Protein AF-A0A6M0IDB4-F1 (afdb_monomer)

Nearest PDB structures (foldseek):
  5c9f-assembly1_D  TM=7.263E-01  e=1.564E-06  Rickettsia conorii
  5c9b-assembly1_A  TM=7.153E-01  e=8.595E-06  Rickettsia conorii
  5c9b-assembly1_C  TM=7.112E-01  e=1.019E-05  Rickettsia conorii
  5c9b-assembly1_B  TM=7.009E-01  e=3.173E-05  Rickettsia conorii
  8r2s-assembly1_B  TM=2.379E-01  e=7.999E+00  Streptomyces sclerotialus

InterPro domains:
  IPR001969 Aspartic peptidase, active site [PS00141] (150-161)
  IPR021109 Aspartic peptidase domain superfamily [G3DSA:2.40.70.10] (118-248)
  IPR021109 Aspartic peptidase domain superfamily [SSF50630] (133-236)
  IPR034122 Retropepsin-like domain, bacterial [cd05483] (136-229)

Radius of gyration: 20.63 Å; Cα contacts (8 Å, |Δi|>4): 848; chains: 1; bounding box: 58×44×52 Å

Structure (mmCIF, N/CA/C/O backbone):
data_AF-A0A6M0IDB4-F1
#
_entry.id   AF-A0A6M0IDB4-F1
#
loop_
_atom_site.group_PDB
_atom_site.id
_atom_site.type_symbol
_atom_site.label_atom_id
_atom_site.label_alt_id
_atom_site.label_comp_id
_atom_site.label_asym_id
_atom_site.label_entity_id
_atom_site.label_seq_id
_atom_site.pdbx_PDB_ins_code
_atom_site.Cartn_x
_atom_site.Cartn_y
_atom_site.Cartn_z
_atom_site.occupancy
_atom_site.B_iso_or_equiv
_atom_site.auth_seq_id
_atom_site.auth_comp_id
_atom_site.auth_asym_id
_atom_site.auth_atom_id
_atom_site.pdbx_PDB_model_num
ATOM 1 N N . MET A 1 1 ? 16.745 -18.006 -16.710 1.00 32.66 1 MET A N 1
ATOM 2 C CA . MET A 1 1 ? 16.210 -16.864 -17.486 1.00 32.66 1 MET A CA 1
ATOM 3 C C . MET A 1 1 ? 15.377 -15.965 -16.559 1.00 32.66 1 MET A C 1
ATOM 5 O O . MET A 1 1 ? 14.160 -16.057 -16.555 1.00 32.66 1 MET A O 1
ATOM 9 N N . ARG A 1 2 ? 16.022 -15.216 -15.648 1.00 39.94 2 ARG A N 1
ATOM 10 C CA . ARG A 1 2 ? 15.338 -14.450 -14.570 1.00 39.94 2 ARG A CA 1
ATOM 11 C C . ARG A 1 2 ? 16.126 -13.235 -14.031 1.00 39.94 2 ARG A C 1
ATOM 13 O O . ARG A 1 2 ? 15.680 -12.616 -13.076 1.00 39.94 2 ARG A O 1
ATOM 20 N N . ILE A 1 3 ? 17.271 -12.885 -14.629 1.00 30.62 3 ILE A N 1
ATOM 21 C CA . ILE A 1 3 ? 18.146 -11.785 -14.172 1.00 30.62 3 ILE A CA 1
ATOM 22 C C . ILE A 1 3 ? 18.174 -10.655 -15.217 1.00 30.62 3 ILE A C 1
ATOM 24 O O . ILE A 1 3 ? 17.916 -9.507 -14.872 1.00 30.62 3 ILE A O 1
ATOM 28 N N . ASP A 1 4 ? 18.317 -10.972 -16.507 1.00 28.98 4 ASP A N 1
ATOM 29 C CA . ASP A 1 4 ? 18.526 -9.971 -17.574 1.00 28.98 4 ASP A CA 1
ATOM 30 C C . ASP A 1 4 ? 17.362 -8.982 -17.788 1.00 28.98 4 ASP A C 1
ATOM 32 O O . ASP A 1 4 ? 17.572 -7.832 -18.178 1.00 28.98 4 ASP A O 1
ATOM 36 N N . THR A 1 5 ? 16.120 -9.389 -17.503 1.00 38.00 5 THR A N 1
ATOM 37 C CA . THR A 1 5 ? 14.940 -8.509 -17.608 1.00 38.00 5 THR A CA 1
ATOM 38 C C . THR A 1 5 ? 14.846 -7.530 -16.433 1.00 38.00 5 THR A C 1
ATOM 40 O O . THR A 1 5 ? 14.405 -6.397 -16.616 1.00 38.00 5 THR A O 1
ATOM 43 N N . VAL A 1 6 ? 15.306 -7.939 -15.243 1.00 35.59 6 VAL A N 1
ATOM 44 C CA . VAL A 1 6 ? 15.415 -7.061 -14.066 1.00 35.59 6 VAL A CA 1
ATOM 45 C C . VAL A 1 6 ? 16.589 -6.103 -14.255 1.00 35.59 6 VAL A C 1
ATOM 47 O O . VAL A 1 6 ? 16.429 -4.912 -14.014 1.00 35.59 6 VAL A O 1
ATOM 50 N N . VAL A 1 7 ? 17.716 -6.585 -14.797 1.00 32.28 7 VAL A N 1
ATOM 51 C CA . VAL A 1 7 ? 18.882 -5.754 -15.143 1.00 32.28 7 VAL A CA 1
ATOM 52 C C . VAL A 1 7 ? 18.486 -4.615 -16.083 1.00 32.28 7 VAL A C 1
ATOM 54 O O . VAL A 1 7 ? 18.809 -3.478 -15.773 1.00 32.28 7 VAL A O 1
ATOM 57 N N . LYS A 1 8 ? 17.713 -4.864 -17.155 1.00 31.36 8 LYS A N 1
ATOM 58 C CA . LYS A 1 8 ? 17.266 -3.797 -18.081 1.00 31.36 8 LYS A CA 1
ATOM 59 C C . LYS A 1 8 ? 16.289 -2.790 -17.460 1.00 31.36 8 LYS A C 1
ATOM 61 O O . LYS A 1 8 ? 16.352 -1.606 -17.780 1.00 31.36 8 LYS A O 1
ATOM 66 N N . ALA A 1 9 ? 15.383 -3.235 -16.587 1.00 35.03 9 ALA A N 1
ATOM 67 C CA . ALA A 1 9 ? 14.432 -2.341 -15.919 1.00 35.03 9 ALA A CA 1
ATOM 68 C C . ALA A 1 9 ? 15.112 -1.484 -14.835 1.00 35.03 9 ALA A C 1
ATOM 70 O O . ALA A 1 9 ? 14.792 -0.307 -14.692 1.00 35.03 9 ALA A O 1
ATOM 71 N N . VAL A 1 10 ? 16.079 -2.061 -14.114 1.00 35.75 10 VAL A N 1
ATOM 72 C CA . VAL A 1 10 ? 16.840 -1.404 -13.041 1.00 35.75 10 VAL A CA 1
ATOM 73 C C . VAL A 1 10 ? 17.965 -0.518 -13.587 1.00 35.75 10 VAL A C 1
ATOM 75 O O . VAL A 1 10 ? 18.166 0.576 -13.072 1.00 35.75 10 VAL A O 1
ATOM 78 N N . SER A 1 11 ? 18.616 -0.882 -14.696 1.00 31.44 11 SER A N 1
ATOM 79 C CA . SER A 1 11 ? 19.584 -0.004 -15.374 1.00 31.44 11 SER A CA 1
ATOM 80 C C . SER A 1 11 ? 18.937 1.269 -15.933 1.00 31.44 11 SER A C 1
ATOM 82 O O . SER A 1 11 ? 19.582 2.310 -16.008 1.00 31.44 11 SER A O 1
ATOM 84 N N . CYS A 1 12 ? 17.648 1.222 -16.297 1.00 32.66 12 CYS A N 1
ATOM 85 C CA . CYS A 1 12 ? 16.870 2.420 -16.628 1.00 32.66 12 CYS A CA 1
ATOM 86 C C . CYS A 1 12 ? 16.455 3.230 -15.383 1.00 32.66 12 CYS A C 1
ATOM 88 O O . CYS A 1 12 ? 16.253 4.437 -15.489 1.00 32.66 12 CYS A O 1
ATOM 90 N N . LEU A 1 13 ? 16.363 2.612 -14.199 1.00 36.09 13 LEU A N 1
ATOM 91 C CA . LEU A 1 13 ? 16.073 3.300 -12.932 1.00 36.09 13 LEU A CA 1
ATOM 92 C C . LEU A 1 13 ? 17.270 4.120 -12.423 1.00 36.09 13 LEU A C 1
ATOM 94 O O . LEU A 1 13 ? 17.048 5.205 -11.883 1.00 36.09 13 LEU A O 1
ATOM 98 N N . SER A 1 14 ? 18.512 3.699 -12.704 1.00 32.47 14 SER A N 1
ATOM 99 C CA . SER A 1 14 ? 19.711 4.541 -12.524 1.00 32.47 14 SER A CA 1
ATOM 100 C C . SER A 1 14 ? 19.595 5.876 -13.278 1.00 32.47 14 SER A C 1
ATOM 102 O O . SER A 1 14 ? 20.117 6.894 -12.828 1.00 32.47 14 SER A O 1
ATOM 104 N N . PHE A 1 15 ? 18.858 5.893 -14.399 1.00 28.91 15 PHE A N 1
ATOM 105 C CA . PHE A 1 15 ? 18.568 7.101 -15.173 1.00 28.91 15 PHE A CA 1
ATOM 106 C C . PHE A 1 15 ? 17.353 7.896 -14.663 1.00 28.91 15 PHE A C 1
ATOM 108 O O . PHE A 1 15 ? 17.298 9.104 -14.867 1.00 28.91 15 PHE A O 1
ATOM 115 N N . ALA A 1 16 ? 16.382 7.277 -13.984 1.00 29.70 16 ALA A N 1
ATOM 116 C CA . ALA A 1 16 ? 15.201 7.979 -13.466 1.00 29.70 16 ALA A CA 1
ATOM 117 C C . ALA A 1 16 ? 15.518 8.854 -12.236 1.00 29.70 16 ALA A C 1
ATOM 119 O O . ALA A 1 16 ? 14.938 9.928 -12.078 1.00 29.70 16 ALA A O 1
ATOM 120 N N . TYR A 1 17 ? 16.500 8.457 -11.416 1.00 31.48 17 TYR A N 1
ATOM 121 C CA . TYR A 1 17 ? 17.027 9.300 -10.332 1.00 31.48 17 TYR A CA 1
ATOM 122 C C . TYR A 1 17 ? 17.740 10.574 -10.838 1.00 31.48 17 TYR A C 1
ATOM 124 O O . TYR A 1 17 ? 17.882 11.524 -10.070 1.00 31.48 17 TYR A O 1
ATOM 132 N N . LEU A 1 18 ? 18.120 10.652 -12.126 1.00 32.16 18 LEU A N 1
ATOM 133 C CA . LEU A 1 18 ? 18.742 11.848 -12.726 1.00 32.16 18 LEU A CA 1
ATOM 134 C C . LEU A 1 18 ? 17.792 13.055 -12.824 1.00 32.16 18 LEU A C 1
ATOM 136 O O . LEU A 1 18 ? 18.265 14.167 -13.031 1.00 32.16 18 LEU A O 1
ATOM 140 N N . TRP A 1 19 ? 16.474 12.870 -12.680 1.00 25.84 19 TRP A N 1
ATOM 141 C CA . TRP A 1 19 ? 15.494 13.955 -12.846 1.00 25.84 19 TRP A CA 1
ATOM 142 C C . TRP A 1 19 ? 15.006 14.594 -11.539 1.00 25.84 19 TRP A C 1
ATOM 144 O O . TRP A 1 19 ? 14.279 15.583 -11.595 1.00 25.84 19 TRP A O 1
ATOM 154 N N . PHE A 1 20 ? 15.418 14.084 -10.372 1.00 28.75 20 PHE A N 1
ATOM 155 C CA . PHE A 1 20 ? 14.959 14.598 -9.070 1.00 28.75 20 PHE A CA 1
ATOM 156 C C . PHE A 1 20 ? 16.063 15.141 -8.148 1.00 28.75 20 PHE A C 1
ATOM 158 O O . PHE A 1 20 ? 15.768 15.486 -7.008 1.00 28.75 20 PHE A O 1
ATOM 165 N N . SER A 1 21 ? 17.297 15.318 -8.635 1.00 25.84 21 SER A N 1
ATOM 166 C CA . SER A 1 21 ? 18.351 16.035 -7.897 1.00 25.84 21 SER A CA 1
ATOM 167 C C . SER A 1 21 ? 19.070 17.044 -8.804 1.00 25.84 21 SER A C 1
ATOM 169 O O . SER A 1 21 ? 19.671 16.628 -9.794 1.00 25.84 21 SER A O 1
ATOM 171 N N . PRO A 1 22 ? 19.051 18.360 -8.513 1.00 26.28 22 PRO A N 1
ATOM 172 C CA . PRO A 1 22 ? 19.752 19.349 -9.319 1.00 26.28 22 PRO A CA 1
ATOM 173 C C . PRO A 1 22 ? 21.207 19.477 -8.848 1.00 26.28 22 PRO A C 1
ATOM 175 O O . PRO A 1 22 ? 21.562 20.493 -8.266 1.00 26.28 22 PRO A O 1
ATOM 178 N N . VAL A 1 23 ? 22.063 18.469 -9.069 1.00 27.17 23 VAL A N 1
ATOM 179 C CA . VAL A 1 23 ? 23.525 18.630 -8.914 1.00 27.17 23 VAL A CA 1
ATOM 180 C C . VAL A 1 23 ? 24.295 17.769 -9.932 1.00 27.17 23 VAL A C 1
ATOM 182 O O . VAL A 1 23 ? 24.228 16.546 -9.920 1.00 27.17 23 VAL A O 1
ATOM 185 N N . TYR A 1 24 ? 24.998 18.480 -10.819 1.00 28.58 24 TYR A N 1
ATOM 186 C CA . TYR A 1 24 ? 26.084 18.152 -11.759 1.00 28.58 24 TYR A CA 1
ATOM 187 C C . TYR A 1 24 ? 26.704 16.732 -11.839 1.00 28.58 24 TYR A C 1
ATOM 189 O O . TYR A 1 24 ? 27.225 16.210 -10.864 1.00 28.58 24 TYR A O 1
ATOM 197 N N . GLY A 1 25 ? 26.901 16.276 -13.092 1.00 26.17 25 GLY A N 1
ATOM 198 C CA . GLY A 1 25 ? 28.250 16.012 -13.636 1.00 26.17 25 GLY A CA 1
ATOM 199 C C . GLY A 1 25 ? 28.768 14.563 -13.744 1.00 26.17 25 GLY A C 1
ATOM 200 O O . GLY A 1 25 ? 29.160 13.970 -12.753 1.00 26.17 25 GLY A O 1
ATOM 201 N N . GLN A 1 26 ? 28.929 14.096 -14.996 1.00 26.17 26 GLN A N 1
ATOM 202 C CA . GLN A 1 26 ? 29.851 13.041 -15.488 1.00 26.17 26 GLN A CA 1
ATOM 203 C C . GLN A 1 26 ? 29.678 11.600 -14.943 1.00 26.17 26 GLN A C 1
ATOM 205 O O . GLN A 1 26 ? 30.095 11.253 -13.841 1.00 26.17 26 GLN A O 1
ATOM 210 N N . SER A 1 27 ? 29.159 10.704 -15.794 1.00 34.66 27 SER A N 1
ATOM 211 C CA . SER A 1 27 ? 29.054 9.261 -15.531 1.00 34.66 27 SER A CA 1
ATOM 212 C C . SER A 1 27 ? 30.423 8.562 -15.580 1.00 34.66 27 SER A C 1
ATOM 214 O O . SER A 1 27 ? 30.976 8.345 -16.662 1.00 34.66 27 SER A O 1
ATOM 216 N N . LYS A 1 28 ? 30.957 8.139 -14.430 1.00 38.81 28 LYS A N 1
ATOM 217 C CA . LYS A 1 28 ? 32.023 7.123 -14.381 1.00 38.81 28 LYS A CA 1
ATOM 218 C C . LYS A 1 28 ? 31.418 5.728 -14.582 1.00 38.81 28 LYS A C 1
ATOM 220 O O . LYS A 1 28 ? 30.382 5.416 -14.003 1.00 38.81 28 LYS A O 1
ATOM 225 N N . ARG A 1 29 ? 32.059 4.896 -15.414 1.00 42.34 29 ARG A N 1
ATOM 226 C CA . ARG A 1 29 ? 31.675 3.488 -15.623 1.00 42.34 29 ARG A CA 1
ATOM 227 C C . ARG A 1 29 ? 31.874 2.666 -14.343 1.00 42.34 29 ARG A C 1
ATOM 229 O O . ARG A 1 29 ? 32.854 2.850 -13.627 1.00 42.34 29 ARG A O 1
ATOM 236 N N . LEU A 1 30 ? 30.901 1.788 -14.118 1.00 46.06 30 LEU A N 1
ATOM 237 C CA . LEU A 1 30 ? 30.673 0.906 -12.970 1.00 46.06 30 LEU A CA 1
ATOM 238 C C . LEU A 1 30 ? 31.716 -0.219 -12.852 1.00 46.06 30 LEU A C 1
ATOM 240 O O . LEU A 1 30 ? 32.369 -0.565 -13.835 1.00 46.06 30 LEU A O 1
ATOM 244 N N . SER A 1 31 ? 31.785 -0.857 -11.678 1.00 55.31 31 SER A N 1
ATOM 245 C CA . SER A 1 31 ? 32.191 -2.263 -11.584 1.00 55.31 3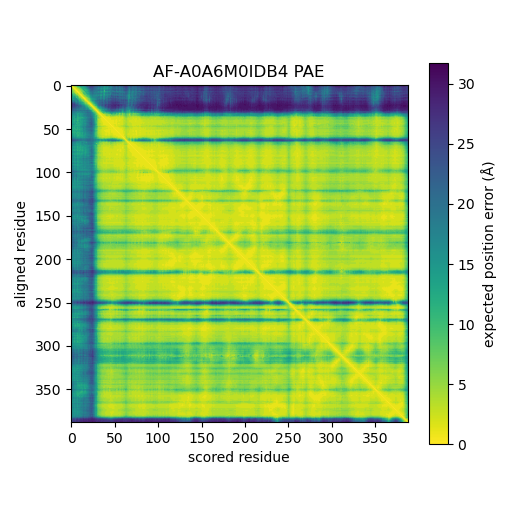1 SER A CA 1
ATOM 246 C C . SER A 1 31 ? 30.946 -3.152 -11.690 1.00 55.31 31 SER A C 1
ATOM 248 O O . SER A 1 31 ? 29.953 -2.935 -10.992 1.00 55.31 31 SER A O 1
ATOM 250 N N . ASP A 1 32 ? 30.985 -4.165 -12.556 1.00 62.41 32 ASP A N 1
ATOM 251 C CA . ASP A 1 32 ? 29.844 -5.056 -12.840 1.00 62.41 32 ASP A CA 1
ATOM 252 C C . ASP A 1 32 ? 29.279 -5.756 -11.580 1.00 62.41 32 ASP A C 1
ATOM 254 O O . ASP A 1 32 ? 28.102 -6.122 -11.510 1.00 62.41 32 ASP A O 1
ATOM 258 N N . THR A 1 33 ? 30.099 -5.901 -10.537 1.00 62.94 33 THR A N 1
ATOM 259 C CA . THR A 1 33 ? 29.767 -6.548 -9.260 1.00 62.94 33 THR A CA 1
ATOM 260 C C . THR A 1 33 ? 28.790 -5.760 -8.384 1.00 62.94 33 THR A C 1
ATOM 262 O O . THR A 1 33 ? 27.941 -6.372 -7.727 1.00 62.94 33 THR A O 1
ATOM 265 N N . LEU A 1 34 ? 28.857 -4.423 -8.366 1.00 65.44 34 LEU A N 1
ATOM 266 C CA . LEU A 1 34 ? 27.969 -3.609 -7.526 1.00 65.44 34 LEU A CA 1
ATOM 267 C C . LEU A 1 34 ? 26.542 -3.590 -8.085 1.00 65.44 34 LEU A C 1
ATOM 269 O O . LEU A 1 34 ? 25.577 -3.834 -7.357 1.00 65.44 34 LEU A O 1
ATOM 273 N N . THR A 1 35 ? 26.416 -3.380 -9.397 1.00 69.12 35 THR A N 1
ATOM 274 C CA . THR A 1 35 ? 25.136 -3.449 -10.112 1.00 69.12 35 THR A CA 1
ATOM 275 C C . THR A 1 35 ? 24.503 -4.831 -9.960 1.00 69.12 35 THR A C 1
ATOM 277 O O . THR A 1 35 ? 23.310 -4.931 -9.678 1.00 69.12 35 THR A O 1
ATOM 280 N N . SER A 1 36 ? 25.303 -5.900 -10.052 1.00 75.62 36 SER A N 1
ATOM 281 C CA . SER A 1 36 ? 24.837 -7.271 -9.817 1.00 75.62 36 SER A CA 1
ATOM 282 C C . SER A 1 36 ? 24.313 -7.479 -8.387 1.00 75.62 36 SER A C 1
ATOM 284 O O . SER A 1 36 ? 23.231 -8.043 -8.203 1.00 75.62 36 SER A O 1
ATOM 286 N N . THR A 1 37 ? 25.016 -6.965 -7.370 1.00 79.56 37 THR A N 1
ATOM 287 C CA . THR A 1 37 ? 24.599 -7.069 -5.958 1.00 79.56 37 THR A CA 1
ATOM 288 C C . THR A 1 37 ? 23.261 -6.374 -5.706 1.00 79.56 37 THR A C 1
ATOM 290 O O . THR A 1 37 ? 22.347 -6.992 -5.158 1.00 79.56 37 THR A O 1
ATOM 293 N N . TYR A 1 38 ? 23.110 -5.124 -6.151 1.00 82.00 38 TYR A N 1
ATOM 294 C CA . TYR A 1 38 ? 21.871 -4.360 -5.980 1.00 82.00 38 TYR A CA 1
ATOM 295 C C . TYR A 1 38 ? 20.684 -5.009 -6.709 1.00 82.00 38 TYR A C 1
ATOM 297 O O . TYR A 1 38 ? 19.630 -5.223 -6.110 1.00 82.00 38 TYR A O 1
ATOM 305 N N . VAL A 1 39 ? 20.861 -5.416 -7.971 1.00 80.56 39 VAL A N 1
ATOM 306 C CA . VAL A 1 39 ? 19.812 -6.110 -8.740 1.00 80.56 39 VAL A CA 1
ATOM 307 C C . VAL A 1 39 ? 19.401 -7.420 -8.064 1.00 80.56 39 VAL A C 1
ATOM 309 O O . VAL A 1 39 ? 18.210 -7.739 -7.982 1.00 80.56 39 VAL A O 1
ATOM 312 N N . THR A 1 40 ? 20.371 -8.173 -7.544 1.00 85.31 40 THR A N 1
ATOM 313 C CA . THR A 1 40 ? 20.094 -9.419 -6.824 1.00 85.31 40 THR A CA 1
ATOM 314 C C . THR A 1 40 ? 19.337 -9.146 -5.524 1.00 85.31 40 THR A C 1
ATOM 316 O O . THR A 1 40 ? 18.385 -9.867 -5.229 1.00 85.31 40 THR A O 1
ATOM 319 N N . ALA A 1 41 ? 19.677 -8.080 -4.795 1.00 87.19 41 ALA A N 1
ATOM 320 C CA . ALA A 1 41 ? 18.965 -7.669 -3.589 1.00 87.19 41 ALA A CA 1
ATOM 321 C C . ALA A 1 41 ? 17.507 -7.277 -3.862 1.00 87.19 41 ALA A C 1
ATOM 323 O O . ALA A 1 41 ? 16.609 -7.777 -3.185 1.00 87.19 41 ALA A O 1
ATOM 324 N N . VAL A 1 42 ? 17.253 -6.459 -4.892 1.00 84.25 42 VAL A N 1
ATOM 325 C CA . VAL A 1 42 ? 15.889 -6.105 -5.329 1.00 84.25 42 VAL A CA 1
ATOM 326 C C . VAL A 1 42 ? 15.101 -7.365 -5.686 1.00 84.25 42 VAL A C 1
ATOM 328 O O . VAL A 1 42 ? 13.954 -7.522 -5.274 1.00 84.25 42 VAL A O 1
ATOM 331 N N . SER A 1 43 ? 15.719 -8.300 -6.414 1.00 84.31 43 SER A N 1
ATOM 332 C CA . SER A 1 43 ? 15.087 -9.575 -6.761 1.00 84.31 43 SER A CA 1
ATOM 333 C C . SER A 1 43 ? 14.775 -10.424 -5.524 1.00 84.31 43 SER A C 1
ATOM 335 O O . SER A 1 43 ? 13.683 -10.981 -5.430 1.00 84.31 43 SER A O 1
ATOM 337 N N . SER A 1 44 ? 15.694 -10.519 -4.561 1.00 87.81 44 SER A N 1
ATOM 338 C CA . SER A 1 44 ? 15.465 -11.212 -3.287 1.00 87.81 44 SER A CA 1
ATOM 339 C C . SER A 1 44 ? 14.297 -10.601 -2.515 1.00 87.81 44 SER A C 1
ATOM 341 O O . SER A 1 44 ? 13.378 -11.336 -2.157 1.00 87.81 44 SER A O 1
ATOM 343 N N . TRP A 1 45 ? 14.279 -9.276 -2.359 1.00 87.31 45 TRP A N 1
ATOM 344 C CA . TRP A 1 45 ? 13.220 -8.539 -1.667 1.00 87.31 45 TRP A CA 1
ATOM 345 C C . TRP A 1 45 ? 11.855 -8.728 -2.330 1.00 87.31 45 TRP A C 1
ATOM 347 O O . TRP A 1 45 ? 10.892 -9.119 -1.678 1.00 87.31 45 TRP A O 1
ATOM 357 N N . LEU A 1 46 ? 11.768 -8.532 -3.652 1.00 82.88 46 LEU A N 1
ATOM 358 C CA . LEU A 1 46 ? 10.509 -8.710 -4.375 1.00 82.88 46 LEU A CA 1
ATOM 359 C C . LEU A 1 46 ? 9.923 -10.106 -4.146 1.00 82.88 46 LEU A C 1
ATOM 361 O O . LEU A 1 46 ? 8.715 -10.234 -4.018 1.00 82.88 46 LEU A O 1
ATOM 365 N N . HIS A 1 47 ? 10.759 -11.139 -4.044 1.00 82.44 47 HIS A N 1
ATOM 366 C CA . HIS A 1 47 ? 10.324 -12.523 -3.853 1.00 82.44 47 HIS A CA 1
ATOM 367 C C . HIS A 1 47 ? 10.255 -12.963 -2.378 1.00 82.44 47 HIS A C 1
ATOM 369 O O . HIS A 1 47 ? 10.293 -14.166 -2.119 1.00 82.44 47 HIS A O 1
ATOM 375 N N . GLY A 1 48 ? 10.186 -12.028 -1.425 1.00 81.50 48 GLY A N 1
ATOM 376 C CA . GLY A 1 48 ? 10.021 -12.327 0.004 1.00 81.50 48 GLY A CA 1
ATOM 377 C C . GLY A 1 48 ? 11.224 -13.012 0.657 1.00 81.50 48 GLY A C 1
ATOM 378 O O . GLY A 1 48 ? 11.102 -13.631 1.710 1.00 81.50 48 GLY A O 1
ATOM 379 N N . ARG A 1 49 ? 12.408 -12.949 0.033 1.00 87.81 49 ARG A N 1
ATOM 380 C CA . ARG A 1 49 ? 13.669 -13.420 0.630 1.00 87.81 49 ARG A CA 1
ATOM 381 C C . ARG A 1 49 ? 14.326 -12.272 1.390 1.00 87.81 49 ARG A C 1
ATOM 383 O O . ARG A 1 49 ? 15.441 -11.862 1.066 1.00 87.81 49 ARG A O 1
ATOM 390 N N . ASP A 1 50 ? 13.614 -11.754 2.383 1.00 88.38 50 ASP A N 1
ATOM 391 C CA . ASP A 1 50 ? 13.936 -10.496 3.060 1.00 88.38 50 ASP A CA 1
ATOM 392 C C . ASP A 1 50 ? 15.297 -10.534 3.764 1.00 88.38 50 ASP A C 1
ATOM 394 O O . ASP A 1 50 ? 16.120 -9.645 3.561 1.00 88.38 50 ASP A O 1
ATOM 398 N N . GLU A 1 51 ? 15.600 -11.609 4.494 1.00 90.88 51 GLU A N 1
ATOM 399 C CA . GLU A 1 51 ? 16.904 -11.782 5.152 1.00 90.88 51 GLU A CA 1
ATOM 400 C C . GLU A 1 51 ? 18.063 -11.842 4.145 1.00 90.88 51 GLU A C 1
ATOM 402 O O . GLU A 1 51 ? 19.123 -11.244 4.349 1.00 90.88 51 GLU A O 1
ATOM 407 N N . GLN A 1 52 ? 17.858 -12.520 3.010 1.00 92.19 52 GLN A N 1
ATOM 408 C CA . GLN A 1 52 ? 18.857 -12.579 1.944 1.00 92.19 52 GLN A CA 1
ATOM 409 C C . GLN A 1 52 ? 19.062 -11.201 1.307 1.00 92.19 52 GLN A C 1
ATOM 411 O O . GLN A 1 52 ? 20.205 -10.792 1.103 1.00 92.19 52 GLN A O 1
ATOM 416 N N . ALA A 1 53 ? 17.974 -10.485 1.020 1.00 91.56 53 ALA A N 1
ATOM 417 C CA . ALA A 1 53 ? 18.017 -9.138 0.467 1.00 91.56 53 ALA A CA 1
ATOM 418 C C . ALA A 1 53 ? 18.740 -8.176 1.415 1.00 91.56 53 ALA A C 1
ATOM 420 O O . ALA A 1 53 ? 19.678 -7.498 1.005 1.00 91.56 53 ALA A O 1
ATOM 421 N N . LYS A 1 54 ? 18.382 -8.180 2.703 1.00 93.00 54 LYS A N 1
ATOM 422 C CA . LYS A 1 54 ? 19.017 -7.358 3.738 1.00 93.00 54 LYS A CA 1
ATOM 423 C C . LYS A 1 54 ? 20.515 -7.639 3.841 1.00 93.00 54 LYS A C 1
ATOM 425 O O . LYS A 1 54 ? 21.306 -6.698 3.843 1.00 93.00 54 LYS A O 1
ATOM 430 N N . LYS A 1 55 ? 20.923 -8.915 3.838 1.00 93.25 55 LYS A N 1
ATOM 431 C CA . LYS A 1 55 ? 22.342 -9.313 3.819 1.00 93.25 55 LYS A CA 1
ATOM 432 C C . LYS A 1 55 ? 23.074 -8.785 2.580 1.00 93.25 55 LYS A C 1
ATOM 434 O O . LYS A 1 55 ? 24.197 -8.308 2.699 1.00 93.25 55 LYS A O 1
ATOM 439 N N . GLN A 1 56 ? 22.449 -8.861 1.404 1.00 91.38 56 GLN A N 1
ATOM 440 C CA . GLN A 1 56 ? 23.018 -8.357 0.148 1.00 91.38 56 GLN A CA 1
ATOM 441 C C . GLN A 1 56 ? 23.171 -6.829 0.160 1.00 91.38 56 GLN A C 1
ATOM 443 O O . GLN A 1 56 ? 24.199 -6.323 -0.276 1.00 91.38 56 GLN A O 1
ATOM 448 N N . LEU A 1 57 ? 22.190 -6.099 0.699 1.00 90.81 57 LEU A N 1
ATOM 449 C CA . LEU A 1 57 ? 22.232 -4.636 0.801 1.00 90.81 57 LEU A CA 1
ATOM 450 C C . LEU A 1 57 ? 23.260 -4.152 1.826 1.00 90.81 57 LEU A C 1
ATOM 452 O O . LEU A 1 57 ? 23.965 -3.184 1.567 1.00 90.81 57 LEU A O 1
ATOM 456 N N . LEU A 1 58 ? 23.395 -4.838 2.964 1.00 90.69 58 LEU A N 1
ATOM 457 C CA . LEU A 1 58 ? 24.407 -4.517 3.979 1.00 90.69 58 LEU A CA 1
ATOM 458 C C . LEU A 1 58 ? 25.845 -4.766 3.498 1.00 90.69 58 LEU A C 1
ATOM 460 O O . LEU A 1 58 ? 26.776 -4.194 4.053 1.00 90.69 58 LEU A O 1
ATOM 464 N N . ALA A 1 59 ? 26.036 -5.594 2.467 1.00 89.06 59 ALA A N 1
ATOM 465 C CA . ALA A 1 59 ? 27.343 -5.824 1.853 1.00 89.06 59 ALA A CA 1
ATOM 466 C C . ALA A 1 59 ? 27.773 -4.697 0.890 1.00 89.06 59 ALA A C 1
ATOM 468 O O . ALA A 1 59 ? 28.903 -4.712 0.401 1.00 89.06 59 ALA A O 1
ATOM 469 N N . VAL A 1 60 ? 26.895 -3.729 0.596 1.00 85.81 60 VAL A N 1
ATOM 470 C CA . VAL A 1 60 ? 27.197 -2.596 -0.288 1.00 85.81 60 VAL A CA 1
ATOM 471 C C . VAL A 1 60 ? 28.113 -1.587 0.436 1.00 85.81 60 VAL A C 1
ATOM 473 O O . VAL A 1 60 ? 27.692 -1.026 1.450 1.00 85.81 60 VAL A O 1
ATOM 476 N N . PRO A 1 61 ? 29.342 -1.309 -0.059 1.00 82.25 61 PRO A N 1
ATOM 477 C CA . PRO A 1 61 ? 30.320 -0.476 0.653 1.00 82.25 61 PRO A CA 1
ATOM 478 C C . PRO A 1 61 ? 29.903 0.992 0.772 1.00 82.25 61 PRO A C 1
ATOM 480 O O . PRO A 1 61 ? 29.577 1.595 -0.249 1.00 82.25 61 PRO A O 1
ATOM 483 N N . ALA A 1 62 ? 30.032 1.578 1.971 1.00 73.94 62 ALA A N 1
ATOM 484 C CA . ALA A 1 62 ? 29.648 2.958 2.320 1.00 73.94 62 ALA A CA 1
ATOM 485 C C . ALA A 1 62 ? 30.418 4.077 1.581 1.00 73.94 62 ALA A C 1
ATOM 487 O O . ALA A 1 62 ? 29.930 5.194 1.474 1.00 73.94 62 ALA A O 1
ATOM 488 N N . HIS A 1 63 ? 31.627 3.802 1.074 1.00 65.12 63 HIS A N 1
ATOM 489 C CA . HIS A 1 63 ? 32.597 4.845 0.692 1.00 65.12 63 HIS A CA 1
ATOM 490 C C . HIS A 1 63 ? 32.665 5.188 -0.805 1.00 65.12 63 HIS A C 1
ATOM 492 O O . HIS A 1 63 ? 33.569 5.905 -1.234 1.00 65.12 63 HIS A O 1
ATOM 498 N N . HIS A 1 64 ? 31.711 4.723 -1.612 1.00 60.81 64 HIS A N 1
ATOM 499 C CA . HIS A 1 64 ? 31.564 5.186 -2.990 1.00 60.81 64 HIS A CA 1
ATOM 500 C C . HIS A 1 64 ? 30.110 5.603 -3.207 1.00 60.81 64 HIS A C 1
ATOM 502 O O . HIS A 1 64 ? 29.194 4.870 -2.860 1.00 60.81 64 HIS A O 1
ATOM 508 N N . ASP A 1 65 ? 29.888 6.811 -3.715 1.00 67.06 65 ASP A N 1
ATOM 509 C CA . ASP A 1 65 ? 28.547 7.387 -3.840 1.00 67.06 65 ASP A CA 1
ATOM 510 C C . ASP A 1 65 ? 28.034 7.258 -5.284 1.00 67.06 65 ASP A C 1
ATOM 512 O O . ASP A 1 65 ? 27.811 8.241 -5.998 1.00 67.06 65 ASP A O 1
ATOM 516 N N . SER A 1 66 ? 27.926 6.011 -5.762 1.00 75.62 66 SER A N 1
ATOM 517 C CA . SER A 1 66 ? 27.239 5.729 -7.027 1.00 75.62 66 SER A CA 1
ATOM 518 C C . SER A 1 66 ? 25.719 5.766 -6.847 1.00 75.62 66 SER A C 1
ATOM 520 O O . SER A 1 66 ? 25.181 5.577 -5.754 1.00 75.62 66 SER A O 1
ATOM 522 N N . THR A 1 67 ? 24.990 5.979 -7.941 1.00 72.88 67 THR A N 1
ATOM 523 C CA . THR A 1 67 ? 23.520 5.975 -7.927 1.00 72.88 67 THR A CA 1
ATOM 524 C C . THR A 1 67 ? 22.949 4.625 -7.487 1.00 72.88 67 THR A C 1
ATOM 526 O O . THR A 1 67 ? 21.951 4.581 -6.768 1.00 72.88 67 THR A O 1
ATOM 529 N N . GLU A 1 68 ? 23.594 3.524 -7.860 1.00 73.56 68 GLU A N 1
ATOM 530 C CA . GLU A 1 68 ? 23.231 2.163 -7.471 1.00 73.56 68 GLU A CA 1
ATOM 531 C C . GLU A 1 68 ? 23.443 1.936 -5.970 1.00 73.56 68 GLU A C 1
ATOM 533 O O . GLU A 1 68 ? 22.589 1.335 -5.322 1.00 73.56 68 GLU A O 1
ATOM 538 N N . GLN A 1 69 ? 24.535 2.464 -5.402 1.00 80.38 69 GLN A N 1
ATOM 539 C CA . GLN A 1 69 ? 24.786 2.452 -3.956 1.00 80.38 69 GLN A CA 1
ATOM 540 C C . GLN A 1 69 ? 23.705 3.198 -3.188 1.00 80.38 69 GLN A C 1
ATOM 542 O O . GLN A 1 69 ? 23.080 2.622 -2.297 1.00 80.38 69 GLN A O 1
ATOM 547 N N . ARG A 1 70 ? 23.413 4.441 -3.589 1.00 80.94 70 ARG A N 1
ATOM 548 C CA . ARG A 1 70 ? 22.320 5.218 -2.993 1.00 80.94 70 ARG A CA 1
ATOM 549 C C . ARG A 1 70 ? 20.998 4.475 -3.084 1.00 80.94 70 ARG A C 1
ATOM 551 O O . ARG A 1 70 ? 20.287 4.382 -2.090 1.00 80.94 70 ARG A O 1
ATOM 558 N N . SER A 1 71 ? 20.686 3.896 -4.243 1.00 82.56 71 SER A N 1
ATOM 559 C CA . SER A 1 71 ? 19.460 3.113 -4.431 1.00 82.56 71 SER A CA 1
ATOM 560 C C . SER A 1 71 ? 19.421 1.911 -3.483 1.00 82.56 71 SER A C 1
ATOM 562 O O . SER A 1 71 ? 18.440 1.734 -2.766 1.00 82.56 71 SER A O 1
ATOM 564 N N . ALA A 1 72 ? 20.504 1.140 -3.374 1.00 86.25 72 ALA A N 1
ATOM 565 C CA . ALA A 1 72 ? 20.590 0.027 -2.433 1.00 86.25 72 ALA A CA 1
ATOM 566 C C . ALA A 1 72 ? 20.348 0.475 -0.979 1.00 86.25 72 ALA A C 1
ATOM 568 O O . ALA A 1 72 ? 19.565 -0.147 -0.257 1.00 86.25 72 ALA A O 1
ATOM 569 N N . TRP A 1 73 ? 20.951 1.585 -0.553 1.00 88.44 73 TRP A N 1
ATOM 570 C CA . TRP A 1 73 ? 20.748 2.114 0.796 1.00 88.44 73 TRP A CA 1
ATOM 571 C C . TRP A 1 73 ? 19.346 2.657 1.021 1.00 88.44 73 TRP A C 1
ATOM 573 O O . TRP A 1 73 ? 18.774 2.397 2.073 1.00 88.44 73 TRP A O 1
ATOM 583 N N . HIS A 1 74 ? 18.751 3.336 0.040 1.00 88.38 74 HIS A N 1
ATOM 584 C CA . HIS A 1 74 ? 17.351 3.746 0.112 1.00 88.38 74 HIS A CA 1
ATOM 585 C C . HIS A 1 74 ? 16.417 2.542 0.232 1.00 88.38 74 HIS A C 1
ATOM 587 O O . HIS A 1 74 ? 15.459 2.599 0.994 1.00 88.38 74 HIS A O 1
ATOM 593 N N . LEU A 1 75 ? 16.707 1.434 -0.460 1.00 89.19 75 LEU A N 1
ATOM 594 C CA . LEU A 1 75 ? 15.885 0.227 -0.375 1.00 89.19 75 LEU A CA 1
ATOM 595 C C . LEU A 1 75 ? 15.962 -0.347 1.033 1.00 89.19 75 LEU A C 1
ATOM 597 O O . LEU A 1 75 ? 14.942 -0.658 1.642 1.00 89.19 75 LEU A O 1
ATOM 601 N N . LEU A 1 76 ? 17.189 -0.457 1.543 1.00 92.50 76 LEU A N 1
ATOM 602 C CA . LEU A 1 76 ? 17.475 -0.964 2.874 1.00 92.50 76 LEU A CA 1
ATOM 603 C C . LEU A 1 76 ? 16.803 -0.105 3.952 1.00 92.50 76 LEU A C 1
ATOM 605 O O . LEU A 1 76 ? 16.088 -0.626 4.802 1.00 92.50 76 LEU A O 1
ATOM 609 N N . LEU A 1 77 ? 17.006 1.209 3.903 1.00 93.94 77 LEU A N 1
ATOM 610 C CA . LEU A 1 77 ? 16.433 2.158 4.849 1.00 93.94 77 LEU A CA 1
ATOM 611 C C . LEU A 1 77 ? 14.904 2.135 4.794 1.00 93.94 77 LEU A C 1
ATOM 613 O O . LEU A 1 77 ? 14.256 1.934 5.820 1.00 93.94 77 LEU A O 1
ATOM 617 N N . ASP A 1 78 ? 14.312 2.274 3.614 1.00 92.25 78 ASP A N 1
ATOM 618 C CA . ASP A 1 78 ? 12.871 2.464 3.502 1.00 92.25 78 ASP A CA 1
ATOM 619 C C . ASP A 1 78 ? 12.114 1.150 3.755 1.00 92.25 78 ASP A C 1
ATOM 621 O O . ASP A 1 78 ? 11.283 1.073 4.665 1.00 92.25 78 ASP A O 1
ATOM 625 N N . GLU A 1 79 ? 12.409 0.092 2.994 1.00 91.50 79 GLU A N 1
ATOM 626 C CA . GLU A 1 79 ? 11.631 -1.155 3.013 1.00 91.50 79 GLU A CA 1
ATOM 627 C C . GLU A 1 79 ? 11.913 -2.033 4.233 1.00 91.50 79 GLU A C 1
ATOM 629 O O . GLU A 1 79 ? 10.987 -2.674 4.734 1.00 91.50 79 GLU A O 1
ATOM 634 N N . PHE A 1 80 ? 13.148 -2.035 4.747 1.00 93.12 80 PHE A N 1
ATOM 635 C CA . PHE A 1 80 ? 13.544 -2.928 5.844 1.00 93.12 80 PHE A CA 1
ATOM 636 C C . PHE A 1 80 ? 13.610 -2.255 7.213 1.00 93.12 80 PHE A C 1
ATOM 638 O O . PHE A 1 80 ? 13.589 -2.968 8.213 1.00 93.12 80 PHE A O 1
ATOM 645 N N . TYR A 1 81 ? 13.663 -0.920 7.289 1.00 95.25 81 TYR A N 1
ATOM 646 C CA . TYR A 1 81 ? 13.696 -0.221 8.578 1.00 95.25 81 TYR A CA 1
ATOM 647 C C . TYR A 1 81 ? 12.533 0.754 8.774 1.00 95.25 81 TYR A C 1
ATOM 649 O O . TYR A 1 81 ? 11.841 0.666 9.788 1.00 95.25 81 TYR A O 1
ATOM 657 N N . PHE A 1 82 ? 12.247 1.649 7.825 1.00 95.69 82 PHE A N 1
ATOM 658 C CA . PHE A 1 82 ? 11.192 2.651 8.012 1.00 95.69 82 PHE A CA 1
ATOM 659 C C . PHE A 1 82 ? 9.792 2.032 8.034 1.00 95.69 82 PHE A C 1
ATOM 661 O O . PHE A 1 82 ? 9.034 2.237 8.983 1.00 95.69 82 PHE A O 1
ATOM 668 N N . TRP A 1 83 ? 9.434 1.272 6.997 1.00 93.12 83 TRP A N 1
ATOM 669 C CA . TRP A 1 83 ? 8.092 0.702 6.871 1.00 93.12 83 TRP A CA 1
ATOM 670 C C . TRP A 1 83 ? 7.763 -0.374 7.919 1.00 93.12 83 TRP A C 1
ATOM 672 O O . TRP A 1 83 ? 6.608 -0.434 8.341 1.00 93.12 83 TRP A O 1
ATOM 682 N N . PRO A 1 84 ? 8.720 -1.200 8.384 1.00 92.31 84 PRO A N 1
ATOM 683 C CA . PRO A 1 84 ? 8.520 -2.082 9.537 1.00 92.31 84 PRO A CA 1
ATOM 684 C C . PRO A 1 84 ? 8.439 -1.359 10.891 1.00 92.31 84 PRO A C 1
ATOM 686 O O . PRO A 1 84 ? 7.984 -1.955 11.862 1.00 92.31 84 PRO A O 1
ATOM 689 N N . GLY A 1 85 ? 8.833 -0.082 10.966 1.00 94.69 85 GLY A N 1
ATOM 690 C CA . GLY A 1 85 ? 8.796 0.713 12.197 1.00 94.69 85 GLY A CA 1
ATOM 691 C C . GLY A 1 85 ? 10.076 0.668 13.039 1.00 94.69 85 GLY A C 1
ATOM 692 O O . GLY A 1 85 ? 10.066 1.107 14.186 1.00 94.69 85 GLY A O 1
ATOM 693 N N . GLU A 1 86 ? 11.196 0.189 12.490 1.00 96.38 86 GLU A N 1
ATOM 694 C CA . GLU A 1 86 ? 12.515 0.180 13.139 1.00 96.38 86 GLU A CA 1
ATOM 695 C C . GLU A 1 86 ? 13.208 1.559 13.043 1.00 96.38 86 GLU A C 1
ATOM 697 O O . GLU A 1 86 ? 14.341 1.689 12.575 1.00 96.38 86 GLU A O 1
ATOM 702 N N . TYR A 1 87 ? 12.528 2.621 13.489 1.00 97.56 87 TYR A N 1
ATOM 703 C CA . TYR A 1 87 ? 12.958 4.009 13.266 1.00 97.56 87 TYR A CA 1
ATOM 704 C C . TYR A 1 87 ? 14.318 4.357 13.892 1.00 97.56 87 TYR A C 1
ATOM 706 O O . TYR A 1 87 ? 15.074 5.132 13.316 1.00 97.56 87 TYR A O 1
ATOM 714 N N . GLN A 1 88 ? 14.673 3.776 15.042 1.00 97.06 88 GLN A N 1
ATOM 715 C CA . GLN A 1 88 ? 15.988 4.014 15.658 1.00 97.06 88 GLN A CA 1
ATOM 716 C C . GLN A 1 88 ? 17.129 3.433 14.812 1.00 97.06 88 GLN A C 1
ATOM 718 O O . GLN A 1 88 ? 18.126 4.112 14.576 1.00 97.06 88 GLN A O 1
ATOM 723 N N . ARG A 1 89 ? 16.959 2.207 14.300 1.00 96.62 89 ARG A N 1
ATOM 724 C CA . ARG A 1 89 ? 17.935 1.561 13.409 1.00 96.62 89 ARG A CA 1
ATOM 725 C C . ARG A 1 89 ? 18.010 2.263 12.057 1.00 96.62 89 ARG A C 1
ATOM 727 O O . ARG A 1 89 ? 19.103 2.412 11.525 1.00 96.62 89 ARG A O 1
ATOM 734 N N . TYR A 1 90 ? 16.875 2.746 11.543 1.00 97.31 90 TYR A N 1
ATOM 735 C CA . TYR A 1 90 ? 16.838 3.603 10.357 1.00 97.31 90 TYR A CA 1
ATOM 736 C C . TYR A 1 90 ? 17.760 4.817 10.524 1.00 97.31 90 TYR A C 1
ATOM 738 O O . TYR A 1 90 ? 18.588 5.075 9.657 1.00 97.31 90 TYR A O 1
ATOM 746 N N . LEU A 1 91 ? 17.632 5.549 11.638 1.00 97.62 91 LEU A N 1
ATOM 747 C CA . LEU A 1 91 ? 18.414 6.764 11.892 1.00 97.62 91 LEU A CA 1
ATOM 748 C C . LEU A 1 91 ? 19.903 6.445 12.049 1.00 97.62 91 LEU A C 1
ATOM 750 O O . LEU A 1 91 ? 20.719 7.038 11.356 1.00 97.62 91 LEU A O 1
ATOM 754 N N . GLN A 1 92 ? 20.238 5.449 12.877 1.00 96.06 92 GLN A N 1
ATOM 755 C CA . GLN A 1 92 ? 21.622 5.003 13.079 1.00 96.06 92 GLN A CA 1
ATOM 756 C C . GLN A 1 92 ? 22.297 4.623 11.758 1.00 96.06 92 GLN A C 1
ATOM 758 O O . GLN A 1 92 ? 23.426 5.033 11.492 1.00 96.06 92 GLN A O 1
ATOM 763 N N . LEU A 1 93 ? 21.598 3.856 10.915 1.00 94.44 93 LEU A N 1
ATOM 764 C CA . LEU A 1 93 ? 22.134 3.437 9.631 1.00 94.44 93 LEU A CA 1
ATOM 765 C C . LEU A 1 93 ? 22.259 4.621 8.665 1.00 94.44 93 LEU A C 1
ATOM 767 O O . LEU A 1 93 ? 23.308 4.769 8.044 1.00 94.44 93 LEU A O 1
ATOM 771 N N . ALA A 1 94 ? 21.239 5.477 8.564 1.00 93.69 94 ALA A N 1
ATOM 772 C CA . ALA A 1 94 ? 21.275 6.658 7.702 1.00 93.69 94 ALA A CA 1
ATOM 773 C C . ALA A 1 94 ? 22.434 7.602 8.066 1.00 93.69 94 ALA A C 1
ATOM 775 O O . ALA A 1 94 ? 23.150 8.043 7.168 1.00 93.69 94 ALA A O 1
ATOM 776 N N . ASP A 1 95 ? 22.660 7.840 9.363 1.00 93.69 95 ASP A N 1
ATOM 777 C CA . ASP A 1 95 ? 23.776 8.646 9.867 1.00 93.69 95 ASP A CA 1
ATOM 778 C C . ASP A 1 95 ? 25.127 7.983 9.544 1.00 93.69 95 ASP A C 1
ATOM 780 O O . ASP A 1 95 ? 26.040 8.648 9.055 1.00 93.69 95 ASP A O 1
ATOM 784 N N . SER A 1 96 ? 25.248 6.663 9.747 1.00 91.31 96 SER A N 1
ATOM 785 C CA . SER A 1 96 ? 26.489 5.921 9.463 1.00 91.31 96 SER A CA 1
ATOM 786 C C . SER A 1 96 ? 26.864 5.908 7.978 1.00 91.31 96 SER A C 1
ATOM 788 O O . SER A 1 96 ? 28.044 5.958 7.639 1.00 91.31 96 SER A O 1
ATOM 790 N N . LEU A 1 97 ? 25.861 5.863 7.096 1.00 87.69 97 LEU A N 1
ATOM 791 C CA . LEU A 1 97 ? 26.046 5.886 5.648 1.00 87.69 97 LEU A CA 1
ATOM 792 C C . LEU A 1 97 ? 26.162 7.317 5.099 1.00 87.69 97 LEU A C 1
ATOM 794 O O . LEU A 1 97 ? 26.500 7.483 3.932 1.00 87.69 97 LEU A O 1
ATOM 798 N N . GLN A 1 98 ? 25.867 8.338 5.913 1.00 87.44 98 GLN A N 1
ATOM 799 C CA . GLN A 1 98 ? 25.828 9.751 5.518 1.00 87.44 98 GLN A CA 1
ATOM 800 C C . GLN A 1 98 ? 24.921 10.014 4.300 1.00 87.44 98 GLN A C 1
ATOM 802 O O . GLN A 1 98 ? 25.236 10.832 3.436 1.00 87.44 98 GLN A O 1
ATOM 807 N N . VAL A 1 99 ? 23.778 9.320 4.218 1.00 82.88 99 VAL A N 1
ATOM 808 C CA . VAL A 1 99 ? 22.858 9.420 3.069 1.00 82.88 99 VAL A CA 1
ATOM 809 C C . VAL A 1 99 ? 21.696 10.360 3.362 1.00 82.88 99 VAL A C 1
ATOM 811 O O . VAL A 1 99 ? 21.123 10.359 4.453 1.00 82.88 99 VAL A O 1
ATOM 814 N N . ALA A 1 100 ? 21.270 11.115 2.348 1.00 82.38 100 ALA A N 1
ATOM 815 C CA . ALA A 1 100 ? 20.061 11.931 2.407 1.00 82.38 100 ALA A CA 1
ATOM 816 C C . ALA A 1 100 ? 18.801 11.046 2.337 1.00 82.38 100 ALA A C 1
ATOM 818 O O . ALA A 1 100 ? 18.179 10.902 1.289 1.00 82.38 100 ALA A O 1
ATOM 819 N N . ALA A 1 101 ? 18.442 10.403 3.447 1.00 86.00 101 ALA A N 1
ATOM 820 C CA . ALA A 1 101 ? 17.382 9.401 3.478 1.00 86.00 101 ALA A CA 1
ATOM 821 C C . ALA A 1 101 ? 15.965 10.011 3.364 1.00 86.00 101 ALA A C 1
ATOM 823 O O . ALA A 1 101 ? 15.629 10.961 4.076 1.00 86.00 101 ALA A O 1
ATOM 824 N N . ASN A 1 102 ? 15.102 9.400 2.542 1.00 86.62 102 ASN A N 1
ATOM 825 C CA . ASN A 1 102 ? 13.775 9.916 2.163 1.00 86.62 102 ASN A CA 1
ATOM 826 C C . ASN A 1 102 ? 12.879 10.268 3.356 1.00 86.62 102 ASN A C 1
ATOM 828 O O . ASN A 1 102 ? 12.181 11.282 3.357 1.00 86.62 102 ASN A O 1
ATOM 832 N N . PHE A 1 103 ? 12.901 9.429 4.391 1.00 91.94 103 PHE A N 1
ATOM 833 C CA . PHE A 1 103 ? 12.011 9.546 5.540 1.00 91.94 103 PHE A CA 1
ATOM 834 C C . PHE A 1 103 ? 12.714 9.988 6.824 1.00 91.94 103 PHE A C 1
ATOM 836 O O . PHE A 1 103 ? 12.120 9.869 7.893 1.00 91.94 103 PHE A O 1
ATOM 843 N N . TYR A 1 104 ? 13.936 10.535 6.756 1.00 94.94 104 TYR A N 1
ATOM 844 C CA . TYR A 1 104 ? 14.735 10.866 7.948 1.00 94.94 104 TYR A CA 1
ATOM 845 C C . TYR A 1 104 ? 13.980 11.719 8.974 1.00 94.94 104 TYR A C 1
ATOM 847 O O . TYR A 1 104 ? 13.874 11.346 10.143 1.00 94.94 104 TYR A O 1
ATOM 855 N N . GLY A 1 105 ? 13.367 12.825 8.538 1.00 95.81 105 GLY A N 1
ATOM 856 C CA . GLY A 1 105 ? 12.595 13.694 9.431 1.00 95.81 105 GLY A CA 1
ATOM 857 C C . GLY A 1 105 ? 11.390 12.992 10.069 1.00 95.81 105 GLY A C 1
ATOM 858 O O . GLY A 1 105 ? 11.131 13.163 11.258 1.00 95.81 105 GLY A O 1
ATOM 859 N N . SER A 1 106 ? 10.686 12.148 9.306 1.00 95.75 106 SER A N 1
ATOM 860 C CA . SER A 1 106 ? 9.557 11.369 9.831 1.00 95.75 106 SER A CA 1
ATOM 861 C C . SER A 1 106 ? 10.028 10.289 10.807 1.00 95.75 106 SER A C 1
ATOM 863 O O . SER A 1 106 ? 9.430 10.127 11.865 1.00 95.75 106 SER A O 1
ATOM 865 N N . ALA A 1 107 ? 11.120 9.589 10.491 1.00 97.50 107 ALA A N 1
ATOM 866 C CA . ALA A 1 107 ? 11.721 8.578 11.354 1.00 97.50 107 ALA A CA 1
ATOM 867 C C . ALA A 1 107 ? 12.173 9.184 12.689 1.00 97.50 107 ALA A C 1
ATOM 869 O O . ALA A 1 107 ? 11.884 8.615 13.735 1.00 97.50 107 ALA A O 1
ATOM 870 N N . LYS A 1 108 ? 12.790 10.374 12.675 1.00 97.69 108 LYS A N 1
ATOM 871 C CA . LYS A 1 108 ? 13.203 11.094 13.891 1.00 97.69 108 LYS A CA 1
ATOM 872 C C . LYS A 1 108 ? 12.032 11.386 14.827 1.00 97.69 108 LYS A C 1
ATOM 874 O O . LYS A 1 108 ? 12.157 11.187 16.031 1.00 97.69 108 LYS A O 1
ATOM 879 N N . LEU A 1 109 ? 10.903 11.836 14.280 1.00 97.75 109 LEU A N 1
ATOM 880 C CA . LEU A 1 109 ? 9.696 12.117 15.062 1.00 97.75 109 LEU A CA 1
ATOM 881 C C . LEU A 1 109 ? 9.048 10.831 15.584 1.00 97.75 109 LEU A C 1
ATOM 883 O O . LEU A 1 109 ? 8.672 10.762 16.751 1.00 97.75 109 LEU A O 1
ATOM 887 N N . LEU A 1 110 ? 8.941 9.808 14.733 1.00 97.81 110 LEU A N 1
ATOM 888 C CA . LEU A 1 110 ? 8.304 8.535 15.071 1.00 97.81 110 LEU A CA 1
ATOM 889 C C . LEU A 1 110 ? 9.132 7.692 16.050 1.00 97.81 110 LEU A C 1
ATOM 891 O O . LEU A 1 110 ? 8.553 6.991 16.871 1.00 97.81 110 LEU A O 1
ATOM 895 N N . ALA A 1 111 ? 10.463 7.802 16.031 1.00 97.69 111 ALA A N 1
ATOM 896 C CA . ALA A 1 111 ? 11.352 7.152 16.998 1.00 97.69 111 ALA A CA 1
ATOM 897 C C . ALA A 1 111 ? 11.151 7.647 18.442 1.00 97.69 111 ALA A C 1
ATOM 899 O O . ALA A 1 111 ? 11.579 6.977 19.378 1.00 97.69 111 ALA A O 1
ATOM 900 N N . GLN A 1 112 ? 10.520 8.813 18.617 1.00 97.50 112 GLN A N 1
ATOM 901 C CA . GLN A 1 112 ? 10.178 9.394 19.920 1.00 97.50 112 GLN A CA 1
ATOM 902 C C . GLN A 1 112 ? 8.758 9.023 20.375 1.00 97.50 112 GLN A C 1
ATOM 904 O O . GLN A 1 112 ? 8.346 9.411 21.464 1.00 97.50 112 GLN A O 1
ATOM 909 N N . GLN A 1 113 ? 7.995 8.310 19.542 1.00 97.19 113 GLN A N 1
ATOM 910 C CA . GLN A 1 113 ? 6.639 7.873 19.864 1.00 97.19 113 GLN A CA 1
ATOM 911 C C . GLN A 1 113 ? 6.646 6.426 20.376 1.00 97.19 113 GLN A C 1
ATOM 913 O O . GLN A 1 113 ? 7.542 5.651 20.027 1.00 97.19 113 GLN A O 1
ATOM 918 N N . PRO A 1 114 ? 5.634 6.014 21.161 1.00 95.94 114 PRO A N 1
ATOM 919 C CA . PRO A 1 114 ? 5.439 4.609 21.488 1.00 95.94 114 PRO A CA 1
ATOM 920 C C . PRO A 1 114 ? 5.295 3.752 20.223 1.00 95.94 114 PRO A C 1
ATOM 922 O O . PRO A 1 114 ? 4.654 4.157 19.251 1.00 95.94 114 PRO A O 1
ATOM 925 N N . ALA A 1 115 ? 5.855 2.542 20.253 1.00 95.38 115 ALA A N 1
ATOM 926 C CA . ALA A 1 115 ? 5.736 1.603 19.144 1.00 95.38 115 ALA A CA 1
ATOM 927 C C . ALA A 1 115 ? 4.268 1.235 18.867 1.00 95.38 115 ALA A C 1
ATOM 929 O O . ALA A 1 115 ? 3.443 1.151 19.787 1.00 95.38 115 ALA A O 1
ATOM 930 N N . VAL A 1 116 ? 3.959 0.971 17.595 1.00 97.31 116 VAL A N 1
ATOM 931 C CA . VAL A 1 116 ? 2.639 0.482 17.179 1.00 97.31 116 VAL A CA 1
ATOM 932 C C . VAL A 1 116 ? 2.403 -0.894 17.790 1.00 97.31 116 VAL A C 1
ATOM 934 O O . VAL A 1 116 ? 3.264 -1.768 17.705 1.00 97.31 116 VAL A O 1
ATOM 937 N N . GLN A 1 117 ? 1.234 -1.106 18.386 1.00 97.50 117 GLN A N 1
ATOM 938 C CA . GLN A 1 117 ? 0.882 -2.388 18.998 1.00 97.50 117 GLN A CA 1
ATOM 939 C C . GLN A 1 117 ? -0.360 -2.962 18.336 1.00 97.50 117 GLN A C 1
ATOM 941 O O . GLN A 1 117 ? -1.392 -2.299 18.290 1.00 97.50 117 GLN A O 1
ATOM 946 N N . TYR A 1 118 ? -0.276 -4.207 17.874 1.00 96.69 118 TYR A N 1
ATOM 947 C CA . TYR A 1 118 ? -1.391 -4.930 17.271 1.00 96.69 118 TYR A CA 1
ATOM 948 C C . TYR A 1 118 ? -1.894 -5.998 18.238 1.00 96.69 118 TYR A C 1
ATOM 950 O O . TYR A 1 118 ? -1.150 -6.896 18.629 1.00 96.69 118 TYR A O 1
ATOM 958 N N . GLN A 1 119 ? -3.173 -5.934 18.593 1.00 97.31 119 GLN A N 1
ATOM 959 C CA . GLN A 1 119 ? -3.832 -6.924 19.433 1.00 97.31 119 GLN A CA 1
ATOM 960 C C . GLN A 1 119 ? -5.095 -7.426 18.738 1.00 97.31 119 GLN A C 1
ATOM 962 O O . GLN A 1 119 ? -6.104 -6.730 18.681 1.00 97.31 119 GLN A O 1
ATOM 967 N N . LEU A 1 120 ? -5.049 -8.656 18.234 1.00 96.44 120 LEU A N 1
ATOM 968 C CA . LEU A 1 120 ? -6.224 -9.378 17.755 1.00 96.44 120 LEU A CA 1
ATOM 969 C C . LEU A 1 120 ? -6.623 -10.393 18.832 1.00 96.44 120 LEU A C 1
ATOM 971 O O . LEU A 1 120 ? -5.851 -11.309 19.113 1.00 96.44 120 LEU A O 1
ATOM 975 N N . ARG A 1 121 ? -7.785 -10.201 19.476 1.00 94.25 121 ARG A N 1
ATOM 976 C CA . ARG A 1 121 ? -8.212 -11.047 20.616 1.00 94.25 121 ARG A CA 1
ATOM 977 C C . ARG A 1 121 ? -8.728 -12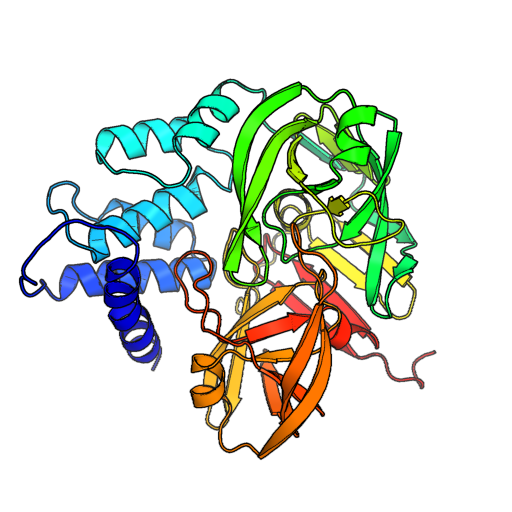.431 20.203 1.00 94.25 121 ARG A C 1
ATOM 979 O O . ARG A 1 121 ? -8.893 -13.292 21.055 1.00 94.25 121 ARG A O 1
ATOM 986 N N . THR A 1 122 ? -9.007 -12.624 18.919 1.00 92.88 122 THR A N 1
ATOM 987 C CA . THR A 1 122 ? -9.476 -13.881 18.313 1.00 92.88 122 THR A CA 1
ATOM 988 C C . THR A 1 122 ? -8.529 -14.293 17.181 1.00 92.88 122 THR A C 1
ATOM 990 O O . THR A 1 122 ? -7.711 -13.492 16.742 1.00 92.88 122 THR A O 1
ATOM 993 N N . ASP A 1 123 ? -8.622 -15.515 16.654 1.00 91.25 123 ASP A N 1
ATOM 994 C CA . ASP A 1 123 ? -7.790 -15.899 15.494 1.00 91.25 123 ASP A CA 1
ATOM 995 C C . ASP A 1 123 ? -8.234 -15.217 14.195 1.00 91.25 123 ASP A C 1
ATOM 997 O O . ASP A 1 123 ? -7.445 -15.040 13.263 1.00 91.25 123 ASP A O 1
ATOM 1001 N N . SER A 1 124 ? -9.504 -14.809 14.136 1.00 96.56 124 SER A N 1
ATOM 1002 C CA . SER A 1 124 ? -10.084 -14.097 13.004 1.00 96.56 124 SER A CA 1
ATOM 1003 C C . SER A 1 124 ? -11.248 -13.194 13.406 1.00 96.56 124 SER A C 1
ATOM 1005 O O . SER A 1 124 ? -11.885 -13.395 14.443 1.00 96.56 124 SER A O 1
ATOM 1007 N N . ILE A 1 125 ? -11.527 -12.210 12.557 1.00 97.50 125 ILE A N 1
ATOM 1008 C CA . ILE A 1 125 ? -12.726 -11.373 12.565 1.00 97.50 125 ILE A CA 1
ATOM 1009 C C . ILE A 1 125 ? -13.368 -11.416 11.183 1.00 97.50 125 ILE A C 1
ATOM 1011 O O . ILE A 1 125 ? -12.666 -11.397 10.172 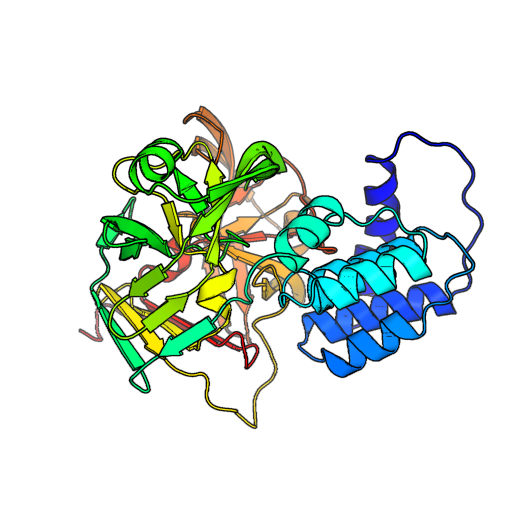1.00 97.50 125 ILE A O 1
ATOM 1015 N N . VAL A 1 126 ? -14.698 -11.441 11.141 1.00 98.19 126 VAL A N 1
ATOM 1016 C CA . VAL A 1 126 ? -15.494 -11.310 9.916 1.00 98.19 126 VAL A CA 1
ATOM 1017 C C . VAL A 1 126 ? -16.420 -10.119 10.093 1.00 98.19 126 VAL A C 1
ATOM 1019 O O . VAL A 1 126 ? -17.168 -10.051 11.065 1.00 98.19 126 VAL A O 1
ATOM 1022 N N . ILE A 1 127 ? -16.337 -9.155 9.183 1.00 97.50 127 ILE A N 1
ATOM 1023 C CA . ILE A 1 127 ? -17.032 -7.873 9.279 1.00 97.50 127 ILE A CA 1
ATOM 1024 C C . ILE A 1 127 ? -17.773 -7.617 7.966 1.00 97.50 127 ILE A C 1
ATOM 1026 O O . ILE A 1 127 ? -17.191 -7.800 6.891 1.00 97.50 127 ILE A O 1
ATOM 1030 N N . PRO A 1 128 ? -19.044 -7.184 8.008 1.00 97.94 128 PRO A N 1
ATOM 1031 C CA . PRO A 1 128 ? -19.746 -6.774 6.802 1.00 97.94 128 PRO A CA 1
ATOM 1032 C C . PRO A 1 128 ? -19.088 -5.531 6.194 1.00 97.94 128 PRO A C 1
ATOM 1034 O O . PRO A 1 128 ? -18.740 -4.584 6.898 1.00 97.94 128 PRO A O 1
ATOM 1037 N N . ILE A 1 129 ? -18.967 -5.506 4.869 1.00 97.94 129 ILE A N 1
ATOM 1038 C CA . ILE A 1 129 ? -18.481 -4.337 4.130 1.00 97.94 129 ILE A CA 1
ATOM 1039 C C . ILE A 1 129 ? -19.580 -3.707 3.291 1.00 97.94 129 ILE A C 1
ATOM 1041 O O . ILE A 1 129 ? -20.486 -4.366 2.779 1.00 97.94 129 ILE A O 1
ATOM 1045 N N . ARG A 1 130 ? -19.463 -2.399 3.075 1.00 96.62 130 ARG A N 1
ATOM 1046 C CA . ARG A 1 130 ? -20.245 -1.688 2.059 1.00 96.62 130 ARG A CA 1
ATOM 1047 C C . ARG A 1 130 ? -19.386 -1.491 0.822 1.00 96.62 130 ARG A C 1
ATOM 1049 O O . ARG A 1 130 ? -18.216 -1.155 0.939 1.00 96.62 130 ARG A O 1
ATOM 1056 N N . LEU A 1 131 ? -19.972 -1.652 -0.361 1.00 95.38 131 LEU A N 1
ATOM 1057 C CA . LEU A 1 131 ? -19.287 -1.353 -1.617 1.00 95.38 131 LEU A CA 1
ATOM 1058 C C . LEU A 1 131 ? -19.694 0.037 -2.107 1.00 95.38 131 LEU A C 1
ATOM 1060 O O . LEU A 1 131 ? -20.848 0.255 -2.480 1.00 95.38 131 LEU A O 1
ATOM 1064 N N . LYS A 1 132 ? -18.748 0.978 -2.127 1.00 91.94 132 LYS A N 1
ATOM 1065 C CA . LYS A 1 132 ? -18.929 2.298 -2.746 1.00 91.94 132 LYS A CA 1
ATOM 1066 C C . LYS A 1 132 ? -18.372 2.322 -4.160 1.00 91.94 132 LYS A C 1
ATOM 1068 O O . LYS A 1 132 ? -17.478 1.557 -4.501 1.00 91.94 132 LYS A O 1
ATOM 1073 N N . HIS A 1 133 ? -18.943 3.178 -5.012 1.00 86.19 133 HIS A N 1
ATOM 1074 C CA . HIS A 1 133 ? -18.495 3.356 -6.401 1.00 86.19 133 HIS A CA 1
ATOM 1075 C C . HIS A 1 133 ? -18.289 2.022 -7.159 1.00 86.19 133 HIS A C 1
ATOM 1077 O O . HIS A 1 133 ? -17.392 1.881 -7.987 1.00 86.19 133 HIS A O 1
ATOM 1083 N N . LYS A 1 134 ? -19.185 1.055 -6.900 1.00 85.44 134 LYS A N 1
ATOM 1084 C CA . LYS A 1 134 ? -19.227 -0.330 -7.413 1.00 85.44 134 LYS A CA 1
ATOM 1085 C C . LYS A 1 134 ? -18.258 -1.328 -6.775 1.00 85.44 134 LYS A C 1
ATOM 1087 O O . LYS A 1 134 ? -18.585 -2.510 -6.802 1.00 85.44 134 LYS A O 1
ATOM 1092 N N . SER A 1 135 ? -17.103 -0.913 -6.260 1.00 92.00 135 SER A N 1
ATOM 1093 C CA . SER A 1 135 ? -16.093 -1.872 -5.784 1.00 92.00 135 SER A CA 1
ATOM 1094 C C . SER A 1 135 ? -15.220 -1.429 -4.623 1.00 92.00 135 SER A C 1
ATOM 1096 O O . SER A 1 135 ? -14.528 -2.283 -4.097 1.00 92.00 135 SER A O 1
ATOM 1098 N N . HIS A 1 136 ? -15.264 -0.183 -4.158 1.00 95.19 136 HIS A N 1
ATOM 1099 C CA . HIS A 1 136 ? -14.497 0.210 -2.976 1.00 95.19 136 HIS A CA 1
ATOM 1100 C C . HIS A 1 136 ? -15.064 -0.461 -1.726 1.00 95.19 136 HIS A C 1
ATOM 1102 O O . HIS A 1 136 ? -16.197 -0.137 -1.354 1.00 95.19 136 HIS A O 1
ATOM 1108 N N . PRO A 1 137 ? -14.325 -1.377 -1.080 1.00 97.06 137 PRO A N 1
ATOM 1109 C CA . PRO A 1 137 ? -14.778 -2.020 0.142 1.00 97.06 137 PRO A CA 1
ATOM 1110 C C . PRO A 1 137 ? -14.614 -1.053 1.316 1.00 97.06 137 PRO A C 1
ATOM 1112 O O . PRO A 1 137 ? -13.530 -0.534 1.552 1.00 97.06 137 PRO A O 1
ATOM 1115 N N . VAL A 1 138 ? -15.697 -0.791 2.041 1.00 98.19 138 VAL A N 1
ATOM 1116 C CA . VAL A 1 138 ? -15.737 0.162 3.155 1.00 98.19 138 VAL A CA 1
ATOM 1117 C C . VAL A 1 138 ? -16.112 -0.559 4.439 1.00 98.19 138 VAL A C 1
ATOM 1119 O O . VAL A 1 138 ? -17.139 -1.242 4.479 1.00 98.19 138 VAL A O 1
ATOM 1122 N N . VAL A 1 139 ? -15.322 -0.332 5.485 1.00 98.19 139 VAL A N 1
ATOM 1123 C CA . VAL A 1 139 ? -15.577 -0.767 6.864 1.00 98.19 139 VAL A CA 1
ATOM 1124 C C . VAL A 1 139 ? -15.832 0.437 7.766 1.00 98.19 139 VAL A C 1
ATOM 1126 O O . VAL A 1 139 ? -15.384 1.549 7.478 1.00 98.19 139 VAL A O 1
ATOM 1129 N N . ASP A 1 140 ? -16.541 0.203 8.866 1.00 98.00 140 ASP A N 1
ATOM 1130 C CA . ASP A 1 140 ? -16.565 1.126 9.998 1.00 98.00 140 ASP A CA 1
ATOM 1131 C C . ASP A 1 140 ? -15.537 0.663 11.030 1.00 98.00 140 ASP A C 1
ATOM 1133 O O . ASP A 1 140 ? -15.501 -0.513 11.394 1.00 98.00 140 ASP A O 1
ATOM 1137 N N . VAL A 1 141 ? -14.706 1.592 11.492 1.00 98.19 141 VAL A N 1
ATOM 1138 C CA . VAL A 1 141 ? -13.780 1.401 12.613 1.00 98.19 141 VAL A CA 1
ATOM 1139 C C . VAL A 1 141 ? -14.110 2.414 13.707 1.00 98.19 141 VAL A C 1
ATOM 1141 O O . VAL A 1 141 ? -14.743 3.437 13.438 1.00 98.19 141 VAL A O 1
ATOM 1144 N N . LEU A 1 142 ? -13.643 2.177 14.929 1.00 98.25 142 LEU A N 1
ATOM 1145 C CA . LEU A 1 142 ? -13.525 3.236 15.931 1.00 98.25 142 LEU A CA 1
ATOM 1146 C C . LEU A 1 142 ? -12.087 3.746 15.921 1.00 98.25 142 LEU A C 1
ATOM 1148 O O . LEU A 1 142 ? -11.163 2.957 16.093 1.00 98.25 142 LEU A O 1
ATOM 1152 N N . LEU A 1 143 ? -11.898 5.047 15.728 1.00 98.06 143 LEU A N 1
ATOM 1153 C CA . LEU A 1 143 ? -10.597 5.704 15.815 1.00 98.06 143 LEU A CA 1
ATOM 1154 C C . LEU A 1 143 ? -10.641 6.730 16.948 1.00 98.06 143 LEU A C 1
ATOM 1156 O O . LEU A 1 143 ? -11.472 7.635 16.911 1.00 98.06 143 LEU A O 1
ATOM 1160 N N . ASN A 1 144 ? -9.816 6.536 17.979 1.00 97.00 144 ASN A N 1
ATOM 1161 C CA . ASN A 1 144 ? -9.904 7.229 19.275 1.00 97.00 144 ASN A CA 1
ATOM 1162 C C . ASN A 1 144 ? -11.356 7.337 19.792 1.00 97.00 144 ASN A C 1
ATOM 1164 O O . ASN A 1 144 ? -11.806 8.396 20.213 1.00 97.00 144 ASN A O 1
ATOM 1168 N N . GLY A 1 145 ? -12.131 6.252 19.687 1.00 96.19 145 GLY A N 1
ATOM 1169 C CA . GLY A 1 145 ? -13.537 6.210 20.115 1.00 96.19 145 GLY A CA 1
ATOM 1170 C C . GLY A 1 145 ? -14.558 6.801 19.130 1.00 96.19 145 GLY A C 1
ATOM 1171 O O . GLY A 1 145 ? -15.757 6.604 19.313 1.00 96.19 145 GLY A O 1
ATOM 1172 N N . HIS A 1 146 ? -14.129 7.455 18.047 1.00 97.00 146 HIS A N 1
ATOM 1173 C CA . HIS A 1 146 ? -15.028 8.008 17.031 1.00 97.00 146 HIS A CA 1
ATOM 1174 C C . HIS A 1 146 ? -15.254 7.033 15.874 1.00 97.00 146 HIS A C 1
ATOM 1176 O O . HIS A 1 146 ? -14.302 6.493 15.311 1.00 97.00 146 HIS A O 1
ATOM 1182 N N . ILE A 1 147 ? -16.510 6.864 15.446 1.00 96.81 147 ILE A N 1
ATOM 1183 C CA . ILE A 1 147 ? -16.833 6.081 14.244 1.00 96.81 147 ILE A CA 1
ATOM 1184 C C . ILE A 1 147 ? -16.185 6.737 13.021 1.00 96.81 147 ILE A C 1
ATOM 1186 O O . ILE A 1 147 ? -16.479 7.888 12.692 1.00 96.81 147 ILE A O 1
ATOM 1190 N N . CYS A 1 148 ? -15.342 5.978 12.330 1.00 97.31 148 CYS A N 1
ATOM 1191 C CA . CYS A 1 148 ? -14.617 6.387 11.139 1.00 97.31 148 CYS A CA 1
ATOM 1192 C C . CYS A 1 148 ? -14.895 5.397 10.006 1.00 97.31 148 CYS A C 1
ATOM 1194 O O . CYS A 1 148 ? -14.679 4.194 10.161 1.00 97.31 148 CYS A O 1
ATOM 1196 N N . ARG A 1 149 ? -15.371 5.886 8.856 1.00 97.50 149 ARG A N 1
ATOM 1197 C CA . ARG A 1 149 ? -15.630 5.022 7.693 1.00 97.50 149 ARG A CA 1
ATOM 1198 C C . ARG A 1 149 ? -14.407 4.987 6.791 1.00 97.50 149 ARG A C 1
ATOM 1200 O O . ARG A 1 149 ? -14.077 6.009 6.187 1.00 97.50 149 ARG A O 1
ATOM 1207 N N . LEU A 1 150 ? -13.773 3.831 6.652 1.00 98.19 150 LEU A N 1
ATOM 1208 C CA . LEU A 1 150 ? -12.527 3.685 5.901 1.00 98.19 150 LEU A CA 1
ATOM 1209 C C . LEU A 1 150 ? -12.715 2.777 4.685 1.00 98.19 150 LEU A C 1
ATOM 1211 O O . LEU A 1 150 ? -13.329 1.715 4.791 1.00 98.19 150 LEU A O 1
ATOM 1215 N N . ILE A 1 151 ? -12.176 3.185 3.533 1.00 98.12 151 ILE A N 1
ATOM 1216 C CA . ILE A 1 151 ? -11.975 2.274 2.394 1.00 98.12 151 ILE A CA 1
ATOM 1217 C C . ILE A 1 151 ? -10.809 1.343 2.745 1.00 98.12 151 ILE A C 1
ATOM 1219 O O . ILE A 1 151 ? -9.781 1.836 3.195 1.00 98.12 151 ILE A O 1
ATOM 1223 N N . LEU A 1 152 ? -10.935 0.030 2.541 1.00 98.19 152 LEU A N 1
ATOM 1224 C CA . LEU A 1 152 ? -9.780 -0.872 2.613 1.00 98.19 152 LEU A CA 1
ATOM 1225 C C . LEU A 1 152 ? -8.920 -0.621 1.375 1.00 98.19 152 LEU A C 1
ATOM 1227 O O . LEU A 1 152 ? -9.354 -0.922 0.258 1.00 98.19 152 LEU A O 1
ATOM 1231 N N . ASP A 1 153 ? -7.735 -0.051 1.562 1.00 97.00 153 ASP A N 1
ATOM 1232 C CA . ASP A 1 153 ? -6.909 0.477 0.482 1.00 97.00 153 ASP A CA 1
ATOM 1233 C C . ASP A 1 153 ? -5.479 -0.066 0.566 1.00 97.00 153 ASP A C 1
ATOM 1235 O O . ASP A 1 153 ? -4.634 0.424 1.313 1.00 97.00 153 ASP A O 1
ATOM 1239 N N . THR A 1 154 ? -5.204 -1.096 -0.231 1.00 96.81 154 THR A N 1
ATOM 1240 C CA . THR A 1 154 ? -3.865 -1.681 -0.351 1.00 96.81 154 THR A CA 1
ATOM 1241 C C . THR A 1 154 ? -2.871 -0.778 -1.088 1.00 96.81 154 THR A C 1
ATOM 1243 O O . THR A 1 154 ? -1.671 -1.018 -0.997 1.00 96.81 154 THR A O 1
ATOM 1246 N N . GLY A 1 155 ? -3.342 0.243 -1.813 1.00 93.31 155 GLY A N 1
ATOM 1247 C CA . GLY A 1 155 ? -2.507 1.223 -2.510 1.00 93.31 155 GLY A CA 1
ATOM 1248 C C . GLY A 1 155 ? -2.023 2.365 -1.610 1.00 93.31 155 GLY A C 1
ATOM 1249 O O . GLY A 1 155 ? -1.064 3.056 -1.957 1.00 93.31 155 GLY A O 1
ATOM 1250 N N . ALA A 1 156 ? -2.640 2.555 -0.441 1.00 94.00 156 ALA A N 1
ATOM 1251 C CA . ALA A 1 156 ? -2.212 3.532 0.555 1.00 94.00 156 ALA A CA 1
ATOM 1252 C C . ALA A 1 156 ? -1.181 2.914 1.515 1.00 94.00 156 ALA A C 1
ATOM 1254 O O . ALA A 1 156 ? -1.540 2.114 2.371 1.00 94.00 156 ALA A O 1
ATOM 1255 N N . GLN A 1 157 ? 0.098 3.300 1.430 1.00 93.19 157 GLN A N 1
ATOM 1256 C CA . GLN A 1 157 ? 1.153 2.734 2.296 1.00 93.19 157 GLN A CA 1
ATOM 1257 C C . GLN A 1 157 ? 0.893 2.948 3.796 1.00 93.19 157 GLN A C 1
ATOM 1259 O O . GLN A 1 157 ? 1.260 2.107 4.613 1.00 93.19 157 GLN A O 1
ATOM 1264 N N . ARG A 1 158 ? 0.270 4.078 4.158 1.00 95.25 158 ARG A N 1
ATOM 1265 C CA . ARG A 1 158 ? -0.182 4.392 5.520 1.00 95.25 158 ARG A CA 1
ATOM 1266 C C . ARG A 1 158 ? -1.685 4.583 5.551 1.00 95.25 158 ARG A C 1
ATOM 1268 O O . ARG A 1 158 ? -2.266 5.058 4.578 1.00 95.25 158 ARG A O 1
ATOM 1275 N N . THR A 1 159 ? -2.289 4.313 6.699 1.00 97.81 159 THR A N 1
ATOM 1276 C CA . THR A 1 159 ? -3.674 4.679 6.979 1.00 97.81 159 THR A CA 1
ATOM 1277 C C . THR A 1 159 ? -3.827 6.198 6.890 1.00 97.81 159 THR A C 1
ATOM 1279 O O . THR A 1 159 ? -3.077 6.962 7.507 1.00 97.81 159 THR A O 1
ATOM 1282 N N . MET A 1 160 ? -4.789 6.652 6.086 1.00 97.12 160 MET A N 1
ATOM 1283 C CA . MET A 1 160 ? -4.990 8.070 5.796 1.00 97.12 160 MET A CA 1
ATOM 1284 C C . MET A 1 160 ? -6.378 8.533 6.217 1.00 97.12 160 MET A C 1
ATOM 1286 O O . MET A 1 160 ? -7.360 7.817 6.063 1.00 97.12 160 MET A O 1
ATOM 1290 N N . LEU A 1 161 ? -6.485 9.773 6.675 1.00 96.81 161 LEU A N 1
ATOM 1291 C CA . LEU A 1 161 ? -7.718 10.373 7.161 1.00 96.81 161 LEU A CA 1
ATOM 1292 C C . LEU A 1 161 ? -7.980 11.691 6.442 1.00 96.81 161 LEU A C 1
ATOM 1294 O O . LEU A 1 161 ? -7.065 12.451 6.121 1.00 96.81 161 LEU A O 1
ATOM 1298 N N . SER A 1 162 ? -9.252 11.994 6.217 1.00 94.75 162 SER A N 1
ATOM 1299 C CA . SER A 1 162 ? -9.663 13.311 5.745 1.00 94.75 162 SER A CA 1
ATOM 1300 C C . SER A 1 162 ? -9.309 14.383 6.776 1.00 94.75 162 SER A C 1
ATOM 1302 O O . SER A 1 162 ? -9.499 14.183 7.976 1.00 94.75 162 SER A O 1
ATOM 1304 N N . ARG A 1 163 ? -8.873 15.563 6.316 1.00 90.56 163 ARG A N 1
ATOM 1305 C CA . ARG A 1 163 ? -8.648 16.740 7.186 1.00 90.56 163 ARG A CA 1
ATOM 1306 C C . ARG A 1 163 ? -9.844 17.015 8.108 1.00 90.56 163 ARG A C 1
ATOM 1308 O O . ARG A 1 163 ? -9.674 17.272 9.293 1.00 90.56 163 ARG A O 1
ATOM 1315 N N . ARG A 1 164 ? -11.065 16.871 7.578 1.00 90.19 164 ARG A N 1
ATOM 1316 C CA . ARG A 1 164 ? -12.315 17.008 8.340 1.00 90.19 164 ARG A CA 1
ATOM 1317 C C . ARG A 1 164 ? -12.406 16.015 9.503 1.00 90.19 164 ARG A C 1
ATOM 1319 O O . ARG A 1 164 ? -12.875 16.379 10.576 1.00 90.19 164 ARG A O 1
ATOM 1326 N N . PHE A 1 165 ? -12.014 14.760 9.287 1.00 94.44 165 PHE A N 1
ATOM 1327 C CA . PHE A 1 165 ? -12.032 13.747 10.339 1.00 94.44 165 PHE A CA 1
ATOM 1328 C C . PHE A 1 165 ? -10.925 13.987 11.368 1.00 94.44 165 PHE A C 1
ATOM 1330 O O . PHE A 1 165 ? -11.205 13.922 12.558 1.00 94.44 165 PHE A O 1
ATOM 1337 N N . VAL A 1 166 ? -9.716 14.345 10.923 1.00 92.88 166 VAL A N 1
ATOM 1338 C CA . VAL A 1 166 ? -8.578 14.664 11.802 1.00 92.88 166 VAL A CA 1
ATOM 1339 C C . VAL A 1 166 ? -8.935 15.731 12.837 1.00 92.88 166 VAL A C 1
ATOM 1341 O O . VAL A 1 166 ? -8.662 15.539 14.017 1.00 92.88 166 VAL A O 1
ATOM 1344 N N . ASN A 1 167 ? -9.625 16.799 12.428 1.00 87.19 167 ASN A N 1
ATOM 1345 C CA . ASN A 1 167 ? -10.044 17.860 13.349 1.00 87.19 167 ASN A CA 1
ATOM 1346 C C . ASN A 1 167 ? -11.002 17.370 14.449 1.00 87.19 167 ASN A C 1
ATOM 1348 O O . ASN A 1 167 ? -11.028 17.943 15.530 1.00 87.19 167 ASN A O 1
ATOM 1352 N N . ARG A 1 168 ? -11.791 16.321 14.181 1.00 89.62 168 ARG A N 1
ATOM 1353 C CA . ARG A 1 168 ? -12.693 15.709 15.173 1.00 89.62 168 ARG A CA 1
ATOM 1354 C C . ARG A 1 168 ? -12.000 14.663 16.039 1.00 89.62 168 ARG A C 1
ATOM 1356 O O . ARG A 1 168 ? -12.457 14.414 17.141 1.00 89.62 168 ARG A O 1
ATOM 1363 N N . LEU A 1 169 ? -10.948 14.037 15.515 1.00 90.12 169 LEU A N 1
ATOM 1364 C CA . LEU A 1 169 ? -10.232 12.941 16.164 1.00 90.12 169 LEU A CA 1
ATOM 1365 C C . LEU A 1 169 ? -9.408 13.404 17.374 1.00 90.12 169 LEU A C 1
ATOM 1367 O O . LEU A 1 169 ? -9.121 12.595 18.250 1.00 90.12 169 LEU A O 1
ATOM 1371 N N . GLY A 1 170 ? -8.976 14.672 17.388 1.00 84.88 170 GLY A N 1
ATOM 1372 C CA . GLY A 1 170 ? -8.112 15.215 18.443 1.00 84.88 170 GLY A CA 1
ATOM 1373 C C . GLY A 1 170 ? -6.705 14.601 18.479 1.00 84.88 170 GLY A C 1
ATOM 1374 O O . GLY A 1 170 ? -6.011 14.731 19.479 1.00 84.88 170 GLY A O 1
ATOM 1375 N N . ALA A 1 171 ? -6.283 13.920 17.407 1.00 88.56 171 ALA A N 1
ATOM 1376 C CA . ALA A 1 171 ? -4.981 13.259 17.330 1.00 88.56 171 ALA A CA 1
ATOM 1377 C C . ALA A 1 171 ? -3.815 14.258 17.354 1.00 88.56 171 ALA A C 1
ATOM 1379 O O . ALA A 1 171 ? -3.868 15.316 16.717 1.00 88.56 171 ALA A O 1
ATOM 1380 N N . ALA A 1 172 ? -2.722 13.880 18.022 1.00 90.81 172 ALA A N 1
ATOM 1381 C CA . ALA A 1 172 ? -1.517 14.695 18.103 1.00 90.81 172 ALA A CA 1
ATOM 1382 C C . ALA A 1 172 ? -0.848 14.811 16.724 1.00 90.81 172 ALA A C 1
ATOM 1384 O O . ALA A 1 172 ? -0.386 13.819 16.153 1.00 90.81 172 ALA A O 1
ATOM 1385 N N . LYS A 1 173 ? -0.786 16.030 16.176 1.00 95.88 173 LYS A N 1
ATOM 1386 C CA . LYS A 1 173 ? -0.044 16.321 14.944 1.00 95.88 173 LYS A CA 1
ATOM 1387 C C . LYS A 1 173 ? 1.451 16.393 15.254 1.00 95.88 173 LYS A C 1
ATOM 1389 O O . LYS A 1 173 ? 1.869 17.237 16.037 1.00 95.88 173 LYS A O 1
ATOM 1394 N N . LEU A 1 174 ? 2.248 15.570 14.577 1.00 96.50 174 LEU A N 1
ATOM 1395 C CA . LEU A 1 174 ? 3.708 15.577 14.698 1.00 96.50 174 LEU A CA 1
ATOM 1396 C C . LEU A 1 174 ? 4.352 16.579 13.740 1.00 96.50 174 LEU A C 1
ATOM 1398 O O . LEU A 1 174 ? 5.236 17.335 14.124 1.00 96.50 174 LEU A O 1
ATOM 1402 N N . THR A 1 175 ? 3.929 16.578 12.473 1.00 96.62 175 THR A N 1
ATOM 1403 C CA . THR A 1 175 ? 4.479 17.483 11.454 1.00 96.62 175 THR A CA 1
AT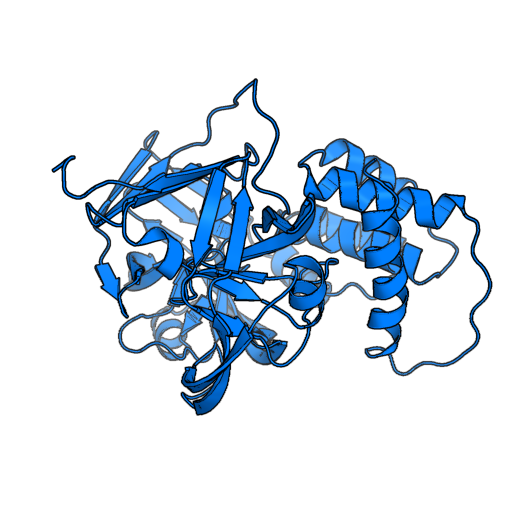OM 1404 C C . THR A 1 175 ? 3.560 17.613 10.237 1.00 96.62 175 THR A C 1
ATOM 1406 O O . THR A 1 175 ? 2.622 16.835 10.049 1.00 96.62 175 THR A O 1
ATOM 1409 N N . THR A 1 176 ? 3.826 18.610 9.397 1.00 95.88 176 THR A N 1
ATOM 1410 C CA . THR A 1 176 ? 3.308 18.689 8.025 1.00 95.88 176 THR A CA 1
ATOM 1411 C C . THR A 1 176 ? 4.303 17.993 7.097 1.00 95.88 176 THR A C 1
ATOM 1413 O O . THR A 1 176 ? 5.509 18.123 7.280 1.00 95.88 176 THR A O 1
ATOM 1416 N N . LEU A 1 177 ? 3.815 17.272 6.091 1.00 93.50 177 LEU A N 1
ATOM 1417 C CA . LEU A 1 177 ? 4.667 16.604 5.108 1.00 93.50 177 LEU A CA 1
ATOM 1418 C C . LEU A 1 177 ? 4.040 16.632 3.715 1.00 93.50 177 LEU A C 1
ATOM 1420 O O . LEU A 1 177 ? 2.879 17.012 3.549 1.00 93.50 177 LEU A O 1
ATOM 1424 N N . THR A 1 178 ? 4.808 16.197 2.726 1.00 90.62 178 THR A N 1
ATOM 1425 C CA . THR A 1 178 ? 4.323 15.966 1.366 1.00 90.62 178 THR A CA 1
ATOM 1426 C C . THR A 1 178 ? 4.078 14.476 1.166 1.00 90.62 178 THR A C 1
ATOM 1428 O O . THR A 1 178 ? 4.914 13.650 1.521 1.00 90.62 178 THR A O 1
ATOM 1431 N N . VAL A 1 179 ? 2.923 14.137 0.603 1.00 86.81 179 VAL A N 1
ATOM 1432 C CA . VAL A 1 179 ? 2.527 12.781 0.219 1.00 86.81 179 VAL A CA 1
ATOM 1433 C C . VAL A 1 179 ? 2.407 12.738 -1.293 1.00 86.81 179 VAL A C 1
ATOM 1435 O O . VAL A 1 179 ? 1.786 13.623 -1.878 1.00 86.81 179 VAL A O 1
ATOM 1438 N N . THR A 1 180 ? 2.933 11.700 -1.925 1.00 86.19 180 THR A N 1
ATOM 1439 C CA . THR A 1 180 ? 2.706 11.461 -3.351 1.00 86.19 180 THR A CA 1
ATOM 1440 C C . THR A 1 180 ? 1.416 10.667 -3.534 1.00 86.19 180 THR A C 1
ATOM 1442 O O . THR A 1 180 ? 1.238 9.608 -2.934 1.0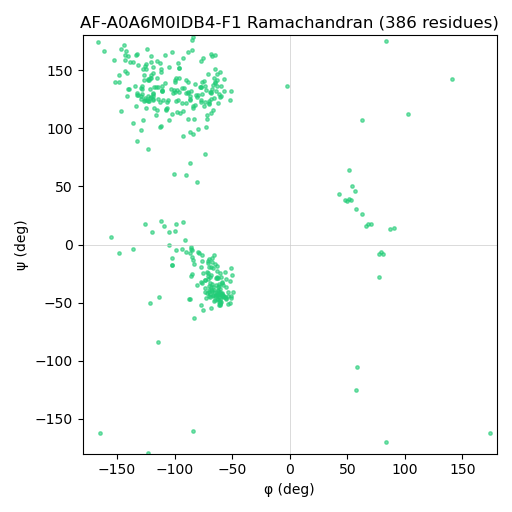0 86.19 180 THR A O 1
ATOM 1445 N N . ASN A 1 181 ? 0.480 11.185 -4.327 1.00 83.31 181 ASN A N 1
ATOM 1446 C CA . ASN A 1 181 ? -0.794 10.518 -4.581 1.00 83.31 181 ASN A CA 1
ATOM 1447 C C . ASN A 1 181 ? -0.688 9.466 -5.706 1.00 83.31 181 ASN A C 1
ATOM 1449 O O . ASN A 1 181 ? 0.340 9.309 -6.364 1.00 83.31 181 ASN A O 1
ATOM 1453 N N . TYR A 1 182 ? -1.802 8.786 -5.985 1.00 78.62 182 TYR A N 1
ATOM 1454 C CA . TYR A 1 182 ? -1.923 7.765 -7.035 1.00 78.62 182 TYR A CA 1
ATOM 1455 C C . TYR A 1 182 ? -1.450 8.208 -8.440 1.00 78.62 182 TYR A C 1
ATOM 1457 O O . TYR A 1 182 ? -0.956 7.383 -9.221 1.00 78.62 182 TYR A O 1
ATOM 1465 N N . ASN A 1 183 ? -1.596 9.497 -8.763 1.00 76.19 183 ASN A N 1
ATOM 1466 C CA . ASN A 1 183 ? -1.201 10.078 -10.047 1.00 76.19 183 ASN A CA 1
ATOM 1467 C C . ASN A 1 183 ? 0.284 10.471 -10.100 1.00 76.19 183 ASN A C 1
ATOM 1469 O O . ASN A 1 183 ? 0.750 10.856 -11.167 1.00 76.19 183 ASN A O 1
ATOM 1473 N N . GLY A 1 184 ? 1.030 10.346 -8.997 1.00 78.00 184 GLY A N 1
ATOM 1474 C CA . GLY A 1 184 ? 2.419 10.802 -8.897 1.00 78.00 184 GLY A CA 1
ATOM 1475 C C . GLY A 1 184 ? 2.557 12.270 -8.486 1.00 78.00 184 GLY A C 1
ATOM 1476 O O . GLY A 1 184 ? 3.633 12.841 -8.614 1.00 78.00 184 GLY A O 1
ATOM 1477 N N . GLU A 1 185 ? 1.486 12.901 -8.002 1.00 81.94 185 GLU A N 1
ATOM 1478 C CA . GLU A 1 185 ? 1.498 14.319 -7.637 1.00 81.94 185 GLU A CA 1
ATOM 1479 C C . GLU A 1 185 ? 1.750 14.504 -6.143 1.00 81.94 185 GLU A C 1
ATOM 1481 O O . GLU A 1 185 ? 1.236 13.756 -5.309 1.00 81.94 185 GLU A O 1
ATOM 1486 N N . ASN A 1 186 ? 2.493 15.554 -5.810 1.00 87.56 186 ASN A N 1
ATOM 1487 C CA . ASN A 1 186 ? 2.802 15.929 -4.439 1.00 87.56 186 ASN A CA 1
ATOM 1488 C C . ASN A 1 186 ? 1.645 16.702 -3.800 1.00 87.56 186 ASN A C 1
ATOM 1490 O O . ASN A 1 186 ? 1.176 17.712 -4.322 1.00 87.56 186 ASN A O 1
ATOM 1494 N N . VAL A 1 187 ? 1.204 16.230 -2.638 1.00 87.94 187 VAL A N 1
ATOM 1495 C CA . VAL A 1 187 ? 0.054 16.744 -1.898 1.00 87.94 187 VAL A CA 1
ATOM 1496 C C . VAL A 1 187 ? 0.459 17.021 -0.462 1.00 87.94 187 VAL A C 1
ATOM 1498 O O . VAL A 1 187 ? 1.087 16.196 0.194 1.00 87.94 187 VAL A O 1
ATOM 1501 N N . GLN A 1 188 ? 0.036 18.162 0.073 1.00 92.88 188 GLN A N 1
ATOM 1502 C CA . GLN A 1 188 ? 0.266 18.480 1.476 1.00 92.88 188 GLN A CA 1
ATOM 1503 C C . GLN A 1 188 ? -0.586 17.597 2.404 1.00 92.88 188 GLN A C 1
ATOM 1505 O O . GLN A 1 188 ? -1.826 17.635 2.376 1.00 92.88 188 GLN A O 1
ATOM 1510 N N . GLY A 1 189 ? 0.093 16.871 3.286 1.00 94.00 189 GLY A N 1
ATOM 1511 C CA . GLY A 1 189 ? -0.481 16.081 4.365 1.00 94.00 189 GLY A CA 1
ATOM 1512 C C . GLY A 1 189 ? 0.055 16.485 5.739 1.00 94.00 189 GLY A C 1
ATOM 1513 O O . GLY A 1 189 ? 0.855 17.406 5.897 1.00 94.00 189 GLY A O 1
ATOM 1514 N N . SER A 1 190 ? -0.408 15.800 6.773 1.00 95.81 190 SER A N 1
ATOM 1515 C CA . SER A 1 190 ? 0.123 15.905 8.132 1.00 95.81 190 SER A CA 1
ATOM 1516 C C . SER A 1 190 ? 0.306 14.513 8.706 1.00 95.81 190 SER A C 1
ATOM 1518 O O . SER A 1 190 ? -0.568 13.671 8.531 1.00 95.81 190 SER A O 1
ATOM 1520 N N . LEU A 1 191 ? 1.430 14.283 9.375 1.00 97.12 191 LEU A N 1
ATOM 1521 C CA . LEU A 1 191 ? 1.670 13.072 10.149 1.00 97.12 191 LEU A CA 1
ATOM 1522 C C . LEU A 1 191 ? 1.105 13.273 11.551 1.00 97.12 191 LEU A C 1
ATOM 1524 O O . LEU A 1 191 ? 1.426 14.270 12.203 1.00 97.12 191 LEU A O 1
ATOM 1528 N N . LEU A 1 192 ? 0.273 12.339 12.002 1.00 97.06 192 LEU A N 1
ATOM 1529 C CA . LEU A 1 192 ? -0.340 12.355 13.327 1.00 97.06 192 LEU A CA 1
ATOM 1530 C C . LEU A 1 192 ? -0.225 10.989 14.002 1.00 97.06 192 LEU A C 1
ATOM 1532 O O . LEU A 1 192 ? -0.027 9.983 13.322 1.00 97.06 192 LEU A O 1
ATOM 1536 N N . MET A 1 193 ? -0.421 10.961 15.318 1.00 97.44 193 MET A N 1
ATOM 1537 C CA . MET A 1 193 ? -0.560 9.731 16.098 1.00 97.44 193 MET A CA 1
ATOM 1538 C C . MET A 1 193 ? -2.017 9.530 16.511 1.00 97.44 193 MET A C 1
ATOM 1540 O O . MET A 1 193 ? -2.580 10.357 17.225 1.00 97.44 193 MET A O 1
ATOM 1544 N N . ALA A 1 194 ? -2.626 8.439 16.050 1.00 97.62 194 ALA A N 1
ATOM 1545 C CA . ALA A 1 194 ? -3.894 7.953 16.576 1.00 97.62 194 ALA A CA 1
ATOM 1546 C C . ALA A 1 194 ? -3.625 7.010 17.758 1.00 97.62 194 ALA A C 1
ATOM 1548 O O . ALA A 1 194 ? -2.820 6.081 17.654 1.00 97.62 194 ALA A O 1
ATOM 1549 N N . ASP A 1 195 ? -4.324 7.219 18.868 1.00 97.19 195 ASP A N 1
ATOM 1550 C CA . ASP A 1 195 ? -4.137 6.448 20.100 1.00 97.19 195 ASP A CA 1
ATOM 1551 C C . ASP A 1 195 ? -4.634 5.017 19.926 1.00 97.19 195 ASP A C 1
ATOM 1553 O O . ASP A 1 195 ? -3.989 4.066 20.372 1.00 97.19 195 ASP A O 1
ATOM 1557 N N . SER A 1 196 ? -5.780 4.850 19.256 1.00 97.62 196 SER A N 1
ATOM 1558 C CA . SER A 1 196 ? -6.347 3.532 18.983 1.00 97.62 196 SER A CA 1
ATOM 1559 C C . SER A 1 196 ? -7.196 3.470 17.715 1.00 97.62 196 SER A C 1
ATOM 1561 O O . SER A 1 196 ? -8.003 4.357 17.444 1.00 97.62 196 SER A O 1
ATOM 1563 N N . LEU A 1 197 ? -7.053 2.368 16.978 1.00 98.56 197 LEU A N 1
ATOM 1564 C CA . LEU A 1 197 ? -7.965 1.900 15.938 1.00 98.56 197 LEU A CA 1
ATOM 1565 C C . LEU A 1 197 ? -8.583 0.576 16.391 1.00 98.56 197 LEU A C 1
ATOM 1567 O O . LEU A 1 197 ? -7.856 -0.369 16.689 1.00 98.56 197 LEU A O 1
ATOM 1571 N N . VAL A 1 198 ? -9.912 0.486 16.408 1.00 98.62 198 VAL A N 1
ATOM 1572 C CA . VAL A 1 198 ? -10.652 -0.741 16.728 1.00 98.62 198 VAL A CA 1
ATOM 1573 C C . VAL A 1 198 ? -11.503 -1.173 15.539 1.00 98.62 198 VAL A C 1
ATOM 1575 O O . VAL A 1 198 ? -12.324 -0.404 15.039 1.00 98.62 198 VAL A O 1
ATOM 1578 N N . LEU A 1 199 ? -11.321 -2.420 15.105 1.00 98.25 199 LEU A N 1
ATOM 1579 C CA . LEU A 1 199 ? -12.072 -3.060 14.025 1.00 98.25 199 LEU A CA 1
ATOM 1580 C C . LEU A 1 199 ? -12.444 -4.485 14.453 1.00 98.25 199 LEU A C 1
ATOM 1582 O O . LEU A 1 199 ? -11.595 -5.371 14.487 1.00 98.25 199 LEU A O 1
ATOM 1586 N N . GLY A 1 200 ? -13.707 -4.718 14.812 1.00 96.56 200 GLY A N 1
ATOM 1587 C CA . GLY A 1 200 ? -14.098 -5.979 15.452 1.00 96.56 200 GLY A CA 1
ATOM 1588 C C . GLY A 1 200 ? -13.292 -6.215 16.737 1.00 96.56 200 GLY A C 1
ATOM 1589 O O . GLY A 1 200 ? -13.256 -5.350 17.607 1.00 96.56 200 GLY A O 1
ATOM 1590 N N . SER A 1 201 ? -12.621 -7.364 16.850 1.00 97.12 201 SER A N 1
ATOM 1591 C CA . SER A 1 201 ? -11.719 -7.683 17.969 1.00 97.12 201 SER A CA 1
ATOM 1592 C C . SER A 1 201 ? -10.252 -7.275 17.738 1.00 97.12 201 SER A C 1
ATOM 1594 O O . SER A 1 201 ? -9.406 -7.566 18.591 1.00 97.12 201 SER A O 1
ATOM 1596 N N . LEU A 1 202 ? -9.934 -6.617 16.612 1.00 98.44 202 LEU A N 1
ATOM 1597 C CA . LEU A 1 202 ? -8.630 -5.997 16.380 1.00 98.44 202 LEU A CA 1
ATOM 1598 C C . LEU A 1 202 ? -8.567 -4.649 17.098 1.00 98.44 202 LEU A C 1
ATOM 1600 O O . LEU A 1 202 ? -9.421 -3.790 16.894 1.00 98.44 202 LEU A O 1
ATOM 1604 N N . THR A 1 203 ? -7.515 -4.440 17.879 1.00 98.62 203 THR A N 1
ATOM 1605 C CA . THR A 1 203 ? -7.100 -3.141 18.403 1.00 98.62 203 THR A CA 1
ATOM 1606 C C . THR A 1 203 ? -5.675 -2.855 17.940 1.00 98.62 203 THR A C 1
ATOM 1608 O O . THR A 1 203 ? -4.779 -3.664 18.168 1.00 98.62 203 THR A O 1
ATOM 1611 N N . VAL A 1 204 ? -5.461 -1.703 17.310 1.00 98.56 204 VAL A N 1
ATOM 1612 C CA . VAL A 1 204 ? -4.133 -1.171 16.984 1.00 98.56 204 VAL A CA 1
ATOM 1613 C C . VAL A 1 204 ? -3.908 0.075 17.824 1.00 98.56 204 VAL A C 1
ATOM 1615 O O . VAL A 1 204 ? -4.722 0.990 17.750 1.00 98.56 204 VAL A O 1
ATOM 1618 N N . LYS A 1 205 ? -2.846 0.121 18.630 1.00 98.44 205 LYS A N 1
ATOM 1619 C CA . LYS A 1 205 ? -2.489 1.298 19.438 1.00 98.44 205 LYS A CA 1
ATOM 1620 C C . LYS A 1 205 ? -1.301 2.043 18.851 1.00 98.44 205 LYS A C 1
ATOM 1622 O O . LYS A 1 205 ? -0.443 1.415 18.229 1.00 98.44 205 LYS A O 1
ATOM 1627 N N . ASN A 1 206 ? -1.236 3.346 19.120 1.00 97.56 206 ASN A N 1
ATOM 1628 C CA . ASN A 1 206 ? -0.138 4.233 18.721 1.00 97.56 206 ASN A CA 1
ATOM 1629 C C . ASN A 1 206 ? 0.091 4.219 17.201 1.00 97.56 206 ASN A C 1
ATOM 1631 O O . ASN A 1 206 ? 1.216 4.064 16.739 1.00 97.56 206 ASN A O 1
ATOM 1635 N N . LEU A 1 207 ? -0.979 4.311 16.411 1.00 97.75 207 LEU A N 1
ATOM 1636 C CA . LEU A 1 207 ? -0.923 4.183 14.957 1.00 97.75 207 LEU A CA 1
ATOM 1637 C C . LEU A 1 207 ? -0.551 5.527 14.305 1.00 97.75 207 LEU A C 1
ATOM 1639 O O . LEU A 1 207 ? -1.326 6.482 14.415 1.00 97.75 207 LEU A O 1
ATOM 1643 N N . PRO A 1 208 ? 0.571 5.624 13.568 1.00 97.62 208 PRO A N 1
ATOM 1644 C CA . PRO A 1 208 ? 0.858 6.790 12.749 1.00 97.62 208 PRO A CA 1
ATOM 1645 C C . PRO A 1 208 ? -0.121 6.861 11.578 1.00 97.62 208 PRO A C 1
ATOM 1647 O O . PRO A 1 208 ? -0.217 5.923 10.789 1.00 97.62 208 PRO A O 1
ATOM 1650 N N . VAL A 1 209 ? -0.810 7.987 11.431 1.00 97.69 209 VAL A N 1
ATOM 1651 C CA . VAL A 1 209 ? -1.789 8.222 10.363 1.00 97.69 209 VAL A CA 1
ATOM 1652 C C . VAL A 1 209 ? -1.454 9.486 9.584 1.00 97.69 209 VAL A C 1
ATOM 1654 O O . VAL A 1 209 ? -0.818 10.409 10.098 1.00 97.69 209 VAL A O 1
ATOM 1657 N N . ILE A 1 210 ? -1.912 9.547 8.335 1.00 97.00 210 ILE A N 1
ATOM 1658 C CA . ILE A 1 210 ? -1.733 10.722 7.480 1.00 97.00 210 ILE A CA 1
ATOM 1659 C C . ILE A 1 210 ? -3.048 11.477 7.305 1.00 97.00 210 ILE A C 1
ATOM 1661 O O . ILE A 1 210 ? -3.989 10.979 6.696 1.00 97.00 210 ILE A O 1
ATOM 1665 N N . GLY A 1 211 ? -3.105 12.718 7.776 1.00 95.69 211 GLY A N 1
ATOM 1666 C CA . GLY A 1 211 ? -4.196 13.645 7.491 1.00 95.69 211 GLY A CA 1
ATOM 1667 C C . GLY A 1 211 ? -4.006 14.335 6.142 1.00 95.69 211 GLY A C 1
ATOM 1668 O O . GLY A 1 211 ? -3.028 15.057 5.964 1.00 95.69 211 GLY A O 1
ATOM 1669 N N . ALA A 1 212 ? -4.937 14.174 5.201 1.00 93.31 212 ALA A N 1
ATOM 1670 C CA . ALA A 1 212 ? -4.874 14.817 3.885 1.00 93.31 212 ALA A CA 1
ATOM 1671 C C . ALA A 1 212 ? -6.265 15.184 3.343 1.00 93.31 212 ALA A C 1
ATOM 1673 O O . ALA A 1 212 ? -7.303 14.790 3.882 1.00 93.31 212 ALA A O 1
ATOM 1674 N N . GLN A 1 213 ? -6.303 15.989 2.280 1.00 89.62 213 GLN A N 1
ATOM 1675 C CA . GLN A 1 213 ? -7.552 16.253 1.568 1.00 89.62 213 GLN A CA 1
ATOM 1676 C C . GLN A 1 213 ? -7.972 14.983 0.817 1.00 89.62 213 GLN A C 1
ATOM 1678 O O . GLN A 1 213 ? -7.225 14.492 -0.028 1.00 89.62 213 GLN A O 1
ATOM 1683 N N . MET A 1 214 ? -9.159 14.454 1.115 1.00 85.38 214 MET A N 1
ATOM 1684 C CA . MET A 1 214 ? -9.664 13.221 0.502 1.00 85.38 214 MET A CA 1
ATOM 1685 C C . MET A 1 214 ? -10.652 13.527 -0.630 1.00 85.38 214 MET A C 1
ATOM 1687 O O . MET A 1 214 ? -11.470 14.435 -0.474 1.00 85.38 214 MET A O 1
ATOM 1691 N N . PRO A 1 215 ? -10.626 12.768 -1.742 1.00 76.75 215 PRO A N 1
ATOM 1692 C CA . PRO A 1 215 ? -11.534 12.976 -2.869 1.00 76.75 215 PRO A CA 1
ATOM 1693 C C . PRO A 1 215 ? -12.898 12.294 -2.680 1.00 76.75 215 PRO A C 1
ATOM 1695 O O . PRO A 1 215 ? -13.830 12.534 -3.445 1.00 76.75 215 PRO A O 1
ATOM 1698 N N . PHE A 1 216 ? -13.015 11.393 -1.704 1.00 75.69 216 PHE A N 1
ATOM 1699 C CA . PHE A 1 216 ? -14.141 10.474 -1.593 1.00 75.69 216 PHE A CA 1
ATOM 1700 C C . PHE A 1 216 ? -15.241 11.025 -0.684 1.00 75.69 216 PHE A C 1
ATOM 1702 O O . PHE A 1 216 ? -15.031 11.259 0.507 1.00 75.69 216 PHE A O 1
ATOM 1709 N N . LEU A 1 217 ? -16.451 11.171 -1.226 1.00 76.69 217 LEU A N 1
ATOM 1710 C CA . LEU A 1 217 ? -17.608 11.609 -0.448 1.00 76.69 217 LEU A CA 1
ATOM 1711 C C . LEU A 1 217 ? -18.183 10.478 0.421 1.00 76.69 217 LEU A C 1
ATOM 1713 O O . LEU A 1 217 ? -18.394 9.332 0.002 1.00 76.69 217 LEU A O 1
ATOM 1717 N N . GLY A 1 218 ? -18.494 10.827 1.670 1.00 84.75 218 GLY A N 1
ATOM 1718 C CA . GLY A 1 218 ? -19.141 9.950 2.647 1.00 84.75 218 GLY A CA 1
ATOM 1719 C C . GLY A 1 218 ? -18.265 8.805 3.168 1.00 84.75 218 GLY A C 1
ATOM 1720 O O . GLY A 1 218 ? -18.814 7.815 3.659 1.00 84.75 218 GLY A O 1
ATOM 1721 N N . VAL A 1 219 ? -16.949 8.897 3.007 1.00 92.94 219 VAL A N 1
ATOM 1722 C CA . VAL A 1 219 ? -15.961 8.137 3.783 1.00 92.94 219 VAL A CA 1
ATOM 1723 C C . VAL A 1 219 ? -15.067 9.137 4.506 1.00 92.94 219 VAL A C 1
ATOM 1725 O O . VAL A 1 219 ? -14.978 10.297 4.104 1.00 92.94 219 VAL A O 1
ATOM 1728 N N . ASP A 1 220 ? -14.445 8.704 5.590 1.00 96.00 220 ASP A N 1
ATOM 1729 C CA . ASP A 1 220 ? -13.607 9.552 6.428 1.00 96.00 220 ASP A CA 1
ATOM 1730 C C . ASP A 1 220 ? -12.109 9.323 6.187 1.00 96.00 220 ASP A C 1
ATOM 1732 O O . ASP A 1 220 ? -11.311 10.158 6.614 1.00 96.00 220 ASP A O 1
ATOM 1736 N N . GLY A 1 221 ? -11.730 8.264 5.460 1.00 96.62 221 GLY A N 1
ATOM 1737 C CA . GLY A 1 221 ? -10.339 7.942 5.149 1.00 96.62 221 GLY A CA 1
ATOM 1738 C C . GLY A 1 221 ? -10.133 6.608 4.419 1.00 96.62 221 GLY A C 1
ATOM 1739 O O . GLY A 1 221 ? -11.066 6.035 3.849 1.00 96.62 221 GLY A O 1
ATOM 1740 N N . LEU A 1 222 ? -8.890 6.133 4.467 1.00 97.75 222 LEU A N 1
ATOM 1741 C CA . LEU A 1 222 ? -8.361 4.908 3.872 1.00 97.75 222 LEU A CA 1
ATOM 1742 C C . LEU A 1 222 ? -7.689 4.082 4.979 1.00 97.75 222 LEU A C 1
ATOM 1744 O O . LEU A 1 222 ? -6.817 4.602 5.675 1.00 97.75 222 LEU A O 1
ATOM 1748 N N . LEU A 1 223 ? -8.079 2.817 5.146 1.00 98.50 223 LEU A N 1
ATOM 1749 C CA . LEU A 1 223 ? -7.351 1.848 5.963 1.00 98.50 223 LEU A CA 1
ATOM 1750 C C . LEU A 1 223 ? -6.229 1.274 5.102 1.00 98.50 223 LEU A C 1
ATOM 1752 O O . LEU A 1 223 ? -6.503 0.544 4.148 1.00 98.50 223 LEU A O 1
ATOM 1756 N N . GLY A 1 224 ? -5.001 1.666 5.424 1.00 97.56 224 GLY A N 1
ATOM 1757 C CA . GLY A 1 224 ? -3.843 1.466 4.568 1.00 97.56 224 GLY A CA 1
ATOM 1758 C C . GLY A 1 224 ? -3.177 0.103 4.711 1.00 97.56 224 GLY A C 1
ATOM 1759 O O . GLY A 1 224 ? -3.509 -0.729 5.563 1.00 97.56 224 GLY A O 1
ATOM 1760 N N . TRP A 1 225 ? -2.179 -0.101 3.861 1.00 97.12 225 TRP A N 1
ATOM 1761 C CA . TRP A 1 225 ? -1.330 -1.278 3.825 1.00 97.12 225 TRP A CA 1
ATOM 1762 C C . TRP A 1 225 ? -0.504 -1.463 5.102 1.00 97.12 225 TRP A C 1
ATOM 1764 O O . TRP A 1 225 ? -0.240 -2.601 5.472 1.00 97.12 225 TRP A O 1
ATOM 1774 N N . ASP A 1 226 ? -0.169 -0.391 5.826 1.00 96.44 226 ASP A N 1
ATOM 1775 C CA . ASP A 1 226 ? 0.490 -0.445 7.140 1.00 96.44 226 ASP A CA 1
ATOM 1776 C C . ASP A 1 226 ? -0.212 -1.382 8.134 1.00 96.44 226 ASP A C 1
ATOM 1778 O O . ASP A 1 226 ? 0.452 -2.198 8.780 1.00 96.44 226 ASP A O 1
ATOM 1782 N N . VAL A 1 227 ? -1.546 -1.305 8.199 1.00 97.81 227 VAL A N 1
ATOM 1783 C CA . VAL A 1 227 ? -2.383 -2.176 9.032 1.00 97.81 227 VAL A CA 1
ATOM 1784 C C . VAL A 1 227 ? -2.732 -3.472 8.301 1.00 97.81 227 VAL A C 1
ATOM 1786 O O . VAL A 1 227 ? -2.612 -4.553 8.877 1.00 97.81 227 VAL A O 1
ATOM 1789 N N . LEU A 1 228 ? -3.161 -3.393 7.035 1.00 97.88 228 LEU A N 1
ATOM 1790 C CA . LEU A 1 228 ? -3.661 -4.559 6.292 1.00 97.88 228 LEU A CA 1
ATOM 1791 C C . LEU A 1 228 ? -2.594 -5.648 6.101 1.00 97.88 228 LEU A C 1
ATOM 1793 O O . LEU A 1 228 ? -2.919 -6.832 6.182 1.00 97.88 228 LEU A O 1
ATOM 1797 N N . ARG A 1 229 ? -1.327 -5.267 5.895 1.00 95.69 229 ARG A N 1
ATOM 1798 C CA . ARG A 1 229 ? -0.226 -6.208 5.630 1.00 95.69 229 ARG A CA 1
ATOM 1799 C C . ARG A 1 229 ? 0.183 -7.056 6.835 1.00 95.69 229 ARG A C 1
ATOM 1801 O O . ARG A 1 229 ? 0.925 -8.015 6.673 1.00 95.69 229 ARG A O 1
ATOM 1808 N N . GLN A 1 230 ? -0.280 -6.719 8.038 1.00 95.50 230 GLN A N 1
ATOM 1809 C CA . GLN A 1 230 ? 0.043 -7.475 9.256 1.00 95.50 230 GLN A CA 1
ATOM 1810 C C . GLN A 1 230 ? -0.751 -8.786 9.366 1.00 95.50 230 GLN A C 1
ATOM 1812 O O . GLN A 1 230 ? -0.497 -9.604 10.250 1.00 95.50 230 GLN A O 1
ATOM 1817 N N .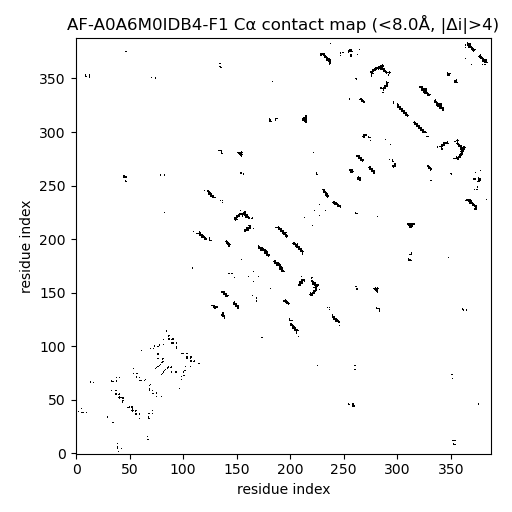 PHE A 1 231 ? -1.739 -8.989 8.490 1.00 96.12 231 PHE A N 1
ATOM 1818 C CA . PHE A 1 231 ? -2.709 -10.071 8.589 1.00 96.12 231 PHE A CA 1
ATOM 1819 C C . PHE A 1 231 ? -2.889 -10.800 7.260 1.00 96.12 231 PHE A C 1
ATOM 1821 O O . PHE A 1 231 ? -2.569 -10.290 6.186 1.00 96.12 231 PHE A O 1
ATOM 1828 N N . ALA A 1 232 ? -3.487 -11.988 7.337 1.00 96.94 232 ALA A N 1
ATOM 1829 C CA . ALA A 1 232 ? -4.111 -12.596 6.176 1.00 96.94 232 ALA A CA 1
ATOM 1830 C C . ALA A 1 232 ? -5.526 -12.024 6.041 1.00 96.94 232 ALA A C 1
ATOM 1832 O O . ALA A 1 232 ? -6.375 -12.210 6.917 1.00 96.94 232 ALA A O 1
ATOM 1833 N N . ILE A 1 233 ? -5.787 -11.329 4.940 1.00 98.12 233 ILE A N 1
ATOM 1834 C CA . ILE A 1 233 ? -7.059 -10.670 4.674 1.00 98.12 233 ILE A CA 1
ATOM 1835 C C . ILE A 1 233 ? -7.814 -11.327 3.522 1.00 98.12 233 ILE A C 1
ATOM 1837 O O . ILE A 1 233 ? -7.236 -11.867 2.578 1.00 98.12 233 ILE A O 1
ATOM 1841 N N . THR A 1 234 ? -9.138 -11.290 3.598 1.00 98.56 234 THR A N 1
ATOM 1842 C CA . THR A 1 234 ? -10.050 -11.746 2.550 1.00 98.56 234 THR A CA 1
ATOM 1843 C C . THR A 1 234 ? -11.125 -10.697 2.327 1.00 98.56 234 THR A C 1
ATOM 1845 O O . THR A 1 234 ? -11.783 -10.278 3.272 1.00 98.56 234 THR A O 1
ATOM 1848 N N . ILE A 1 235 ? -11.319 -10.294 1.075 1.00 98.56 235 ILE A N 1
ATOM 1849 C CA . ILE A 1 235 ? -12.425 -9.443 0.643 1.00 98.56 235 ILE A CA 1
ATOM 1850 C C . ILE A 1 235 ? -13.324 -10.304 -0.244 1.00 98.56 235 ILE A C 1
ATOM 1852 O O . ILE A 1 235 ? -13.002 -10.575 -1.404 1.00 98.56 235 ILE A O 1
ATOM 1856 N N . ASP A 1 236 ? -14.440 -10.767 0.315 1.00 98.06 236 ASP A N 1
ATOM 1857 C CA . ASP A 1 236 ? -15.500 -11.435 -0.435 1.00 98.06 236 ASP A CA 1
ATOM 1858 C C . ASP A 1 236 ? -16.442 -10.360 -0.989 1.00 98.06 236 ASP A C 1
ATOM 1860 O O . ASP A 1 236 ? -17.329 -9.857 -0.295 1.00 98.06 236 ASP A O 1
ATOM 1864 N N . TYR A 1 237 ? -16.227 -9.975 -2.248 1.00 97.31 237 TYR A N 1
ATOM 1865 C CA . TYR A 1 237 ? -17.031 -8.945 -2.911 1.00 97.31 237 TYR A CA 1
ATOM 1866 C C . TYR A 1 237 ? -18.470 -9.396 -3.164 1.00 97.31 237 TYR A C 1
ATOM 1868 O O . TYR A 1 237 ? -19.368 -8.557 -3.258 1.00 97.31 237 TYR A O 1
ATOM 1876 N N . VAL A 1 238 ? -18.686 -10.707 -3.275 1.00 95.69 238 VAL A N 1
ATOM 1877 C CA . VAL A 1 238 ? -19.987 -11.306 -3.577 1.00 95.69 238 VAL A CA 1
ATOM 1878 C C . VAL A 1 238 ? -20.864 -11.286 -2.332 1.00 95.69 238 VAL A C 1
ATOM 1880 O O . VAL A 1 238 ? -21.967 -10.745 -2.363 1.00 95.69 238 VAL A O 1
ATOM 1883 N N . ASN A 1 239 ? -20.329 -11.794 -1.223 1.00 96.94 239 ASN A N 1
ATOM 1884 C CA . ASN A 1 239 ? -21.028 -11.850 0.058 1.00 96.94 239 ASN A CA 1
ATOM 1885 C C . ASN A 1 239 ? -20.882 -10.564 0.881 1.00 96.94 239 ASN A C 1
ATOM 1887 O O . ASN A 1 239 ? -21.485 -10.445 1.944 1.00 96.94 239 ASN A O 1
ATOM 1891 N N . ARG A 1 240 ? -20.094 -9.596 0.394 1.00 97.56 240 ARG A N 1
ATOM 1892 C CA . ARG A 1 240 ? -19.805 -8.317 1.056 1.00 97.56 240 ARG A CA 1
ATOM 1893 C C . ARG A 1 240 ? -19.268 -8.510 2.470 1.00 97.56 240 ARG A C 1
ATOM 1895 O O . ARG A 1 240 ? -19.725 -7.874 3.419 1.00 97.56 240 ARG A O 1
ATOM 1902 N N . GLN A 1 241 ? -18.256 -9.360 2.588 1.00 98.31 241 GLN A N 1
ATOM 1903 C CA . GLN A 1 241 ? -17.580 -9.631 3.851 1.00 98.31 241 GLN A CA 1
ATOM 1904 C C . GLN A 1 241 ? -16.090 -9.336 3.743 1.00 98.31 241 GLN A C 1
ATOM 1906 O O . GLN A 1 241 ? -15.445 -9.625 2.734 1.00 98.31 241 GLN A O 1
ATOM 1911 N N . PHE A 1 242 ? -15.549 -8.774 4.815 1.00 98.62 242 PHE A N 1
ATOM 1912 C CA . PHE A 1 242 ? -14.124 -8.662 5.050 1.00 98.62 242 PHE A CA 1
ATOM 1913 C C . PHE A 1 242 ? -13.738 -9.594 6.188 1.00 98.62 242 PHE A C 1
ATOM 1915 O O . PHE A 1 242 ? -14.287 -9.502 7.284 1.00 98.62 242 PHE A O 1
ATOM 1922 N N . THR A 1 243 ? -12.783 -10.477 5.930 1.00 98.62 243 THR A N 1
ATOM 1923 C CA . THR A 1 243 ? -12.174 -11.314 6.958 1.00 98.62 243 THR A CA 1
ATOM 1924 C C . THR A 1 243 ? -10.742 -10.870 7.169 1.00 98.62 243 THR A C 1
ATOM 1926 O O . THR A 1 243 ? -9.985 -10.740 6.209 1.00 98.62 243 THR A O 1
ATOM 1929 N N . LEU A 1 244 ? -10.359 -10.699 8.425 1.00 97.94 244 LEU A N 1
ATOM 1930 C CA . LEU A 1 244 ? -8.982 -10.476 8.842 1.00 97.94 244 LEU A CA 1
ATOM 1931 C C . LEU A 1 244 ? -8.634 -11.562 9.850 1.00 97.94 244 LEU A C 1
ATOM 1933 O O . LEU A 1 244 ? -9.382 -11.796 10.795 1.00 97.94 244 LEU A O 1
ATOM 1937 N N . ARG A 1 245 ? -7.527 -12.267 9.629 1.00 96.62 245 ARG A N 1
ATOM 1938 C CA . ARG A 1 245 ? -7.074 -13.352 10.504 1.00 96.62 245 ARG A CA 1
ATOM 1939 C C . ARG A 1 245 ? -5.572 -13.304 10.705 1.00 96.62 245 ARG A C 1
ATOM 1941 O O . ARG A 1 245 ? -4.843 -12.770 9.864 1.00 96.62 245 ARG A O 1
ATOM 1948 N N . ARG A 1 246 ? -5.104 -13.900 11.800 1.00 95.31 246 ARG A N 1
ATOM 1949 C CA . ARG A 1 246 ? -3.672 -14.119 12.002 1.00 95.31 246 ARG A CA 1
ATOM 1950 C C . ARG A 1 246 ? -3.127 -14.935 10.829 1.00 95.31 246 ARG A C 1
ATOM 1952 O O . ARG A 1 246 ? -3.732 -15.929 10.418 1.00 95.31 246 ARG A O 1
ATOM 1959 N N . SER A 1 247 ? -2.015 -14.480 10.259 1.00 91.94 247 SER A N 1
ATOM 1960 C CA . SER A 1 247 ? -1.311 -15.284 9.268 1.00 91.94 247 SER A CA 1
ATOM 1961 C C . SER A 1 247 ? -0.686 -16.487 9.972 1.00 91.94 247 SER A C 1
ATOM 1963 O O . SER A 1 247 ? -0.070 -16.345 11.027 1.00 91.94 247 SER A O 1
ATOM 1965 N N . MET A 1 248 ? -0.907 -17.674 9.416 1.00 86.75 248 MET A N 1
ATOM 1966 C CA . MET A 1 248 ? -0.324 -18.914 9.921 1.00 86.75 248 MET A CA 1
ATOM 1967 C C . MET A 1 248 ? 0.856 -19.261 9.020 1.00 86.75 248 MET A C 1
ATOM 1969 O O . MET A 1 248 ? 0.650 -19.263 7.802 1.00 86.75 248 MET A O 1
ATOM 1973 N N . PRO A 1 249 ? 2.047 -19.567 9.565 1.00 79.75 249 PRO A N 1
ATOM 1974 C CA . PRO A 1 249 ? 3.192 -19.953 8.752 1.00 79.75 249 PRO A CA 1
ATOM 1975 C C . PRO A 1 249 ? 2.810 -21.080 7.790 1.00 79.75 249 PRO A C 1
ATOM 1977 O O . PRO A 1 249 ? 2.295 -22.119 8.209 1.00 79.75 249 PRO A O 1
ATOM 1980 N N . LYS A 1 250 ? 3.024 -20.872 6.489 1.00 72.81 250 LYS A N 1
ATOM 1981 C CA . LYS A 1 250 ? 2.839 -21.917 5.477 1.00 72.81 250 LYS A CA 1
ATOM 1982 C C . LYS A 1 250 ? 4.183 -22.338 4.906 1.00 72.81 250 LYS A C 1
ATOM 1984 O O . LYS A 1 250 ? 4.966 -21.502 4.479 1.00 72.81 250 LYS A O 1
ATOM 1989 N N . ALA A 1 251 ? 4.400 -23.651 4.845 1.00 53.00 251 ALA A N 1
ATOM 1990 C CA . ALA A 1 251 ? 5.652 -24.233 4.373 1.00 53.00 251 ALA A CA 1
ATOM 1991 C C . ALA A 1 251 ? 5.816 -24.228 2.840 1.00 53.00 251 ALA A C 1
ATOM 1993 O O . ALA A 1 251 ? 6.938 -24.349 2.370 1.00 53.00 251 ALA A O 1
ATOM 1994 N N . ASN A 1 252 ? 4.742 -24.096 2.048 1.00 60.22 252 ASN A N 1
ATOM 1995 C CA . ASN A 1 252 ? 4.795 -24.434 0.620 1.00 60.22 252 ASN A CA 1
ATOM 1996 C C . ASN A 1 252 ? 4.034 -23.456 -0.291 1.00 60.22 252 ASN A C 1
ATOM 1998 O O . ASN A 1 252 ? 2.862 -23.148 -0.059 1.00 60.22 252 ASN A O 1
ATOM 2002 N N . GLY A 1 253 ? 4.697 -23.057 -1.383 1.00 65.69 253 GLY A N 1
ATOM 2003 C CA . GLY A 1 253 ? 4.147 -22.295 -2.508 1.00 65.69 253 GLY A CA 1
ATOM 2004 C C . GLY A 1 253 ? 5.135 -21.252 -3.037 1.00 65.69 253 GLY A C 1
ATOM 2005 O O . GLY A 1 253 ? 5.841 -20.620 -2.259 1.00 65.69 253 GLY A O 1
ATOM 2006 N N . ASN A 1 254 ? 5.182 -21.046 -4.356 1.00 78.25 254 ASN A N 1
ATOM 2007 C CA . ASN A 1 254 ? 5.947 -19.928 -4.910 1.00 78.25 254 ASN A CA 1
ATOM 2008 C C . ASN A 1 254 ? 5.265 -18.599 -4.517 1.00 78.25 254 ASN A C 1
ATOM 2010 O O . ASN A 1 254 ? 4.043 -18.480 -4.695 1.00 78.25 254 ASN A O 1
ATOM 2014 N N . PRO A 1 255 ? 6.016 -17.608 -4.001 1.00 84.38 255 PRO A N 1
ATOM 2015 C CA . PRO A 1 255 ? 5.461 -16.304 -3.669 1.00 84.38 255 PRO A CA 1
ATOM 2016 C C . PRO A 1 255 ? 4.950 -15.626 -4.940 1.00 84.38 255 PRO A C 1
ATOM 2018 O O . PRO A 1 255 ? 5.600 -15.654 -5.988 1.00 84.38 255 PRO A O 1
ATOM 2021 N N . ASN A 1 256 ? 3.769 -15.029 -4.844 1.00 87.56 256 ASN A N 1
ATOM 2022 C CA . ASN A 1 256 ? 3.122 -14.315 -5.948 1.00 87.56 256 ASN A CA 1
ATOM 2023 C C . ASN A 1 256 ? 2.509 -12.972 -5.513 1.00 87.56 256 ASN A C 1
ATOM 2025 O O . ASN A 1 256 ? 2.022 -12.229 -6.366 1.00 87.56 256 ASN A O 1
ATOM 2029 N N . LEU A 1 257 ? 2.559 -12.661 -4.212 1.00 90.81 257 LEU A N 1
ATOM 2030 C CA . LEU A 1 257 ? 2.402 -11.321 -3.657 1.00 90.81 257 LEU A CA 1
ATOM 2031 C C . LEU A 1 257 ? 3.794 -10.834 -3.246 1.00 90.81 257 LEU A C 1
ATOM 2033 O O . LEU A 1 257 ? 4.391 -11.332 -2.297 1.00 90.81 257 LEU A O 1
ATOM 2037 N N . LEU A 1 258 ? 4.309 -9.901 -4.026 1.00 87.00 258 LEU A N 1
ATOM 2038 C CA . LEU A 1 258 ? 5.650 -9.352 -3.966 1.00 87.00 258 LEU A CA 1
ATOM 2039 C C . LEU A 1 258 ? 5.653 -7.973 -3.297 1.00 87.00 258 LEU A C 1
ATOM 2041 O O . LEU A 1 258 ? 4.620 -7.302 -3.212 1.00 87.00 258 LEU A O 1
ATOM 2045 N N . GLY A 1 259 ? 6.851 -7.523 -2.926 1.00 78.31 259 GLY A N 1
ATOM 2046 C CA . GLY A 1 259 ? 7.090 -6.195 -2.359 1.00 78.31 259 GLY A CA 1
ATOM 2047 C C . GLY A 1 259 ? 6.841 -6.113 -0.853 1.00 78.31 259 GLY A C 1
ATOM 2048 O O . GLY A 1 259 ? 6.409 -7.072 -0.220 1.00 78.31 259 GLY A O 1
ATOM 2049 N N . GLY A 1 260 ? 7.140 -4.945 -0.282 1.00 83.31 260 GLY A N 1
ATOM 2050 C CA . GLY A 1 260 ? 6.971 -4.648 1.142 1.00 83.31 260 GLY A CA 1
ATOM 2051 C C . GLY A 1 260 ? 5.908 -3.579 1.371 1.00 83.31 260 GLY A C 1
ATOM 2052 O O . GLY A 1 260 ? 4.742 -3.866 1.648 1.00 83.31 260 GLY A O 1
ATOM 2053 N N . SER A 1 261 ? 6.312 -2.316 1.265 1.00 86.38 261 SER A N 1
ATOM 2054 C CA . SER A 1 261 ? 5.456 -1.147 1.485 1.00 86.38 261 SER A CA 1
ATOM 2055 C C . SER A 1 261 ? 4.363 -0.963 0.428 1.00 86.38 261 SER A C 1
ATOM 2057 O O . SER A 1 261 ? 3.358 -0.316 0.711 1.00 86.38 261 SER A O 1
ATOM 2059 N N . TYR A 1 262 ? 4.519 -1.588 -0.741 1.00 87.81 262 TYR A N 1
ATOM 2060 C CA . TYR A 1 262 ? 3.519 -1.647 -1.801 1.00 87.81 262 TYR A CA 1
ATOM 2061 C C . TYR A 1 262 ? 3.263 -3.100 -2.213 1.00 87.81 262 TYR A C 1
ATOM 2063 O O . TYR A 1 262 ? 4.206 -3.775 -2.636 1.00 87.81 262 TYR A O 1
ATOM 2071 N N . PRO A 1 263 ? 2.012 -3.585 -2.147 1.00 93.00 263 PRO A N 1
ATOM 2072 C CA . PRO A 1 263 ? 1.690 -4.933 -2.578 1.00 93.00 263 PRO A CA 1
ATOM 2073 C C . PRO A 1 263 ? 1.709 -5.019 -4.098 1.00 93.00 263 PRO A C 1
ATOM 2075 O O . PRO A 1 263 ? 0.969 -4.317 -4.791 1.00 93.00 263 PRO A O 1
ATOM 2078 N N . MET A 1 264 ? 2.530 -5.918 -4.620 1.00 91.75 264 MET A N 1
ATOM 2079 C CA . MET A 1 264 ? 2.642 -6.196 -6.046 1.00 91.75 264 MET A CA 1
ATOM 2080 C C . MET A 1 264 ? 2.265 -7.641 -6.333 1.00 91.75 264 MET A C 1
ATOM 2082 O O . MET A 1 264 ? 2.518 -8.523 -5.526 1.00 91.75 264 MET A O 1
ATOM 2086 N N . VAL A 1 265 ? 1.681 -7.917 -7.491 1.00 90.38 265 VAL A N 1
ATOM 2087 C CA . VAL A 1 265 ? 1.499 -9.287 -7.974 1.00 90.38 265 VAL A CA 1
ATOM 2088 C C . VAL A 1 265 ? 2.434 -9.560 -9.127 1.00 90.38 265 VAL A C 1
ATOM 2090 O O . VAL A 1 265 ? 2.612 -8.725 -10.019 1.00 90.38 265 VAL A O 1
ATOM 2093 N N . LEU A 1 266 ? 3.011 -10.757 -9.111 1.00 79.94 266 LEU A N 1
ATOM 2094 C CA . LEU A 1 266 ? 3.797 -11.248 -10.226 1.00 79.94 266 LEU A CA 1
ATOM 2095 C C . LEU A 1 266 ? 2.852 -11.607 -11.373 1.00 79.94 266 LEU A C 1
ATOM 2097 O O . LEU A 1 266 ? 2.195 -12.648 -11.351 1.00 79.94 266 LEU A O 1
ATOM 2101 N N . ALA A 1 267 ? 2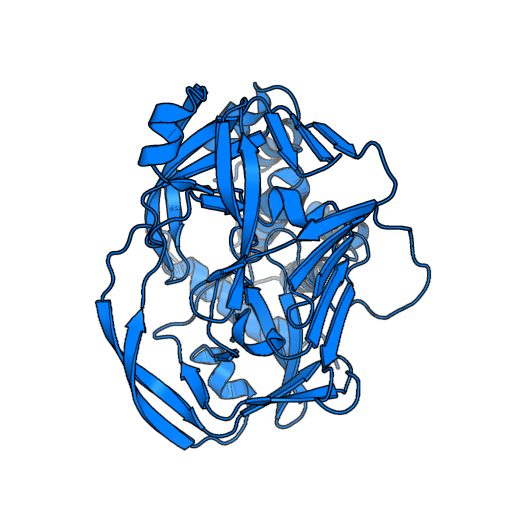.769 -10.720 -12.359 1.00 89.75 267 ALA A N 1
ATOM 2102 C CA . ALA A 1 267 ? 1.935 -10.907 -13.533 1.00 89.75 267 ALA A CA 1
ATOM 2103 C C . ALA A 1 267 ? 2.788 -11.023 -14.798 1.00 89.75 267 ALA A C 1
ATOM 2105 O O . ALA A 1 267 ? 3.915 -10.536 -14.859 1.00 89.75 267 ALA A O 1
ATOM 2106 N N . TYR A 1 268 ? 2.222 -11.635 -15.831 1.00 90.00 268 TYR A N 1
ATOM 2107 C CA . TYR A 1 268 ? 2.864 -11.801 -17.129 1.00 90.00 268 TYR A CA 1
ATOM 2108 C C . TYR A 1 268 ? 1.948 -11.310 -18.250 1.00 90.00 268 TYR A C 1
ATOM 2110 O O . TYR A 1 268 ? 0.754 -11.610 -18.262 1.00 90.00 268 TYR A O 1
ATOM 2118 N N . GLY A 1 269 ? 2.505 -10.531 -19.176 1.00 85.31 269 GLY A N 1
ATOM 2119 C CA . GLY A 1 269 ? 1.845 -10.097 -20.405 1.00 85.31 269 GLY A CA 1
ATOM 2120 C C . GLY A 1 269 ? 1.952 -11.137 -21.525 1.00 85.31 269 GLY A C 1
ATOM 2121 O O . GLY A 1 269 ? 2.224 -12.317 -21.289 1.00 85.31 269 GLY A O 1
ATOM 2122 N N . ALA A 1 270 ? 1.759 -10.700 -22.772 1.00 72.25 270 ALA A N 1
ATOM 2123 C CA . ALA A 1 270 ? 1.960 -11.561 -23.935 1.00 72.25 270 ALA A CA 1
ATOM 2124 C C . ALA A 1 270 ? 3.429 -12.014 -24.042 1.00 72.25 270 ALA A C 1
ATOM 2126 O O . ALA A 1 270 ? 4.346 -11.266 -23.704 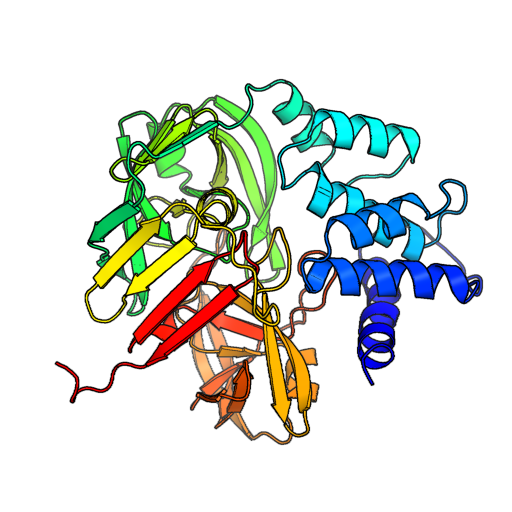1.00 72.25 270 ALA A O 1
ATOM 2127 N N . VAL A 1 271 ? 3.647 -13.238 -24.536 1.00 70.19 271 VAL A N 1
ATOM 2128 C CA . VAL A 1 271 ? 4.988 -13.836 -24.719 1.00 70.19 271 VAL A CA 1
ATOM 2129 C C . VAL A 1 271 ? 5.808 -13.903 -23.413 1.00 70.19 271 VAL A C 1
ATOM 2131 O O . VAL A 1 271 ? 7.030 -13.840 -23.426 1.00 70.19 271 VAL A O 1
ATOM 2134 N N . ASN A 1 272 ? 5.132 -14.053 -22.266 1.00 74.62 272 ASN A N 1
ATOM 2135 C CA . ASN A 1 272 ? 5.745 -14.255 -20.946 1.00 74.62 272 ASN A CA 1
ATOM 2136 C C . ASN A 1 272 ? 6.627 -13.091 -20.440 1.00 74.62 272 ASN A C 1
ATOM 2138 O O . ASN A 1 272 ? 7.519 -13.287 -19.612 1.00 74.62 272 ASN A O 1
ATOM 2142 N N . ASN A 1 273 ? 6.366 -11.863 -20.896 1.00 84.31 273 ASN A N 1
ATOM 2143 C CA . ASN A 1 273 ? 7.005 -10.670 -20.339 1.00 84.31 273 ASN A CA 1
ATOM 2144 C C . ASN A 1 273 ? 6.482 -10.387 -18.926 1.00 84.31 273 ASN A C 1
ATOM 2146 O O . ASN A 1 273 ? 5.279 -10.209 -18.737 1.00 84.31 273 ASN A O 1
ATOM 2150 N N . GLN A 1 274 ? 7.377 -10.307 -17.941 1.00 86.69 274 GLN A N 1
ATOM 2151 C CA . GLN A 1 274 ? 7.016 -9.979 -16.560 1.00 86.69 274 GLN A CA 1
ATOM 2152 C C . GLN A 1 274 ? 6.505 -8.533 -16.436 1.00 86.69 274 GLN A C 1
ATOM 2154 O O . GLN A 1 274 ? 7.099 -7.606 -16.989 1.00 86.69 274 GLN A O 1
ATOM 2159 N N . LEU A 1 275 ? 5.435 -8.353 -15.663 1.00 89.31 275 LEU A N 1
ATOM 2160 C CA . LEU A 1 275 ? 4.815 -7.080 -15.310 1.00 89.31 275 LEU A CA 1
ATOM 2161 C C . LEU A 1 275 ? 4.865 -6.870 -13.789 1.00 89.31 275 LEU A C 1
ATOM 2163 O O . LEU A 1 275 ? 4.402 -7.720 -13.027 1.00 89.31 275 LEU A O 1
ATOM 2167 N N . ASN A 1 276 ? 5.345 -5.705 -13.356 1.00 86.94 276 ASN A N 1
ATOM 2168 C CA . ASN A 1 276 ? 5.243 -5.237 -11.973 1.00 86.94 276 ASN A CA 1
ATOM 2169 C C . ASN A 1 276 ? 3.875 -4.575 -11.763 1.00 86.94 276 ASN A C 1
ATOM 2171 O O . ASN A 1 276 ? 3.677 -3.401 -12.098 1.00 86.94 276 ASN A O 1
ATOM 2175 N N . VAL A 1 277 ? 2.909 -5.338 -11.254 1.00 93.19 277 VAL A N 1
ATOM 2176 C CA . VAL A 1 277 ? 1.522 -4.879 -11.112 1.00 93.19 277 VAL A CA 1
ATOM 2177 C C . VAL A 1 277 ? 1.201 -4.621 -9.649 1.00 93.19 277 VAL A C 1
ATOM 2179 O O . VAL A 1 277 ? 1.173 -5.552 -8.854 1.00 93.19 277 VAL A O 1
ATOM 2182 N N . VAL A 1 278 ? 0.922 -3.371 -9.290 1.00 94.38 278 VAL A N 1
ATOM 2183 C CA . VAL A 1 278 ? 0.504 -3.002 -7.927 1.00 94.38 278 VAL A CA 1
ATOM 2184 C C . VAL A 1 278 ? -0.955 -3.401 -7.696 1.00 94.38 278 VAL A C 1
ATOM 2186 O O . VAL A 1 278 ? -1.797 -3.241 -8.582 1.00 94.38 278 VAL A O 1
ATOM 2189 N N . LEU A 1 279 ? -1.266 -3.907 -6.505 1.00 95.44 279 LEU A N 1
ATOM 2190 C CA . LEU A 1 279 ? -2.634 -4.127 -6.045 1.00 95.44 279 LEU A CA 1
ATOM 2191 C C . LEU A 1 279 ? -3.150 -2.892 -5.316 1.00 95.44 279 LEU A C 1
ATOM 2193 O O . LEU A 1 279 ? -2.605 -2.491 -4.291 1.00 95.44 279 LEU A O 1
ATOM 2197 N N . ASP A 1 280 ? -4.249 -2.334 -5.804 1.00 95.44 280 ASP A N 1
ATOM 2198 C CA . ASP A 1 280 ? -4.839 -1.116 -5.260 1.00 95.44 280 ASP A CA 1
ATOM 2199 C C . ASP A 1 280 ? -6.351 -1.295 -5.080 1.00 95.44 280 ASP A C 1
ATOM 2201 O O . ASP A 1 280 ? -7.162 -1.009 -5.965 1.00 95.44 280 ASP A O 1
ATOM 2205 N N . THR A 1 281 ? -6.773 -1.796 -3.920 1.00 96.25 281 THR A N 1
ATOM 2206 C CA . THR A 1 281 ? -8.207 -1.910 -3.609 1.00 96.25 281 THR A CA 1
ATOM 2207 C C . THR A 1 281 ? -8.898 -0.545 -3.449 1.00 96.25 281 THR A C 1
ATOM 2209 O O . THR A 1 281 ? -10.133 -0.495 -3.485 1.00 96.25 281 THR A O 1
ATOM 2212 N N . GLY A 1 282 ? -8.133 0.550 -3.358 1.00 93.50 282 GLY A N 1
ATOM 2213 C CA . GLY A 1 282 ? -8.575 1.941 -3.448 1.00 93.50 282 GLY A CA 1
ATOM 2214 C C . GLY A 1 282 ? -8.805 2.450 -4.879 1.00 93.50 282 GLY A C 1
ATOM 2215 O O . GLY A 1 282 ? -9.385 3.523 -5.062 1.00 93.50 282 GLY A O 1
ATOM 2216 N N . ASP A 1 283 ? -8.482 1.674 -5.920 1.00 91.88 283 ASP A N 1
ATOM 2217 C CA . ASP A 1 283 ? -8.844 1.954 -7.316 1.00 91.88 283 ASP A CA 1
ATOM 2218 C C . ASP A 1 283 ? -10.082 1.135 -7.741 1.00 91.88 283 ASP A C 1
ATOM 2220 O O . ASP A 1 283 ? -10.150 -0.076 -7.554 1.00 91.88 283 ASP A O 1
ATOM 2224 N N . ASN A 1 284 ? -11.091 1.768 -8.353 1.00 90.25 284 ASN A N 1
ATOM 2225 C CA . ASN A 1 284 ? -12.289 1.081 -8.879 1.00 90.25 284 ASN A CA 1
ATOM 2226 C C . ASN A 1 284 ? -12.132 0.541 -10.306 1.00 90.25 284 ASN A C 1
ATOM 2228 O O . ASN A 1 284 ? -13.045 -0.112 -10.842 1.00 90.25 284 ASN A O 1
ATOM 2232 N N . ARG A 1 285 ? -11.021 0.856 -10.975 1.00 91.38 285 ARG A N 1
ATOM 2233 C CA . ARG A 1 285 ? -10.701 0.289 -12.287 1.00 91.38 285 ARG A CA 1
ATOM 2234 C C . ARG A 1 285 ? -10.411 -1.208 -12.141 1.00 91.38 285 ARG A C 1
ATOM 2236 O O . ARG A 1 285 ? -10.233 -1.725 -11.046 1.00 91.38 285 ARG A O 1
ATOM 2243 N N . GLN A 1 286 ? -10.459 -1.933 -13.257 1.00 94.25 286 GLN A N 1
ATOM 2244 C CA . GLN A 1 286 ? -10.100 -3.357 -13.253 1.00 94.25 286 GLN A CA 1
ATOM 2245 C C . GLN A 1 286 ? -8.589 -3.496 -13.366 1.00 94.25 286 GLN A C 1
ATOM 2247 O O . GLN A 1 286 ? -7.930 -3.944 -12.440 1.00 94.25 286 GLN A O 1
ATOM 2252 N N . PHE A 1 287 ? -8.057 -3.033 -14.490 1.00 95.25 287 PHE A N 1
ATOM 2253 C CA . PHE A 1 287 ? -6.637 -3.032 -14.763 1.00 95.25 287 PHE A CA 1
ATOM 2254 C C . PHE A 1 287 ? -6.266 -1.731 -15.467 1.00 95.25 287 PHE A C 1
ATOM 2256 O O . PHE A 1 287 ? -6.952 -1.313 -16.408 1.00 95.25 287 PHE A O 1
ATOM 2263 N N . SER A 1 288 ? -5.192 -1.110 -15.006 1.00 94.50 288 SER A N 1
ATOM 2264 C CA . SER A 1 288 ? -4.574 0.061 -15.617 1.00 94.50 288 SER A CA 1
ATOM 2265 C C . SER A 1 288 ? -3.131 -0.281 -15.971 1.00 94.50 288 SER A C 1
ATOM 2267 O O . SER A 1 288 ? -2.479 -1.010 -15.231 1.00 94.50 288 SER A O 1
ATOM 2269 N N . VAL A 1 289 ? -2.636 0.233 -17.091 1.00 94.38 289 VAL A N 1
ATOM 2270 C CA . VAL A 1 289 ? -1.291 -0.035 -17.618 1.00 94.38 289 VAL A CA 1
ATOM 2271 C C . VAL A 1 289 ? -0.528 1.265 -17.802 1.00 94.38 289 VAL A C 1
ATOM 2273 O O . VAL A 1 289 ? -1.104 2.280 -18.197 1.00 94.38 289 VAL A O 1
ATOM 2276 N N . SER A 1 290 ? 0.763 1.253 -17.498 1.00 92.94 290 SER A N 1
ATOM 2277 C CA . SER A 1 290 ? 1.647 2.393 -17.728 1.00 92.94 290 SER A CA 1
ATOM 2278 C C . SER A 1 290 ? 2.183 2.403 -19.166 1.00 92.94 290 SER A C 1
ATOM 2280 O O . SER A 1 290 ? 2.042 1.397 -19.871 1.00 92.94 290 SER A O 1
ATOM 2282 N N . PRO A 1 291 ? 2.798 3.505 -19.634 1.00 92.38 291 PRO A N 1
ATOM 2283 C CA . PRO A 1 291 ? 3.518 3.520 -20.907 1.00 92.38 291 PRO A CA 1
ATOM 2284 C C . PRO A 1 291 ? 4.540 2.379 -21.044 1.00 92.38 291 PRO A C 1
ATOM 2286 O O . PRO A 1 291 ? 4.513 1.670 -22.049 1.00 92.38 291 PRO A O 1
ATOM 2289 N N . THR A 1 292 ? 5.361 2.122 -20.022 1.00 91.00 292 THR A N 1
ATOM 2290 C CA . THR A 1 292 ? 6.281 0.973 -20.005 1.00 91.00 292 THR A CA 1
ATOM 2291 C C . THR A 1 292 ? 5.521 -0.356 -20.011 1.00 91.00 292 THR A C 1
ATOM 2293 O O . THR A 1 292 ? 5.841 -1.245 -20.802 1.00 91.00 292 THR A O 1
ATOM 2296 N N . GLY A 1 293 ? 4.453 -0.493 -19.220 1.00 91.75 293 GLY A N 1
ATOM 2297 C CA . GLY A 1 293 ? 3.611 -1.692 -19.216 1.00 91.75 293 GLY A CA 1
ATOM 2298 C C . GLY A 1 293 ? 2.997 -2.020 -20.583 1.00 91.75 293 GLY A C 1
ATOM 2299 O O . GLY A 1 293 ? 2.910 -3.191 -20.955 1.00 91.75 293 GLY A O 1
ATOM 2300 N N . LEU A 1 294 ? 2.643 -1.009 -21.390 1.00 91.88 294 LEU A N 1
ATOM 2301 C CA . LEU A 1 294 ? 2.132 -1.207 -22.755 1.00 91.88 294 LEU A CA 1
ATOM 2302 C C . LEU A 1 294 ? 3.111 -1.954 -23.663 1.00 91.88 294 LEU A C 1
ATOM 2304 O O . LEU A 1 294 ? 2.681 -2.710 -24.532 1.00 91.88 294 LEU A O 1
ATOM 2308 N N . THR A 1 295 ? 4.414 -1.769 -23.459 1.00 89.69 295 THR A N 1
ATOM 2309 C CA . THR A 1 295 ? 5.447 -2.464 -24.244 1.00 89.69 295 THR A CA 1
ATOM 2310 C C . THR A 1 295 ? 5.514 -3.961 -23.921 1.00 89.69 295 THR A C 1
ATOM 2312 O O . THR A 1 295 ? 6.001 -4.748 -24.728 1.00 89.69 295 THR A O 1
ATOM 2315 N N . LYS A 1 296 ? 4.975 -4.370 -22.765 1.00 89.88 296 LYS A N 1
ATOM 2316 C CA . LYS A 1 296 ? 5.065 -5.729 -22.214 1.00 89.88 296 LYS A CA 1
ATOM 2317 C C . LYS A 1 296 ? 3.789 -6.557 -22.408 1.00 89.88 296 LYS A C 1
ATOM 2319 O O . LYS A 1 296 ? 3.838 -7.780 -22.313 1.00 89.88 296 LYS A O 1
ATOM 2324 N N . ILE A 1 297 ? 2.645 -5.932 -22.703 1.00 87.62 297 ILE A N 1
ATOM 2325 C CA . ILE A 1 297 ? 1.351 -6.631 -22.865 1.00 87.62 297 ILE A CA 1
ATOM 2326 C C . ILE A 1 297 ? 1.098 -7.185 -24.280 1.00 87.62 297 ILE A C 1
ATOM 2328 O O . ILE A 1 297 ? 0.076 -7.833 -24.495 1.00 87.62 297 ILE A O 1
ATOM 2332 N N . GLY A 1 298 ? 2.015 -6.968 -25.229 1.00 83.00 298 GLY A N 1
ATOM 2333 C CA . GLY A 1 298 ? 1.887 -7.418 -26.622 1.00 83.00 298 GLY A CA 1
ATOM 2334 C C . GLY A 1 298 ? 1.069 -6.475 -27.515 1.00 83.00 298 GLY A C 1
ATOM 2335 O O . GLY A 1 298 ? 0.769 -5.355 -27.109 1.00 83.00 298 GLY A O 1
ATOM 2336 N N . PRO A 1 299 ? 0.715 -6.892 -28.746 1.00 86.62 299 PRO A N 1
ATOM 2337 C CA . PRO A 1 299 ? -0.021 -6.056 -29.693 1.00 86.62 299 PRO A CA 1
ATOM 2338 C C . PRO A 1 299 ? -1.381 -5.620 -29.150 1.00 86.62 299 PRO A C 1
ATOM 2340 O O . PRO A 1 299 ? -2.142 -6.425 -28.613 1.00 86.62 299 PRO A O 1
ATOM 2343 N N . TYR A 1 300 ? -1.725 -4.347 -29.341 1.00 90.94 300 TYR A N 1
ATOM 2344 C CA . TYR A 1 300 ? -2.943 -3.793 -28.772 1.00 90.94 300 TYR A CA 1
ATOM 2345 C C . TYR A 1 300 ? -3.650 -2.790 -29.681 1.00 90.94 300 TYR A C 1
ATOM 2347 O O . TYR A 1 300 ? -3.065 -2.165 -30.562 1.00 90.94 300 TYR A O 1
ATOM 2355 N N . ARG A 1 301 ? -4.950 -2.597 -29.429 1.00 94.06 301 ARG A N 1
ATOM 2356 C CA . ARG A 1 301 ? -5.752 -1.525 -30.037 1.00 94.06 301 ARG A CA 1
ATOM 2357 C C . ARG A 1 301 ? -6.219 -0.563 -28.965 1.00 94.06 301 ARG A C 1
ATOM 2359 O O . ARG A 1 301 ? -6.608 -0.988 -27.877 1.00 94.06 301 ARG A O 1
ATOM 2366 N N . THR A 1 302 ? -6.261 0.722 -29.294 1.00 95.38 302 THR A N 1
ATOM 2367 C CA . THR A 1 302 ? -6.717 1.751 -28.357 1.00 95.38 302 THR A CA 1
ATOM 2368 C C . THR A 1 302 ? -8.085 2.319 -28.733 1.00 95.38 302 THR A C 1
ATOM 2370 O O . THR A 1 302 ? -8.607 2.118 -29.832 1.00 95.38 302 THR A O 1
ATOM 2373 N N . LYS A 1 303 ? -8.716 2.983 -27.770 1.00 95.12 303 LYS A N 1
ATOM 2374 C CA . LYS A 1 303 ? -9.785 3.964 -27.982 1.00 95.12 303 LYS A CA 1
ATOM 2375 C C . LYS A 1 303 ? -9.629 5.084 -26.967 1.00 95.12 303 LYS A C 1
ATOM 2377 O O . LYS A 1 303 ? -8.982 4.892 -25.941 1.00 95.12 303 LYS A O 1
ATOM 2382 N N . GLN A 1 304 ? -10.275 6.210 -27.221 1.00 93.56 304 GLN A N 1
ATOM 2383 C CA . GLN A 1 304 ? -10.449 7.248 -26.214 1.00 93.56 304 GLN A CA 1
ATOM 2384 C C . GLN A 1 304 ? -11.814 7.110 -25.544 1.00 93.56 304 GLN A C 1
ATOM 2386 O O . GLN A 1 304 ? -12.766 6.588 -26.134 1.00 93.56 304 GLN A O 1
ATOM 2391 N N . ARG A 1 305 ? -11.906 7.557 -24.296 1.00 91.44 305 ARG A N 1
ATOM 2392 C CA . ARG A 1 305 ? -13.166 7.661 -23.567 1.00 91.44 305 ARG A CA 1
ATOM 2393 C C . ARG A 1 305 ? -13.090 8.841 -22.609 1.00 91.44 305 ARG A C 1
ATOM 2395 O O . ARG A 1 305 ? -12.075 9.019 -21.949 1.00 91.44 305 ARG A O 1
ATOM 2402 N N . LEU A 1 306 ? -14.179 9.596 -22.493 1.00 89.94 306 LEU A N 1
ATOM 2403 C CA . LEU A 1 306 ? -14.334 10.526 -21.380 1.00 89.94 306 LEU A CA 1
ATOM 2404 C C . LEU A 1 306 ? -14.342 9.757 -20.054 1.00 89.94 306 LEU A C 1
ATOM 2406 O O . LEU A 1 306 ? -15.067 8.766 -19.890 1.00 89.94 306 LEU A O 1
ATOM 2410 N N . ALA A 1 307 ? -13.513 10.213 -19.130 1.00 82.25 307 ALA A N 1
ATOM 2411 C CA . ALA A 1 307 ? -13.335 9.645 -17.813 1.00 82.25 307 ALA A CA 1
ATOM 2412 C C . ALA A 1 307 ? -13.394 10.747 -16.758 1.00 82.25 307 ALA A C 1
ATOM 2414 O O . ALA A 1 307 ? -13.122 11.915 -17.030 1.00 82.25 307 ALA A O 1
ATOM 2415 N N . PHE A 1 308 ? -13.776 10.331 -15.557 1.00 82.38 308 PHE A N 1
ATOM 2416 C CA . PHE A 1 308 ? -13.765 11.151 -14.360 1.00 82.38 308 PHE A CA 1
ATOM 2417 C C . PHE A 1 308 ? -12.808 10.475 -13.390 1.00 82.38 308 PHE A C 1
ATOM 2419 O O . PHE A 1 308 ? -12.974 9.287 -13.089 1.00 82.38 308 PHE A O 1
ATOM 2426 N N . SER A 1 309 ? -11.808 11.212 -12.930 1.00 77.38 309 SER A N 1
ATOM 2427 C CA . SER A 1 309 ? -10.801 10.719 -11.995 1.00 77.38 309 SER A CA 1
ATOM 2428 C C . SER A 1 309 ? -10.680 11.640 -10.799 1.00 77.38 309 SER A C 1
ATOM 2430 O O . SER A 1 309 ? -10.917 12.842 -10.876 1.00 77.38 309 SER A O 1
ATOM 2432 N N . SER A 1 310 ? -10.301 11.041 -9.680 1.00 79.50 310 SER A N 1
ATOM 2433 C CA . SER A 1 310 ? -10.043 11.729 -8.428 1.00 79.50 310 SER A CA 1
ATOM 2434 C C . SER A 1 310 ? -8.948 10.984 -7.674 1.00 79.50 310 SER A C 1
ATOM 2436 O O . SER A 1 310 ? -8.895 9.755 -7.739 1.00 79.50 310 SER A O 1
ATOM 2438 N N . ALA A 1 311 ? -8.107 11.713 -6.953 1.00 81.81 311 ALA A N 1
ATOM 2439 C CA . ALA A 1 311 ? -7.034 11.164 -6.131 1.00 81.81 311 ALA A CA 1
ATOM 2440 C C . ALA A 1 311 ? -6.909 11.985 -4.842 1.00 81.81 311 ALA A C 1
ATOM 2442 O O . ALA A 1 311 ? -7.478 13.072 -4.734 1.00 81.81 311 ALA A O 1
ATOM 2443 N N . VAL A 1 312 ? -6.178 11.470 -3.850 1.00 79.94 312 VAL A N 1
ATOM 2444 C CA . VAL A 1 312 ? -5.846 12.241 -2.641 1.00 79.94 312 VAL A CA 1
ATOM 2445 C C . VAL A 1 312 ? -5.250 13.589 -3.048 1.00 79.94 312 VAL A C 1
ATOM 2447 O O . VAL A 1 312 ? -4.404 13.648 -3.937 1.00 79.94 312 VAL A O 1
ATOM 2450 N N . GLY A 1 313 ? -5.742 14.672 -2.441 1.00 79.94 313 GLY A N 1
ATOM 2451 C CA . GLY A 1 313 ? -5.310 16.043 -2.722 1.00 79.94 313 GLY A CA 1
ATOM 2452 C C . GLY A 1 313 ? -5.890 16.705 -3.966 1.00 79.94 313 GLY A C 1
ATOM 2453 O O . GLY A 1 313 ? -5.653 17.893 -4.155 1.00 79.94 313 GLY A O 1
ATOM 2454 N N . GLN A 1 314 ? -6.638 15.981 -4.797 1.00 78.81 314 GLN A N 1
ATOM 2455 C CA . GLN A 1 314 ? -7.069 16.457 -6.110 1.00 78.81 314 GLN A CA 1
ATOM 2456 C C . GLN A 1 314 ? -8.598 16.471 -6.229 1.00 78.81 314 GLN A C 1
ATOM 2458 O O . GLN A 1 314 ? -9.246 15.476 -5.881 1.00 78.81 314 GLN A O 1
ATOM 2463 N N . PRO A 1 315 ? -9.200 17.559 -6.748 1.00 77.62 315 PRO A N 1
ATOM 2464 C CA . PRO A 1 315 ? -10.617 17.562 -7.080 1.00 77.62 315 PRO A CA 1
ATOM 2465 C C . PRO A 1 315 ? -10.912 16.567 -8.212 1.00 77.62 315 PRO A C 1
ATOM 2467 O O . PRO A 1 315 ? -10.019 16.119 -8.938 1.00 77.62 315 PRO A O 1
ATOM 2470 N N . VAL A 1 316 ? -12.192 16.225 -8.372 1.00 82.25 316 VAL A N 1
ATOM 2471 C CA . VAL A 1 316 ? -12.640 15.443 -9.530 1.00 82.25 316 VAL A CA 1
ATOM 2472 C C . VAL A 1 316 ? -12.312 16.226 -10.797 1.00 82.25 316 VAL A C 1
ATOM 2474 O O . VAL A 1 316 ? -12.702 17.385 -10.923 1.00 82.25 316 VAL A O 1
ATOM 2477 N N . HIS A 1 317 ? -11.635 15.588 -11.745 1.00 81.88 317 HIS A N 1
ATOM 2478 C CA . HIS A 1 317 ? -11.352 16.175 -13.048 1.00 81.88 317 HIS A CA 1
ATOM 2479 C C . HIS A 1 317 ? -11.837 15.275 -14.180 1.00 81.88 317 HIS A C 1
ATOM 2481 O O . HIS A 1 317 ? -11.943 14.053 -14.044 1.00 81.88 317 HIS A O 1
ATOM 2487 N N . ILE A 1 318 ? -12.137 15.913 -15.308 1.00 85.88 318 ILE A N 1
ATOM 2488 C CA . ILE A 1 318 ? -12.572 15.258 -16.538 1.00 85.88 318 ILE A CA 1
ATOM 2489 C C . ILE A 1 318 ? -11.361 15.104 -17.451 1.00 85.88 318 ILE A C 1
ATOM 2491 O O . ILE A 1 318 ? -10.609 16.053 -17.671 1.00 85.88 318 ILE A O 1
ATOM 2495 N N . SER A 1 319 ? -11.182 13.916 -18.012 1.00 84.81 319 SER A N 1
ATOM 2496 C CA . SER A 1 319 ? -10.118 13.623 -18.969 1.00 84.81 319 SER A CA 1
ATOM 2497 C C . SER A 1 319 ? -10.635 12.808 -20.150 1.00 84.81 319 SER A C 1
ATOM 2499 O O . SER A 1 319 ? -11.650 12.115 -20.070 1.00 84.81 319 SER A O 1
ATOM 2501 N N . ARG A 1 320 ? -9.921 12.873 -21.279 1.00 88.31 320 ARG A N 1
ATOM 2502 C CA . ARG A 1 320 ? -10.038 11.873 -22.347 1.00 88.31 320 ARG A CA 1
ATOM 2503 C C . ARG A 1 320 ? -8.980 10.803 -22.120 1.00 88.31 320 ARG A C 1
ATOM 2505 O O . ARG A 1 320 ? -7.845 10.940 -22.568 1.00 88.31 320 ARG A O 1
ATOM 2512 N N . ASP A 1 321 ? -9.361 9.739 -21.430 1.00 88.75 321 ASP A N 1
ATOM 2513 C CA . ASP A 1 321 ? -8.455 8.635 -21.138 1.00 88.75 321 ASP A CA 1
ATOM 2514 C C . ASP A 1 321 ? -8.266 7.752 -22.370 1.00 88.75 321 ASP A C 1
ATOM 2516 O O . ASP A 1 321 ? -9.224 7.365 -23.056 1.00 88.75 321 ASP A O 1
ATOM 2520 N N . ARG A 1 322 ? -7.009 7.383 -22.627 1.00 93.88 322 ARG A N 1
ATOM 2521 C CA . ARG A 1 322 ? -6.674 6.312 -23.561 1.00 93.88 322 ARG A CA 1
ATOM 2522 C C . ARG A 1 322 ? -6.958 4.979 -22.876 1.00 93.88 322 ARG A C 1
ATOM 2524 O O . ARG A 1 322 ? -6.520 4.730 -21.758 1.00 93.88 322 ARG A O 1
ATOM 2531 N N . LEU A 1 323 ? -7.698 4.118 -23.562 1.00 94.56 323 LEU A N 1
ATOM 2532 C CA . LEU A 1 323 ? -8.012 2.768 -23.115 1.00 94.56 323 LEU A CA 1
ATOM 2533 C C . LEU A 1 323 ? -7.443 1.758 -24.102 1.00 94.56 323 LEU A C 1
ATOM 2535 O O . LEU A 1 323 ? -7.651 1.895 -25.309 1.00 94.56 323 LEU A O 1
ATOM 2539 N N . VAL A 1 324 ? -6.815 0.707 -23.592 1.00 94.69 324 VAL A N 1
ATOM 2540 C CA . VAL A 1 324 ? -6.460 -0.478 -24.372 1.00 94.69 324 VAL A CA 1
ATOM 2541 C C . VAL A 1 324 ? -7.635 -1.443 -24.400 1.00 94.69 324 VAL A C 1
ATOM 2543 O O . VAL A 1 324 ? -8.234 -1.719 -23.363 1.00 94.69 324 VAL A O 1
ATOM 2546 N N . LYS A 1 325 ? -7.989 -1.954 -25.579 1.00 94.31 325 LYS A N 1
ATOM 2547 C CA . LYS A 1 325 ? -9.048 -2.956 -25.753 1.00 94.31 325 LYS A CA 1
ATOM 2548 C C . LYS A 1 325 ? -8.470 -4.363 -25.613 1.00 94.31 325 LYS A C 1
ATOM 2550 O O . LYS A 1 325 ? -7.446 -4.640 -26.224 1.00 94.31 325 LYS A O 1
ATOM 2555 N N . ARG A 1 326 ? -9.211 -5.252 -24.940 1.00 90.88 326 ARG A N 1
ATOM 2556 C CA . ARG A 1 326 ? -8.957 -6.707 -24.882 1.00 90.88 326 ARG A CA 1
ATOM 2557 C C . ARG A 1 326 ? -7.513 -7.046 -24.493 1.00 90.88 326 ARG A C 1
ATOM 2559 O O . ARG A 1 326 ? -6.773 -7.624 -25.278 1.00 90.88 326 ARG A O 1
ATOM 2566 N N . THR A 1 327 ? -7.130 -6.672 -23.284 1.00 90.38 327 THR A N 1
ATOM 2567 C CA . THR A 1 327 ? -5.863 -7.097 -22.684 1.00 90.38 327 THR A CA 1
ATOM 2568 C C . THR A 1 327 ? -6.088 -8.355 -21.856 1.00 90.38 327 THR A C 1
ATOM 2570 O O . THR A 1 327 ? -7.214 -8.656 -21.457 1.00 90.38 327 THR A O 1
ATOM 2573 N N . ALA A 1 328 ? -5.018 -9.087 -21.584 1.00 91.00 328 ALA A N 1
ATOM 2574 C CA . ALA A 1 328 ? -5.007 -10.116 -20.561 1.00 91.00 328 ALA A CA 1
ATOM 2575 C C . ALA A 1 328 ? -3.645 -10.109 -19.873 1.00 91.00 328 ALA A C 1
ATOM 2577 O O . ALA A 1 328 ? -2.637 -9.782 -20.500 1.00 91.00 328 ALA A O 1
ATOM 2578 N N . ILE A 1 329 ? -3.633 -10.467 -18.595 1.00 92.44 329 ILE A N 1
ATOM 2579 C CA . ILE A 1 329 ? -2.404 -10.787 -17.864 1.00 92.44 329 ILE A CA 1
ATOM 2580 C C . ILE A 1 329 ? -2.556 -12.175 -17.254 1.00 92.44 329 ILE A C 1
ATOM 2582 O O . ILE A 1 329 ? -3.671 -12.587 -16.940 1.00 92.44 329 ILE A O 1
ATOM 2586 N N . SER A 1 330 ? -1.457 -12.893 -17.084 1.00 91.12 330 SER A N 1
ATOM 2587 C CA . SER A 1 330 ? -1.431 -14.171 -16.376 1.00 91.12 330 SER A CA 1
ATOM 2588 C C . SER A 1 330 ? -0.841 -13.990 -14.982 1.00 91.12 330 SER A C 1
ATOM 2590 O O . SER A 1 330 ? 0.188 -13.334 -14.848 1.00 91.12 330 SER A O 1
ATOM 2592 N N . ILE A 1 331 ? -1.477 -14.555 -13.957 1.00 90.00 331 ILE A N 1
ATOM 2593 C CA . ILE A 1 331 ? -0.953 -14.624 -12.582 1.00 90.00 331 ILE A CA 1
ATOM 2594 C C . ILE A 1 331 ? -1.074 -16.083 -12.146 1.00 90.00 331 ILE A C 1
ATOM 2596 O O . ILE A 1 331 ? -2.157 -16.658 -12.251 1.00 90.00 331 ILE A O 1
ATOM 2600 N N . ASP A 1 332 ? 0.027 -16.694 -11.702 1.00 86.44 332 ASP A N 1
ATOM 2601 C CA . ASP A 1 332 ? 0.116 -18.137 -11.408 1.00 86.44 332 ASP A CA 1
ATOM 2602 C C . ASP A 1 332 ? -0.415 -19.033 -12.549 1.00 86.44 332 ASP A C 1
ATOM 2604 O O . ASP A 1 332 ? -1.080 -20.040 -12.321 1.00 86.44 332 ASP A O 1
ATOM 2608 N N . GLY A 1 333 ? -0.168 -18.647 -13.805 1.00 85.94 333 GLY A N 1
ATOM 2609 C CA . GLY A 1 333 ? -0.639 -19.387 -14.982 1.00 85.94 333 GLY A CA 1
ATOM 2610 C C . GLY A 1 333 ? -2.124 -19.188 -15.316 1.00 85.94 333 GLY A C 1
ATOM 2611 O O . GLY A 1 333 ? -2.563 -19.602 -16.387 1.00 85.94 333 GLY A O 1
ATOM 2612 N N . VAL A 1 334 ? -2.894 -18.514 -14.458 1.00 88.25 334 VAL A N 1
ATOM 2613 C CA . VAL A 1 334 ? -4.306 -18.199 -14.703 1.00 88.25 334 VAL A CA 1
ATOM 2614 C C . VAL A 1 334 ? -4.413 -16.901 -15.495 1.00 88.25 334 VAL A C 1
ATOM 2616 O O . VAL A 1 334 ? -3.905 -15.864 -15.072 1.00 88.25 334 VAL A O 1
ATOM 2619 N N . SER A 1 335 ? -5.105 -16.945 -16.635 1.00 90.50 335 SER A N 1
ATOM 2620 C CA . SER A 1 335 ? -5.339 -15.771 -17.481 1.00 90.50 335 SER A CA 1
ATOM 2621 C C . SER A 1 335 ? -6.502 -14.916 -16.969 1.00 90.50 335 SER A C 1
ATOM 2623 O O . SER A 1 335 ? -7.614 -15.406 -16.768 1.00 90.50 335 SER A O 1
ATOM 2625 N N . TYR A 1 336 ? -6.257 -13.616 -16.823 1.00 91.12 336 TYR A N 1
ATOM 2626 C CA . TYR A 1 336 ? -7.224 -12.604 -16.411 1.00 91.12 336 TYR A CA 1
ATOM 2627 C C . TYR A 1 336 ? -7.511 -11.646 -17.571 1.00 91.12 336 TYR A C 1
ATOM 2629 O O . TYR A 1 336 ? -6.705 -10.749 -17.838 1.00 91.12 336 TYR A O 1
ATOM 2637 N N . PRO A 1 337 ? -8.642 -11.809 -18.282 1.00 92.50 337 PRO A N 1
ATOM 2638 C CA . PRO A 1 337 ? -8.987 -10.954 -19.409 1.00 92.50 337 PRO A CA 1
ATOM 2639 C C . PRO A 1 337 ? -9.643 -9.642 -18.958 1.00 92.50 337 PRO A C 1
ATOM 2641 O O . PRO A 1 337 ? -10.574 -9.626 -18.151 1.00 92.50 337 PRO A O 1
ATOM 2644 N N . PHE A 1 338 ? -9.249 -8.532 -19.582 1.00 93.12 338 PHE A N 1
ATOM 2645 C CA . PHE A 1 338 ? -9.851 -7.217 -19.387 1.00 93.12 338 PHE A CA 1
ATOM 2646 C C . PHE A 1 338 ? -10.346 -6.636 -20.708 1.00 93.12 338 PHE A C 1
ATOM 2648 O O . PHE A 1 338 ? -9.610 -6.416 -21.671 1.00 93.12 338 PHE A O 1
ATOM 2655 N N . ARG A 1 339 ? -11.642 -6.307 -20.754 1.00 92.50 339 ARG A N 1
ATOM 2656 C CA . ARG A 1 339 ? -12.255 -5.720 -21.956 1.00 92.50 339 ARG A CA 1
ATOM 2657 C C . ARG A 1 339 ? -11.650 -4.360 -22.299 1.00 92.50 339 ARG A C 1
ATOM 2659 O O . ARG A 1 339 ? -11.467 -4.063 -23.478 1.00 92.50 339 ARG A O 1
ATOM 2666 N N . ASN A 1 340 ? -11.420 -3.528 -21.284 1.00 93.19 340 ASN A N 1
ATOM 2667 C CA . ASN A 1 340 ? -10.768 -2.233 -21.429 1.00 93.19 340 ASN A CA 1
ATOM 2668 C C . ASN A 1 340 ? -9.842 -1.992 -20.235 1.00 93.19 340 ASN A C 1
ATOM 2670 O O . ASN A 1 340 ? -10.321 -2.052 -19.100 1.00 93.19 340 ASN A O 1
ATOM 2674 N N . SER A 1 341 ? -8.586 -1.651 -20.504 1.00 94.75 341 SER A N 1
ATOM 2675 C CA . SER A 1 341 ? -7.612 -1.225 -19.496 1.00 94.75 341 SER A CA 1
ATOM 2676 C C . SER A 1 341 ? -7.288 0.247 -19.669 1.00 94.75 341 SER A C 1
ATOM 2678 O O . SER A 1 341 ? -7.067 0.690 -20.796 1.00 94.75 341 SER A O 1
ATOM 2680 N N . ALA A 1 342 ? -7.298 1.011 -18.579 1.00 92.75 342 ALA A N 1
ATOM 2681 C CA . ALA A 1 342 ? -6.912 2.418 -18.632 1.00 92.75 342 ALA A CA 1
ATOM 2682 C C . ALA A 1 342 ? -5.403 2.551 -18.846 1.00 92.75 342 ALA A C 1
ATOM 2684 O O . ALA A 1 342 ? -4.647 1.705 -18.382 1.00 92.75 342 ALA A O 1
ATOM 2685 N N . VAL A 1 343 ? -4.972 3.592 -19.553 1.00 93.19 343 VAL A N 1
ATOM 2686 C CA . VAL A 1 343 ? -3.552 3.895 -19.745 1.00 93.19 343 VAL A CA 1
ATOM 2687 C C . VAL A 1 343 ? -3.191 5.097 -18.885 1.00 93.19 343 VAL A C 1
ATOM 2689 O O . VAL A 1 343 ? -3.825 6.147 -19.004 1.00 93.19 343 VAL A O 1
ATOM 2692 N N . PHE A 1 344 ? -2.184 4.949 -18.027 1.00 89.81 344 PHE A N 1
ATOM 2693 C CA . PHE A 1 344 ? -1.627 6.076 -17.284 1.00 89.81 344 PHE A CA 1
ATOM 2694 C C . PHE A 1 344 ? -0.968 7.083 -18.226 1.00 89.81 344 PHE A C 1
ATOM 2696 O O . PHE A 1 344 ? -0.455 6.723 -19.283 1.00 89.81 344 PHE A O 1
ATOM 2703 N N . ARG A 1 345 ? -0.956 8.359 -17.828 1.00 85.25 345 ARG A N 1
ATOM 2704 C CA . ARG A 1 345 ? -0.310 9.421 -18.614 1.00 85.25 345 ARG A CA 1
ATOM 2705 C C . ARG A 1 345 ? 1.214 9.297 -18.630 1.00 85.25 345 ARG A C 1
ATOM 2707 O O . ARG A 1 345 ? 1.824 9.636 -19.635 1.00 85.25 345 ARG A O 1
ATOM 2714 N N . ALA A 1 346 ? 1.791 8.814 -17.535 1.00 86.31 346 ALA A N 1
ATOM 2715 C CA . ALA A 1 346 ? 3.224 8.657 -17.346 1.00 86.31 346 ALA A CA 1
ATOM 2716 C C . ALA A 1 346 ? 3.528 7.351 -16.602 1.00 86.31 346 ALA A C 1
ATOM 2718 O O . ALA A 1 346 ? 2.643 6.749 -15.980 1.00 86.31 346 ALA A O 1
ATOM 2719 N N . ASP A 1 347 ? 4.781 6.918 -16.693 1.00 86.94 347 ASP A N 1
ATOM 2720 C CA . ASP A 1 347 ? 5.323 5.894 -15.810 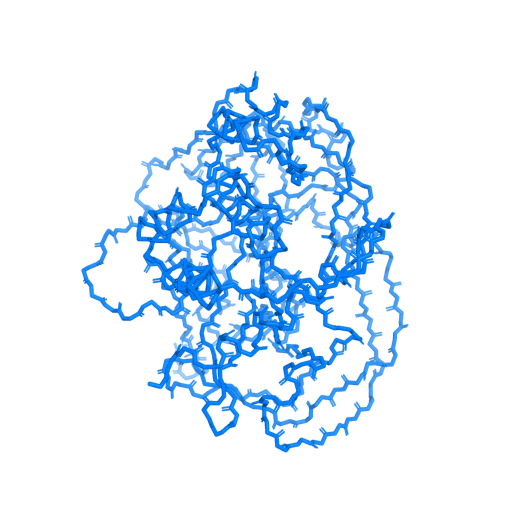1.00 86.94 347 ASP A CA 1
ATOM 2721 C C . ASP A 1 347 ? 5.572 6.488 -14.423 1.00 86.94 347 ASP A C 1
ATOM 2723 O O . ASP A 1 347 ? 6.046 7.614 -14.301 1.00 86.94 347 ASP A O 1
ATOM 2727 N N . ASN A 1 348 ? 5.274 5.703 -13.388 1.00 84.62 348 ASN A N 1
ATOM 2728 C CA . ASN A 1 348 ? 5.554 6.058 -12.001 1.00 84.62 348 ASN A CA 1
ATOM 2729 C C . ASN A 1 348 ? 6.465 4.996 -11.385 1.00 84.62 348 ASN A C 1
ATOM 2731 O O . ASN A 1 348 ? 6.311 3.799 -11.656 1.00 84.62 348 ASN A O 1
ATOM 2735 N N . VAL A 1 349 ? 7.378 5.439 -10.526 1.00 80.62 349 VAL A N 1
ATOM 2736 C CA . VAL A 1 349 ? 8.201 4.561 -9.691 1.00 80.62 349 VAL A CA 1
ATOM 2737 C C . VAL A 1 349 ? 7.493 4.359 -8.358 1.00 80.62 349 VAL A C 1
ATOM 2739 O O . VAL A 1 349 ? 6.970 5.302 -7.769 1.00 80.62 349 VAL A O 1
ATOM 2742 N N . VAL A 1 350 ? 7.443 3.112 -7.906 1.00 74.44 350 VAL A N 1
ATOM 2743 C CA . VAL A 1 350 ? 6.842 2.704 -6.639 1.00 74.44 350 VAL A CA 1
ATOM 2744 C C . VAL A 1 350 ? 7.904 1.948 -5.853 1.00 74.44 350 VAL A C 1
ATOM 2746 O O . VAL A 1 350 ? 8.410 0.928 -6.321 1.00 74.44 350 VAL A O 1
ATOM 2749 N N . GLY A 1 351 ? 8.289 2.478 -4.689 1.00 74.81 351 GLY A N 1
ATOM 2750 C CA . GLY A 1 351 ? 9.511 2.045 -4.010 1.00 74.81 351 GLY A CA 1
ATOM 2751 C C . GLY A 1 351 ? 10.711 2.270 -4.931 1.00 74.81 351 GLY A C 1
ATOM 2752 O O . GLY A 1 351 ? 11.098 3.409 -5.171 1.00 74.81 351 GLY A O 1
ATOM 2753 N N . GLN A 1 352 ? 11.244 1.188 -5.502 1.00 76.19 352 GLN A N 1
ATOM 2754 C CA . GLN A 1 352 ? 12.364 1.227 -6.453 1.00 76.19 352 GLN A CA 1
ATOM 2755 C C . GLN A 1 352 ? 12.077 0.526 -7.778 1.00 76.19 352 GLN A C 1
ATOM 2757 O O . GLN A 1 352 ? 12.996 0.177 -8.513 1.00 76.19 352 GLN A O 1
ATOM 2762 N N . VAL A 1 353 ? 10.804 0.287 -8.096 1.00 79.12 353 VAL A N 1
ATOM 2763 C CA . VAL A 1 353 ? 10.409 -0.401 -9.327 1.00 79.12 353 VAL A CA 1
ATOM 2764 C C . VAL A 1 353 ? 9.457 0.450 -10.153 1.00 79.12 353 VAL A C 1
ATOM 2766 O O . VAL A 1 353 ? 8.576 1.126 -9.624 1.00 79.12 353 VAL A O 1
ATOM 2769 N N . ILE A 1 354 ? 9.612 0.402 -11.478 1.00 84.25 354 ILE A N 1
ATOM 2770 C CA . ILE A 1 354 ? 8.625 0.983 -12.393 1.00 84.25 354 ILE A CA 1
ATOM 2771 C C . ILE A 1 354 ? 7.330 0.181 -12.257 1.00 84.25 354 ILE A C 1
ATOM 2773 O O . ILE A 1 354 ? 7.328 -1.047 -12.396 1.00 84.25 354 ILE A O 1
ATOM 2777 N N . ARG A 1 355 ? 6.231 0.888 -11.993 1.00 89.50 355 ARG A N 1
ATOM 2778 C CA . ARG A 1 355 ? 4.885 0.323 -11.925 1.00 89.50 355 ARG A CA 1
ATOM 2779 C C . ARG A 1 355 ? 4.336 0.139 -13.336 1.00 89.50 355 ARG A C 1
ATOM 2781 O O . ARG A 1 355 ? 3.800 1.081 -13.914 1.00 89.50 355 ARG A O 1
ATOM 2788 N N . ASP A 1 356 ? 4.407 -1.086 -13.851 1.00 92.56 356 ASP A N 1
ATOM 2789 C CA . ASP A 1 356 ? 3.890 -1.438 -15.181 1.00 92.56 356 ASP A CA 1
ATOM 2790 C C . ASP A 1 356 ? 2.357 -1.399 -15.243 1.00 92.56 356 ASP A C 1
ATOM 2792 O O . ASP A 1 356 ? 1.760 -1.162 -16.297 1.00 92.56 356 ASP A O 1
ATOM 2796 N N . GLY A 1 357 ? 1.695 -1.644 -14.112 1.00 94.06 357 GLY A N 1
ATOM 2797 C CA . GLY A 1 357 ? 0.245 -1.599 -14.038 1.00 94.06 357 GLY A CA 1
ATOM 2798 C C . GLY A 1 357 ? -0.309 -1.579 -12.622 1.00 94.06 357 GLY A C 1
ATOM 2799 O O . GLY A 1 357 ? 0.417 -1.699 -11.637 1.00 94.06 357 GLY A O 1
ATOM 2800 N N . VAL A 1 358 ? -1.626 -1.418 -12.542 1.00 95.06 358 VAL A N 1
ATOM 2801 C CA . VAL A 1 358 ? -2.404 -1.458 -11.302 1.00 95.06 358 VAL A CA 1
ATOM 2802 C C . VAL A 1 358 ? -3.610 -2.361 -11.502 1.00 95.06 358 VAL A C 1
ATOM 2804 O O . VAL A 1 358 ? -4.373 -2.166 -12.451 1.00 95.06 358 VAL A O 1
ATOM 2807 N N . LEU A 1 359 ? -3.805 -3.316 -10.596 1.00 96.00 359 LEU A N 1
ATOM 2808 C CA . LEU A 1 359 ? -5.056 -4.051 -10.446 1.00 96.00 359 LEU A CA 1
ATOM 2809 C C . LEU A 1 359 ? -5.900 -3.399 -9.360 1.00 96.00 359 LEU A C 1
ATOM 2811 O O . LEU A 1 359 ? -5.548 -3.428 -8.182 1.00 96.00 359 LEU A O 1
ATOM 2815 N N . GLY A 1 360 ? -7.025 -2.832 -9.784 1.00 95.75 360 GLY A N 1
ATOM 2816 C CA . GLY A 1 360 ? -7.978 -2.211 -8.881 1.00 95.75 360 GLY A CA 1
ATOM 2817 C C . GLY A 1 360 ? -9.014 -3.196 -8.341 1.00 95.75 360 GLY A C 1
ATOM 2818 O O . GLY A 1 360 ? -9.255 -4.264 -8.913 1.00 95.75 360 GLY A O 1
ATOM 2819 N N . SER A 1 361 ? -9.732 -2.787 -7.296 1.00 95.69 361 SER A N 1
ATOM 2820 C CA . SER A 1 361 ? -10.900 -3.500 -6.747 1.00 95.69 361 SER A CA 1
ATOM 2821 C C . SER A 1 361 ? -11.947 -3.884 -7.804 1.00 95.69 361 SER A C 1
ATOM 2823 O O . SER A 1 361 ? -12.668 -4.876 -7.662 1.00 95.69 361 SER A O 1
ATOM 2825 N N . GLY A 1 362 ? -12.015 -3.145 -8.917 1.00 94.81 362 GLY A N 1
ATOM 2826 C CA . GLY A 1 362 ? -12.916 -3.439 -10.022 1.00 94.81 362 GLY A CA 1
ATOM 2827 C C . GLY A 1 362 ? -12.694 -4.816 -10.654 1.00 94.81 362 GLY A C 1
ATOM 2828 O O . GLY A 1 362 ? -13.657 -5.369 -11.202 1.00 94.81 362 GLY A O 1
ATOM 2829 N N . ALA A 1 363 ? -11.467 -5.354 -10.596 1.00 94.56 363 ALA A N 1
ATOM 2830 C CA . ALA A 1 363 ? -11.105 -6.672 -11.127 1.00 94.56 363 ALA A CA 1
ATOM 2831 C C . ALA A 1 363 ? -11.690 -7.822 -10.295 1.00 94.56 363 ALA A C 1
ATOM 2833 O O . ALA A 1 363 ? -11.932 -8.904 -10.827 1.00 94.56 363 ALA A O 1
ATOM 2834 N N . PHE A 1 364 ? -11.979 -7.572 -9.017 1.00 94.88 364 PHE A N 1
ATOM 2835 C CA . PHE A 1 364 ? -12.324 -8.611 -8.045 1.00 94.88 364 PHE A CA 1
ATOM 2836 C C . PHE A 1 364 ? -13.817 -8.670 -7.693 1.00 94.88 364 PHE A C 1
ATOM 2838 O O . PHE A 1 364 ? -14.249 -9.537 -6.940 1.00 94.88 364 PHE A O 1
ATOM 2845 N N . ARG A 1 365 ? -14.637 -7.788 -8.286 1.00 92.88 365 ARG A N 1
ATOM 2846 C CA . ARG A 1 365 ? -16.082 -7.621 -8.006 1.00 92.88 365 ARG A CA 1
ATOM 2847 C C . ARG A 1 365 ? -16.939 -8.886 -8.047 1.00 92.88 365 ARG A C 1
ATOM 2849 O O . ARG A 1 365 ? -18.069 -8.856 -7.574 1.00 92.88 365 ARG A O 1
ATOM 2856 N N . ARG A 1 366 ? -16.467 -9.941 -8.705 1.00 93.06 366 ARG A N 1
ATOM 2857 C CA . ARG A 1 366 ? -17.214 -11.184 -8.937 1.00 93.06 366 ARG A CA 1
ATOM 2858 C C . ARG A 1 366 ? -16.630 -12.355 -8.160 1.00 93.06 366 ARG A C 1
ATOM 2860 O O . ARG A 1 366 ? -16.819 -13.499 -8.550 1.00 93.06 366 ARG A O 1
ATOM 2867 N N . GLY A 1 367 ? -15.866 -12.093 -7.112 1.00 95.19 367 GLY A N 1
ATOM 2868 C CA . GLY A 1 367 ? -15.157 -13.161 -6.442 1.00 95.19 367 GLY A CA 1
ATOM 2869 C C . GLY A 1 367 ? -14.631 -12.789 -5.076 1.00 95.19 367 GLY A C 1
ATOM 2870 O O . GLY A 1 367 ? -15.060 -11.822 -4.444 1.00 95.19 367 GLY A O 1
ATOM 2871 N N . ILE A 1 368 ? -13.684 -13.608 -4.642 1.00 97.38 368 ILE A N 1
ATOM 2872 C CA . ILE A 1 368 ? -13.021 -13.489 -3.356 1.00 97.38 368 ILE A CA 1
ATOM 2873 C C . ILE A 1 368 ? -11.552 -13.181 -3.604 1.00 97.38 368 ILE A C 1
ATOM 2875 O O . ILE A 1 368 ? -10.829 -14.008 -4.164 1.00 97.38 368 ILE A O 1
ATOM 2879 N N . LEU A 1 369 ? -11.117 -12.002 -3.169 1.00 97.38 369 LEU A N 1
ATOM 2880 C CA . LEU A 1 369 ? -9.711 -11.617 -3.118 1.00 97.38 369 LEU A CA 1
ATOM 2881 C C . LEU A 1 369 ? -9.129 -12.044 -1.770 1.00 97.38 369 LEU A C 1
ATOM 2883 O O . LEU A 1 369 ? -9.709 -11.723 -0.735 1.00 97.38 369 LEU A O 1
ATOM 2887 N N . ARG A 1 370 ? -7.978 -12.720 -1.761 1.00 96.94 370 ARG A N 1
ATOM 2888 C CA . ARG A 1 370 ? -7.239 -13.036 -0.530 1.00 96.94 370 ARG A CA 1
ATOM 2889 C C . ARG A 1 370 ? -5.792 -12.592 -0.651 1.00 96.94 370 ARG A C 1
ATOM 2891 O O . ARG A 1 370 ? -5.127 -12.955 -1.622 1.00 96.94 370 ARG A O 1
ATOM 2898 N N . LEU A 1 371 ? -5.324 -11.861 0.354 1.00 96.06 371 LEU A N 1
ATOM 2899 C CA . LEU A 1 371 ? -3.944 -11.406 0.489 1.00 96.06 371 LEU A CA 1
ATOM 2900 C C . LEU A 1 371 ? -3.408 -11.901 1.827 1.00 96.06 371 LEU A C 1
ATOM 2902 O O . LEU A 1 371 ? -4.005 -11.643 2.865 1.00 96.06 371 LEU A O 1
ATOM 2906 N N . ASP A 1 372 ? -2.299 -12.619 1.805 1.00 94.38 372 ASP A N 1
ATOM 2907 C CA . ASP A 1 372 ? -1.569 -13.059 2.987 1.00 94.38 372 ASP A CA 1
ATOM 2908 C C . ASP A 1 372 ? -0.149 -12.522 2.855 1.00 94.38 372 ASP A C 1
ATOM 2910 O O . ASP A 1 372 ? 0.735 -13.184 2.313 1.00 94.38 372 ASP A O 1
ATOM 2914 N N . ALA A 1 373 ? 0.016 -11.256 3.243 1.00 92.00 373 ALA A N 1
ATOM 2915 C CA . ALA A 1 373 ? 1.271 -10.532 3.084 1.00 92.00 373 ALA A CA 1
ATOM 2916 C C . ALA A 1 373 ? 2.427 -11.162 3.877 1.00 92.00 373 ALA A C 1
ATOM 2918 O O . ALA A 1 373 ? 3.478 -11.340 3.266 1.00 92.00 373 ALA A O 1
ATOM 2919 N N . PRO A 1 374 ? 2.250 -11.612 5.140 1.00 90.56 374 PRO A N 1
ATOM 2920 C CA . PRO A 1 374 ? 3.323 -12.298 5.867 1.00 90.56 374 PRO A CA 1
ATOM 2921 C C . PRO A 1 374 ? 3.802 -13.596 5.198 1.00 90.56 374 PRO A C 1
ATOM 2923 O O . PRO A 1 374 ? 4.937 -14.005 5.405 1.00 90.56 374 PRO A O 1
ATOM 2926 N N . ASN A 1 375 ? 2.955 -14.238 4.383 1.00 90.81 375 ASN A N 1
ATOM 2927 C CA . ASN A 1 375 ? 3.306 -15.430 3.603 1.00 90.81 375 ASN A CA 1
ATOM 2928 C C . ASN A 1 375 ? 3.508 -15.139 2.100 1.00 90.81 375 ASN A C 1
ATOM 2930 O O . ASN A 1 375 ? 3.544 -16.077 1.301 1.00 90.81 375 ASN A O 1
ATOM 2934 N N . HIS A 1 376 ? 3.578 -13.870 1.679 1.00 90.81 376 HIS A N 1
ATOM 2935 C CA . HIS A 1 376 ? 3.778 -13.468 0.278 1.00 90.81 376 HIS A CA 1
ATOM 2936 C C . HIS A 1 376 ? 2.797 -14.120 -0.717 1.00 90.81 376 HIS A C 1
ATOM 2938 O O . HIS A 1 376 ? 3.156 -14.484 -1.848 1.00 90.81 376 HIS A O 1
ATOM 2944 N N . ARG A 1 377 ? 1.522 -14.256 -0.317 1.00 91.62 377 ARG A N 1
ATOM 2945 C CA . ARG A 1 377 ? 0.501 -14.939 -1.121 1.00 91.62 377 ARG A CA 1
ATOM 2946 C C . ARG A 1 377 ? -0.665 -14.043 -1.529 1.00 91.62 377 ARG A C 1
ATOM 2948 O O . ARG A 1 377 ? -1.360 -13.456 -0.706 1.00 91.62 377 ARG A O 1
ATOM 2955 N N . PHE A 1 378 ? -0.945 -14.047 -2.824 1.00 93.81 378 PHE A N 1
ATOM 2956 C CA . PHE A 1 378 ? -2.139 -13.521 -3.469 1.00 93.81 378 PHE A CA 1
ATOM 2957 C C . PHE A 1 378 ? -2.963 -14.688 -4.018 1.00 93.81 378 PHE A C 1
ATOM 2959 O O . PHE A 1 378 ? -2.433 -15.603 -4.649 1.00 93.81 378 PHE A O 1
ATOM 2966 N N . THR A 1 379 ? -4.280 -14.656 -3.823 1.00 93.44 379 THR A N 1
ATOM 2967 C CA . THR A 1 379 ? -5.202 -15.504 -4.588 1.00 93.44 379 THR A CA 1
ATOM 2968 C C . THR A 1 379 ? -6.465 -14.733 -4.922 1.00 93.44 379 THR A C 1
ATOM 2970 O O . THR A 1 379 ? -6.944 -13.915 -4.134 1.00 93.44 379 THR A O 1
ATOM 2973 N N . TYR A 1 380 ? -7.039 -15.042 -6.076 1.00 94.62 380 TYR A N 1
ATOM 2974 C CA . TYR A 1 380 ? -8.365 -14.583 -6.433 1.00 94.62 380 TYR A CA 1
ATOM 2975 C C . TYR A 1 380 ? -9.180 -15.751 -6.971 1.00 94.62 380 TYR A C 1
ATOM 2977 O O . TYR A 1 380 ? -8.731 -16.494 -7.840 1.00 94.62 380 TYR A O 1
ATOM 2985 N N . GLN A 1 381 ? -10.383 -15.905 -6.434 1.00 93.56 381 GLN A N 1
ATOM 2986 C CA . GLN A 1 381 ? -11.329 -16.929 -6.848 1.00 93.56 381 GLN A CA 1
ATOM 2987 C C . GLN A 1 381 ? -12.553 -16.240 -7.436 1.00 93.56 381 GLN A C 1
ATOM 2989 O O . GLN A 1 381 ? -13.309 -15.594 -6.709 1.00 93.56 381 GLN A O 1
ATOM 2994 N N . HIS A 1 382 ? -12.757 -16.379 -8.745 1.00 90.81 382 HIS A N 1
ATOM 2995 C CA . HIS A 1 382 ? -13.997 -15.951 -9.383 1.00 90.81 382 HIS A CA 1
ATOM 2996 C C . HIS A 1 382 ? -15.140 -16.865 -8.920 1.00 90.81 382 HIS A C 1
ATOM 2998 O O . HIS A 1 382 ? -15.010 -18.084 -8.989 1.00 90.81 382 HIS A O 1
ATOM 3004 N N . LYS A 1 383 ? -16.258 -16.289 -8.475 1.00 86.31 383 LYS A N 1
ATOM 3005 C CA . LYS A 1 383 ? -17.498 -17.024 -8.202 1.00 86.31 383 LYS A CA 1
ATOM 3006 C C . LYS A 1 383 ? -18.432 -16.852 -9.392 1.00 86.31 383 LYS A C 1
ATOM 3008 O O . LYS A 1 383 ? -18.699 -15.726 -9.823 1.00 86.31 383 LYS A O 1
ATOM 3013 N N . SER A 1 384 ? -18.874 -17.956 -9.984 1.00 70.81 384 SER A N 1
ATOM 3014 C CA . SER A 1 384 ? -19.866 -17.892 -11.052 1.00 70.81 384 SER A CA 1
ATOM 3015 C C . SER A 1 384 ? -21.248 -17.602 -10.452 1.00 70.81 384 SER A C 1
ATOM 3017 O O . SER A 1 384 ? -21.480 -17.807 -9.264 1.00 70.81 384 SER A O 1
ATOM 3019 N N . LYS A 1 385 ? -22.192 -17.121 -11.270 1.00 54.97 385 LYS A N 1
ATOM 3020 C CA . LYS A 1 385 ? -23.596 -16.979 -10.844 1.00 54.97 385 LYS A CA 1
ATOM 3021 C C . LYS A 1 385 ? -24.286 -18.329 -10.568 1.00 54.97 385 LYS A C 1
ATOM 3023 O O . LYS A 1 385 ? -25.408 -18.302 -10.095 1.00 54.97 385 LYS A O 1
ATOM 3028 N N . GLN A 1 386 ? -23.657 -19.460 -10.899 1.00 48.41 386 GLN A N 1
ATOM 3029 C CA . GLN A 1 386 ? -24.193 -20.807 -10.661 1.00 48.41 386 GLN A CA 1
ATOM 3030 C C . GLN A 1 386 ? -23.777 -21.383 -9.294 1.00 48.41 386 GLN A C 1
ATOM 3032 O O . GLN A 1 386 ? -24.271 -22.438 -8.921 1.00 48.41 386 GLN A O 1
ATOM 3037 N N . ASP A 1 387 ? -22.906 -20.691 -8.547 1.00 47.00 387 ASP A N 1
ATOM 3038 C CA . ASP A 1 387 ? -22.411 -21.112 -7.224 1.00 47.00 387 ASP A CA 1
ATOM 3039 C C . ASP A 1 387 ? -23.155 -20.423 -6.052 1.00 47.00 387 ASP A C 1
ATOM 3041 O O . ASP A 1 387 ? -22.628 -20.344 -4.937 1.00 47.00 387 ASP A O 1
ATOM 3045 N N . GLN A 1 388 ? -24.331 -19.845 -6.322 1.00 37.03 388 GLN A N 1
ATOM 3046 C CA . GLN A 1 388 ? -25.261 -19.222 -5.368 1.00 37.03 388 GLN A CA 1
ATOM 3047 C C . GLN A 1 388 ? -26.612 -19.910 -5.480 1.00 37.03 388 GLN A C 1
ATOM 3049 O O . GLN A 1 388 ? -27.260 -20.053 -4.422 1.00 37.03 388 GLN A O 1
#

Sequence (388 aa):
MRIDTVVKAVSCLSFAYLWFSPVYGQSKRLSDTLTSTYVTAVSSWLHGRDEQAKKQLLAVPAHHDSTEQRSAWHLLLDEFYFWPGEYQRYLQLADSLQVAANFYGSAKLLAQQPAVQYQLRTDSIVIPIRLKHKSHPVVDVLLNGHICRLILDTGAQRTMLSRRFVNRLGAAKLTTLTVTNYNGENVQGSLLMADSLVLGSLTVKNLPVIGAQMPFLGVDGLLGWDVLRQFAITIDYVNRQFTLRRSMPKANGNPNLLGGSYPMVLAYGAVNNQLNVVLDTGDNRQFSVSPTGLTKIGPYRTKQRLAFSSAVGQPVHISRDRLVKRTAISIDGVSYPFRNSAVFRADNVVGQVIRDGVLGSGAFRRGILRLDAPNHRFTYQHKSKQDQ

Solvent-accessible surface area (backbone atoms only — not comparable to full-atom values): 20819 Å² total; per-residue (Å²): 144,84,54,71,70,53,50,58,57,50,62,52,46,61,57,58,61,62,78,79,54,99,72,86,84,83,90,77,86,78,61,75,66,60,60,49,41,42,52,49,19,54,52,27,35,36,62,68,35,49,71,61,12,51,56,42,42,71,67,56,68,72,90,55,92,46,67,62,50,52,49,34,49,50,48,47,39,44,57,70,13,47,71,75,61,40,21,62,61,29,49,56,50,35,62,75,52,70,51,94,54,95,53,50,73,58,32,61,57,52,54,74,46,72,72,67,42,82,45,62,80,51,69,58,44,79,43,75,40,46,66,45,89,82,29,32,40,30,40,74,29,30,42,64,83,40,85,38,36,23,32,48,14,40,59,33,50,51,28,30,30,17,49,76,46,45,73,72,53,73,50,55,72,78,46,78,45,76,40,71,30,91,88,70,46,81,27,74,29,28,41,27,41,37,65,32,41,36,48,88,59,35,39,35,31,41,39,69,31,36,31,26,50,62,58,61,85,96,48,36,34,34,43,9,26,62,65,54,44,75,24,27,34,33,44,30,49,70,80,31,34,37,35,45,24,68,65,70,95,72,96,82,77,84,64,38,30,20,53,72,67,50,44,24,36,58,30,24,26,44,93,72,30,78,37,46,24,34,40,18,31,69,34,57,49,40,39,33,31,13,60,69,24,51,75,34,45,46,93,78,49,75,46,76,42,84,42,78,50,64,37,61,62,36,72,79,44,79,44,77,40,47,27,38,44,66,45,52,39,28,44,94,83,45,76,48,77,34,72,60,25,43,48,47,95,56,70,46,73,54,95,90,39,69,39,20,25,36,40,17,23,39,62,41,51,51,14,36,40,34,40,24,50,86,70,18,37,58,48,74,46,79,56,60,90,85,80,115

Secondary structure (DSSP, 8-state):
--SHHHHHHHHHHHHHGGGS-------PPPPHHHHHHHHHHHHHHHTT-HHHHHHHHHTS-TT---HHHHHHHHHIIIIIIITTT-HHHHHHHHHHHT---TTHHHHHHHTTSPPPEEEESSSEEEEE-EEETTTEEEEEEEETTEEEEEEE-TT-SS-EEEHHHHHHHT-EEEEEEEEE-TTS-EEEEEEEEEEEEEETTEEEEEEEEEEE----TT--EEE-HHHHTTSEEEEETTTTEEEEEPPPP-------EE-SSS-EEEEE-GGG-EEEEEEETT--SSEEE-HHHHHHS-S-EEEEEEEEEEETTEEEEEEEEEEEEEEEEEETTEEEEEEEEEE-SS--EETTEE--EEEEGGGTTTEEEEEEGGGTEEEEEEPPTT--

Organism: NCBI:txid1987381

Foldseek 3Di:
DPQVLLLVQQVVLLVVVVVPDPDDDDDDDDDPVLSSLLSVLQVCQQQVVPVSSLVSLVPQDLPDDRSSNLLSLQLNLVQVQVLVLVLVVSQVSCVVSVHPHPCVVVSVLSVPFDDKDKDQPDQKDKAFFDAPPLFFTWDWKQFLNDTFIAGAWLQALFWEFELVVCVVNVWAWRAWDWDQKPLRDTFIKTWTWTQWIGDPRIIIGRGIYIYFHFQDPPGGTHHYNSVQLQFKWKQFLPRRMIMTGHQDDDDDDRFQFTHGSWTWGFKAAPPRQTAGETETQVDQFAKAFEPVLVVGNDDWDKDWDWDWDDMTRGYIDIDGWIWTAWTWMDGPNDIQTDRIHTYRPHWDADSSGTHGMYGYSNNQNQWMWIDNNNNNDTDTDGDDPVND

pLDDT: mean 85.26, std 17.8, range [25.84, 98.62]

Mean predicted aligned error: 7.56 Å